Protein AF-A0A3C1X344-F1 (afdb_monomer_lite)

pLDDT: mean 91.54, std 8.46, range [32.75, 98.62]

Foldseek 3Di:
DDPDDDPVPDDPQPPPPDHRDDPVRVVVVVVCVVVVVDDPPPDDDDFDFDPDQVDPLSDDDDDDDQADDDDPVLVVQDPDSVSSVVCVVQVVVVHDDDDDDQQLVLQQVLCCVQQVDGDDPVVSVCLNPPPDPCSSVVSNVVSLLDLSRLVVVLVVVCVLLQADQWQPDDPTHGNPPLVLLSVLSSVCSNVVPPPVLLLCLQQQLCPVPNLAPSNVSSVSSLVHDHAPCCLCPVDDCVDPSVVVRLVVSLLSSLCSSCCSPVVDNCCCQCVGHDPHDRGHVCNSVVSSVSCNPPDDDDDDHDNDSVVRVLLVVLVVLLVVLVVVLVVLVVLLDVVCDVVLVVLVVLLVVLVVQQAFPDDFLAFFFKFDWAQAQQDKKKKKFFLVAWDFFFKKKFFAGADCQLHDGFRPWAAQFKWKWFFGDDDPDDDTDIDTQGGRHPGGDQRLGGDMDMGGDRGTTGMMMMMHRGFDDSDRIGMHGTQAMFGQDPVGDTSRAQTDMDIPGTPDDPSYHDRNSRRPPDHTDTSDNVSSNSSSVSVVSSVVSSVVSCDPVSVVSSVVSVVSNVVSVD

Sequence (566 aa):
LTVITSQNGKAPEMPGSGPPLTPAEVQMLQQWIQQGAPWPADRQLQEPVVSDFSWWSFQPLAEPAVPQFADAAAAAWIRTPVDAFVLQSLRQAGLDPSPAASRRTLIRRLSFDLLGLPPQPAEIEAFVNDPDPQAWEKLVDRYLATPQYGEHWARHWLDVVRYADTCGYDKDKLRPNAWPYRDYVISALNADKPWDRFVQEQIAGDILYPGTSDGILGLGFIAAGPWDFIGHVEVPESKIDGKVARNIDRDDMVVGTLNAFCSLTIQCARCHNHKFDPFTQQHYYGLQSVFAAVDRAERPYDTDPQVEQKRTQLQNDRLQAQQQRDQIMAEIRTAGGQQLTDLEQQVATLKPKTVVADKKPEYGYHSNIETQNSAEKWVQIDLGSARPVQTVVLHPCHDEFGGIGSGFGFPVRFKVDVALQPAQNAAIEWTTILDQTTADFPNPGLLSVSATADRSVQLIRVTAVRLAPRSADYIFALAELEALQADGTNLATGAVVTSLDSIEAPVRWGRNNLVDGHWPAAADPTAERQLADASKALNTLMSSLLTTQRQQALDRLAATITAADA

Structure (mmCIF, N/CA/C/O backbone):
data_AF-A0A3C1X344-F1
#
_entry.id   AF-A0A3C1X344-F1
#
loop_
_atom_site.group_PDB
_atom_site.id
_atom_site.type_symbol
_atom_site.label_atom_id
_atom_site.label_alt_id
_atom_site.label_comp_id
_atom_site.label_asym_id
_atom_site.label_entity_id
_atom_site.label_seq_id
_atom_site.pdbx_PDB_ins_code
_atom_site.Cartn_x
_atom_site.Cartn_y
_atom_site.Cartn_z
_atom_site.occupancy
_atom_site.B_iso_or_equiv
_atom_site.auth_seq_id
_atom_site.auth_comp_id
_atom_site.auth_asym_id
_atom_site.auth_atom_id
_atom_site.pdbx_PDB_model_num
ATOM 1 N N . LEU A 1 1 ? 44.704 39.764 -5.825 1.00 40.31 1 LEU A N 1
ATOM 2 C CA . LEU A 1 1 ? 44.468 38.912 -7.011 1.00 40.31 1 LEU A CA 1
ATOM 3 C C . LEU A 1 1 ? 45.760 38.179 -7.320 1.00 40.31 1 LEU A C 1
ATOM 5 O O . LEU A 1 1 ? 46.703 38.799 -7.792 1.00 40.31 1 LEU A O 1
ATOM 9 N N . THR A 1 2 ? 45.838 36.902 -6.965 1.00 32.75 2 THR A N 1
ATOM 10 C CA . THR A 1 2 ? 46.975 36.053 -7.333 1.00 32.75 2 THR A CA 1
ATOM 11 C C . THR A 1 2 ? 46.721 35.569 -8.751 1.00 32.75 2 THR A C 1
ATOM 13 O O . THR A 1 2 ? 45.701 34.932 -9.002 1.00 32.75 2 THR A O 1
ATOM 16 N N . VAL A 1 3 ? 47.596 35.919 -9.692 1.00 46.84 3 VAL A N 1
ATOM 17 C CA . VAL A 1 3 ? 47.511 35.396 -11.058 1.00 46.84 3 VAL A CA 1
ATOM 18 C C . VAL A 1 3 ? 47.800 33.899 -10.981 1.00 46.84 3 VAL A C 1
ATOM 20 O O . VAL A 1 3 ? 48.901 33.501 -10.609 1.00 46.84 3 VAL A O 1
ATOM 23 N N . ILE A 1 4 ? 46.803 33.069 -11.282 1.00 49.66 4 ILE A N 1
ATOM 24 C CA . ILE A 1 4 ? 46.994 31.625 -11.411 1.00 49.66 4 ILE A CA 1
ATOM 25 C C . ILE A 1 4 ? 47.638 31.393 -12.778 1.00 49.66 4 ILE A C 1
ATOM 27 O O . ILE A 1 4 ? 46.981 31.526 -13.809 1.00 49.66 4 ILE A O 1
ATOM 31 N N . THR A 1 5 ? 48.934 31.098 -12.803 1.00 52.97 5 THR A N 1
ATOM 32 C CA . THR A 1 5 ? 49.656 30.708 -14.018 1.00 52.97 5 THR A CA 1
ATOM 33 C C . THR A 1 5 ? 49.754 29.188 -14.130 1.00 52.97 5 THR A C 1
ATOM 35 O O . THR A 1 5 ? 49.869 28.472 -13.136 1.00 52.97 5 THR A O 1
ATOM 38 N N . SER A 1 6 ? 49.702 28.690 -15.368 1.00 52.31 6 SER A N 1
ATOM 39 C CA . SER A 1 6 ? 49.926 27.279 -15.704 1.00 52.31 6 SER A CA 1
ATOM 40 C C . SER A 1 6 ? 51.272 26.804 -15.145 1.00 52.31 6 SER A C 1
ATOM 42 O O . SER A 1 6 ? 52.318 27.352 -15.493 1.00 52.31 6 SER A O 1
ATOM 44 N N . GLN A 1 7 ? 51.252 25.773 -14.293 1.00 53.84 7 GLN A N 1
ATOM 45 C CA . GLN A 1 7 ? 52.458 25.232 -13.647 1.00 53.84 7 GLN A CA 1
ATOM 46 C C . GLN A 1 7 ? 53.433 24.566 -14.635 1.00 53.84 7 GLN A C 1
ATOM 48 O O . GLN A 1 7 ? 54.594 24.352 -14.299 1.00 53.84 7 GLN A O 1
ATOM 53 N N . ASN A 1 8 ? 52.995 24.292 -15.870 1.00 62.69 8 ASN A N 1
ATOM 54 C CA . ASN A 1 8 ? 53.761 23.523 -16.856 1.00 62.69 8 ASN A CA 1
ATOM 55 C C . ASN A 1 8 ? 54.354 24.385 -17.986 1.00 62.69 8 ASN A C 1
ATOM 57 O O . ASN A 1 8 ? 54.790 23.843 -19.000 1.00 62.69 8 ASN A O 1
ATOM 61 N N . GLY A 1 9 ? 54.323 25.719 -17.872 1.00 57.03 9 GLY A N 1
ATOM 62 C CA . GLY A 1 9 ? 54.923 26.645 -18.848 1.00 57.03 9 GLY A CA 1
ATOM 63 C C . GLY A 1 9 ? 54.255 26.687 -20.231 1.00 57.03 9 GLY A C 1
ATOM 64 O O . GLY A 1 9 ? 54.572 27.559 -21.035 1.00 57.03 9 GLY A O 1
ATOM 65 N N . LYS A 1 10 ? 53.301 25.793 -20.514 1.00 57.31 10 LYS A N 1
ATOM 66 C CA . LYS A 1 10 ? 52.421 25.870 -21.683 1.00 57.31 10 LYS A CA 1
ATOM 67 C C . LYS A 1 10 ? 51.209 26.729 -21.344 1.00 57.31 10 LYS A C 1
ATOM 69 O O . LYS A 1 10 ? 50.506 26.446 -20.368 1.00 57.31 10 LYS A O 1
ATOM 74 N N . ALA A 1 11 ? 50.983 27.775 -22.136 1.00 58.12 11 ALA A N 1
ATOM 75 C CA . ALA A 1 11 ? 49.753 28.549 -22.067 1.00 58.12 11 ALA A CA 1
ATOM 76 C C . ALA A 1 11 ? 48.570 27.609 -22.371 1.00 58.12 11 ALA A C 1
ATOM 78 O O . ALA A 1 11 ? 48.655 26.849 -23.336 1.00 58.12 11 ALA A O 1
ATOM 79 N N . PRO A 1 12 ? 47.506 27.593 -21.553 1.00 57.06 12 PRO A N 1
ATOM 80 C CA . PRO A 1 12 ? 46.311 26.835 -21.894 1.00 57.06 12 PRO A CA 1
ATOM 81 C C . PRO A 1 12 ? 45.715 27.408 -23.188 1.00 57.06 12 PRO A C 1
ATOM 83 O O . PRO A 1 12 ? 45.341 28.579 -23.233 1.00 57.06 12 PRO A O 1
ATOM 86 N N . GLU A 1 13 ? 45.657 26.599 -24.246 1.00 57.75 13 GLU A N 1
ATOM 87 C CA . GLU A 1 13 ? 44.997 26.952 -25.506 1.00 57.75 13 GLU A CA 1
ATOM 88 C C . GLU A 1 13 ? 43.482 26.845 -25.301 1.00 57.75 13 GLU A C 1
ATOM 90 O O . GLU A 1 13 ? 42.910 25.756 -25.301 1.00 57.75 13 GLU A O 1
ATOM 95 N N . MET A 1 14 ? 42.838 27.985 -25.048 1.00 56.19 14 MET A N 1
ATOM 96 C CA . MET A 1 14 ? 41.384 28.090 -24.970 1.00 56.19 14 MET A CA 1
ATOM 97 C C . MET A 1 14 ? 40.848 28.925 -26.143 1.00 56.19 14 MET A C 1
ATOM 99 O O . MET A 1 14 ? 41.410 29.990 -26.419 1.00 56.19 14 MET A O 1
ATOM 103 N N . PRO A 1 15 ? 39.741 28.498 -26.781 1.00 56.31 15 PRO A N 1
ATOM 104 C CA . PRO A 1 15 ? 39.017 27.244 -26.535 1.00 56.31 15 PRO A CA 1
ATOM 105 C C . PRO A 1 15 ? 39.751 26.027 -27.130 1.00 56.31 15 PRO A C 1
ATOM 107 O O . PRO A 1 15 ? 40.249 26.095 -28.245 1.00 56.31 15 PRO A O 1
ATOM 110 N N . GLY A 1 16 ? 39.762 24.892 -26.420 1.00 57.59 16 GLY A N 1
ATOM 111 C CA . GLY A 1 16 ? 40.532 23.689 -26.798 1.00 57.59 16 GLY A CA 1
ATOM 112 C C . GLY A 1 16 ? 40.152 23.006 -28.125 1.00 57.59 16 GLY A C 1
ATOM 113 O O . GLY A 1 16 ? 40.777 22.020 -28.500 1.00 57.59 16 GLY A O 1
ATOM 114 N N . SER A 1 17 ? 39.137 23.505 -28.832 1.00 61.53 17 SER A N 1
ATOM 115 C CA . SER A 1 17 ? 38.679 23.025 -30.144 1.00 61.53 17 SER A CA 1
ATOM 116 C C . SER A 1 17 ? 38.553 24.136 -31.197 1.00 61.53 17 SER A C 1
ATOM 118 O O . SER A 1 17 ? 38.087 23.875 -32.304 1.00 61.53 17 SER A O 1
ATOM 120 N N . GLY A 1 18 ? 38.953 25.371 -30.873 1.00 68.75 18 GLY A N 1
ATOM 121 C CA . GLY A 1 18 ? 38.884 26.520 -31.776 1.00 68.75 18 GLY A CA 1
ATOM 122 C C . GLY A 1 18 ? 40.226 27.240 -31.906 1.00 68.75 18 GLY A C 1
ATOM 123 O O . GLY A 1 18 ? 41.169 26.935 -31.176 1.00 68.75 18 GLY A O 1
ATOM 124 N N . PRO A 1 19 ? 40.340 28.196 -32.843 1.00 77.62 19 PRO A N 1
ATOM 125 C CA . PRO A 1 19 ? 41.515 29.052 -32.914 1.00 77.62 19 PRO A CA 1
ATOM 126 C C . PRO A 1 19 ? 41.696 29.807 -31.586 1.00 77.62 19 PRO A C 1
ATOM 128 O O . PRO A 1 19 ? 40.698 30.208 -30.976 1.00 77.62 19 PRO A O 1
ATOM 131 N N . PRO A 1 20 ? 42.945 30.017 -31.130 1.00 77.00 20 PRO A N 1
ATOM 132 C CA . PRO A 1 20 ? 43.195 30.830 -29.950 1.00 77.00 20 PRO A CA 1
ATOM 133 C C . PRO A 1 20 ? 42.656 32.243 -30.175 1.00 77.00 20 PRO A C 1
ATOM 135 O O . PRO A 1 20 ? 42.663 32.747 -31.302 1.00 77.00 20 PRO A O 1
ATOM 138 N N . LEU A 1 21 ? 42.238 32.895 -29.090 1.00 81.38 21 LEU A N 1
ATOM 139 C CA . LEU A 1 21 ? 41.908 34.317 -29.132 1.00 81.38 21 LEU A CA 1
ATOM 140 C C . LEU A 1 21 ? 43.080 35.100 -29.733 1.00 81.38 21 LEU A C 1
ATOM 142 O O . LEU A 1 21 ? 44.246 34.885 -29.386 1.00 81.38 21 LEU A O 1
ATOM 146 N N . THR A 1 22 ? 42.768 36.024 -30.631 1.00 87.62 22 THR A N 1
ATOM 147 C CA . THR A 1 22 ? 43.765 36.900 -31.235 1.00 87.62 22 THR A CA 1
ATOM 148 C C . THR A 1 22 ? 44.424 37.776 -30.161 1.00 87.62 22 THR A C 1
ATOM 150 O O . THR A 1 22 ? 43.799 38.097 -29.144 1.00 87.62 22 THR A O 1
ATOM 153 N N . PRO A 1 23 ? 45.669 38.245 -30.369 1.00 85.25 23 PRO A N 1
ATOM 154 C CA . PRO A 1 23 ? 46.322 39.154 -29.426 1.00 85.25 23 PRO A CA 1
ATOM 155 C C . PRO A 1 23 ? 45.484 40.398 -29.093 1.00 85.25 23 PRO A C 1
ATOM 157 O O . PRO A 1 23 ? 45.511 40.873 -27.960 1.00 85.25 23 PRO A O 1
ATOM 160 N N . ALA A 1 24 ? 44.704 40.894 -30.060 1.00 89.44 24 ALA A N 1
ATOM 161 C CA . ALA A 1 24 ? 43.803 42.027 -29.876 1.00 89.44 24 ALA A CA 1
ATOM 162 C C . ALA A 1 24 ? 42.623 41.696 -28.946 1.00 89.44 24 ALA A C 1
ATOM 164 O O . ALA A 1 24 ? 42.306 42.487 -28.061 1.00 89.44 24 ALA A O 1
ATOM 165 N N . GLU A 1 25 ? 42.001 40.524 -29.096 1.00 89.00 25 GLU A N 1
ATOM 166 C CA . GLU A 1 25 ? 40.924 40.061 -28.209 1.00 89.00 25 GLU A CA 1
ATOM 167 C C . GLU A 1 25 ? 41.437 39.818 -26.787 1.00 89.00 25 GLU A C 1
ATOM 169 O O . GLU A 1 25 ? 40.804 40.237 -25.819 1.00 89.00 25 GLU A O 1
ATOM 174 N N . VAL A 1 26 ? 42.623 39.216 -26.648 1.00 86.75 26 VAL A N 1
ATOM 175 C CA . VAL A 1 26 ? 43.271 39.039 -25.340 1.00 86.75 26 VAL A CA 1
ATOM 176 C C . VAL A 1 26 ? 43.536 40.394 -24.684 1.00 86.75 26 VAL A C 1
ATOM 178 O O . VAL A 1 26 ? 43.200 40.583 -23.515 1.00 86.75 26 VAL A O 1
ATOM 181 N N . GLN A 1 27 ? 44.093 41.356 -25.426 1.00 89.00 27 GLN A N 1
ATOM 182 C CA . GLN A 1 27 ? 44.359 42.700 -24.914 1.00 89.00 27 GLN A CA 1
ATOM 183 C C . GLN A 1 27 ? 43.066 43.431 -24.524 1.00 89.00 27 GLN A C 1
ATOM 185 O O . GLN A 1 27 ? 43.027 44.090 -23.485 1.00 89.00 27 GLN A O 1
ATOM 190 N N . MET A 1 28 ? 41.998 43.282 -25.310 1.00 91.38 28 MET A N 1
ATOM 191 C CA . MET A 1 28 ? 40.679 43.843 -25.011 1.00 91.38 28 MET A CA 1
ATOM 192 C C . MET A 1 28 ? 40.112 43.284 -23.699 1.00 91.38 28 MET A C 1
ATOM 194 O O . MET A 1 28 ? 39.687 44.051 -22.835 1.00 91.38 28 MET A O 1
ATOM 198 N N . LEU A 1 29 ? 40.159 41.962 -23.510 1.00 88.50 29 LEU A N 1
ATOM 199 C CA . LEU A 1 29 ? 39.706 41.313 -22.275 1.00 88.50 29 LEU A CA 1
ATOM 200 C C . LEU A 1 29 ? 40.559 41.726 -21.068 1.00 88.50 29 LEU A C 1
ATOM 202 O O . LEU A 1 29 ? 40.019 41.996 -19.996 1.00 88.50 29 LEU A O 1
ATOM 206 N N . GLN A 1 30 ? 41.881 41.829 -21.237 1.00 89.56 30 GLN A N 1
ATOM 207 C CA . GLN A 1 30 ? 42.784 42.317 -20.191 1.00 89.56 30 GLN A CA 1
ATOM 208 C C . GLN A 1 30 ? 42.445 43.749 -19.767 1.00 89.56 30 GLN A C 1
ATOM 210 O O . GLN A 1 30 ? 42.369 44.023 -18.570 1.00 89.56 30 GLN A O 1
ATOM 215 N N . GLN A 1 31 ? 42.215 44.649 -20.727 1.00 93.31 31 GLN A N 1
ATOM 216 C CA . GLN A 1 31 ? 41.821 46.031 -20.447 1.00 93.31 31 GLN A CA 1
ATOM 217 C C . GLN A 1 31 ? 40.473 46.093 -19.727 1.00 93.31 31 GLN A C 1
ATOM 219 O O . GLN A 1 31 ? 40.352 46.807 -18.734 1.00 93.31 31 GLN A O 1
ATOM 224 N N . TRP A 1 32 ? 39.487 45.310 -20.168 1.00 92.69 32 TRP A N 1
ATOM 225 C CA . TRP A 1 32 ? 38.184 45.229 -19.510 1.00 92.69 32 TRP A CA 1
ATOM 226 C C . TRP A 1 32 ? 38.305 44.766 -18.048 1.00 92.69 32 TRP A C 1
ATOM 228 O O . TRP A 1 32 ? 37.753 45.408 -17.156 1.00 92.69 32 TRP A O 1
ATOM 238 N N . ILE A 1 33 ? 39.102 43.727 -17.767 1.00 90.88 33 ILE A N 1
ATOM 239 C CA . ILE A 1 33 ? 39.370 43.260 -16.394 1.00 90.88 33 ILE A CA 1
ATOM 240 C C . ILE A 1 33 ? 40.074 44.348 -15.567 1.00 90.88 33 ILE A C 1
ATOM 242 O O . ILE A 1 33 ? 39.686 44.598 -14.426 1.00 90.88 33 ILE A O 1
ATOM 246 N N . GLN A 1 34 ? 41.081 45.025 -16.130 1.00 92.75 34 GLN A N 1
ATOM 247 C CA . GLN A 1 34 ? 41.808 46.110 -15.453 1.00 92.75 34 GLN A CA 1
ATOM 248 C C . GLN A 1 34 ? 40.914 47.313 -15.128 1.00 92.75 34 GLN A C 1
ATOM 250 O O . GLN A 1 34 ? 41.136 47.986 -14.125 1.00 92.75 34 GLN A O 1
ATOM 255 N N . GLN A 1 35 ? 39.881 47.557 -15.934 1.00 93.19 35 GLN A N 1
ATOM 256 C CA . GLN A 1 35 ? 38.863 48.585 -15.695 1.00 93.19 35 GLN A CA 1
ATOM 257 C C . GLN A 1 35 ? 37.836 48.181 -14.622 1.00 93.19 35 GLN A C 1
ATOM 259 O O . GLN A 1 35 ? 36.891 48.924 -14.371 1.00 93.19 35 GLN A O 1
ATOM 264 N N . GLY A 1 36 ? 38.005 47.019 -13.982 1.00 92.06 36 GLY A N 1
ATOM 265 C CA . GLY A 1 36 ? 37.072 46.495 -12.987 1.00 92.06 36 GLY A CA 1
ATOM 266 C C . GLY A 1 36 ? 35.933 45.675 -13.589 1.00 92.06 36 GLY A C 1
ATOM 267 O O . GLY A 1 36 ? 34.909 45.513 -12.933 1.00 92.06 36 GLY A O 1
ATOM 268 N N . ALA A 1 37 ? 36.106 45.168 -14.816 1.00 90.56 37 ALA A N 1
ATOM 269 C CA . ALA A 1 37 ? 35.113 44.386 -15.548 1.00 90.56 37 ALA A CA 1
ATOM 270 C C . ALA A 1 37 ? 33.735 45.081 -15.629 1.00 90.56 37 ALA A C 1
ATOM 272 O O . ALA A 1 37 ? 32.724 44.482 -15.250 1.00 90.56 37 ALA A O 1
ATOM 273 N N . PRO A 1 38 ? 33.664 46.347 -16.100 1.00 87.81 38 PRO A N 1
ATOM 274 C CA . PRO A 1 38 ? 32.411 47.091 -16.148 1.00 87.81 38 PRO A CA 1
ATOM 275 C C . PRO A 1 38 ? 31.388 46.344 -17.012 1.00 87.81 38 PRO A C 1
ATOM 277 O O . PRO A 1 38 ? 31.611 46.107 -18.203 1.00 87.81 38 PRO A O 1
ATOM 280 N N . TRP A 1 39 ? 30.272 45.955 -16.398 1.00 85.44 39 TRP A N 1
ATOM 281 C CA . TRP A 1 39 ? 29.146 45.309 -17.066 1.00 85.44 39 TRP A CA 1
ATOM 282 C C . TRP A 1 39 ? 28.028 46.337 -17.287 1.00 85.44 39 TRP A C 1
ATOM 284 O O . TRP A 1 39 ? 27.688 47.046 -16.336 1.00 85.44 39 TRP A O 1
ATOM 294 N N . PRO A 1 40 ? 27.450 46.463 -18.498 1.00 87.19 40 PRO A N 1
ATOM 295 C CA . PRO A 1 40 ? 26.369 47.417 -18.730 1.00 87.19 40 PRO A CA 1
ATOM 296 C C . PRO A 1 40 ? 25.159 47.093 -17.844 1.00 87.19 40 PRO A C 1
ATOM 298 O O . PRO A 1 40 ? 24.689 45.955 -17.828 1.00 87.19 40 PRO A O 1
ATOM 301 N N . ALA A 1 41 ? 24.654 48.081 -17.102 1.00 84.75 41 ALA A N 1
ATOM 302 C CA . ALA A 1 41 ? 23.560 47.885 -16.143 1.00 84.75 41 ALA A CA 1
ATOM 303 C C . ALA A 1 41 ? 22.233 47.473 -16.812 1.00 84.75 41 ALA A C 1
ATOM 305 O O . ALA A 1 41 ? 21.382 46.849 -16.185 1.00 84.75 41 ALA A O 1
ATOM 306 N N . ASP A 1 42 ? 22.070 47.812 -18.088 1.00 89.19 42 ASP A N 1
ATOM 307 C CA . ASP A 1 42 ? 20.933 47.486 -18.944 1.00 89.19 42 ASP A CA 1
ATOM 308 C C . ASP A 1 42 ? 21.075 46.130 -19.654 1.00 89.19 42 ASP A C 1
ATOM 310 O O . ASP A 1 42 ? 20.106 45.610 -20.210 1.00 89.19 42 ASP A O 1
ATOM 314 N N . ARG A 1 43 ? 22.262 45.512 -19.616 1.00 83.19 43 ARG A N 1
ATOM 315 C CA . ARG A 1 43 ? 22.509 44.228 -20.271 1.00 83.19 43 ARG A CA 1
ATOM 316 C C . ARG A 1 43 ? 22.119 43.070 -19.360 1.00 83.19 43 ARG A C 1
ATOM 318 O O . ARG A 1 43 ? 22.935 42.547 -18.601 1.00 83.19 43 ARG A O 1
ATOM 325 N N . GLN A 1 44 ? 20.871 42.634 -19.492 1.00 79.38 44 GLN A N 1
ATOM 326 C CA . GLN A 1 44 ? 20.396 41.379 -18.916 1.00 79.38 44 GLN A CA 1
ATOM 327 C C . GLN A 1 44 ? 20.792 40.207 -19.818 1.00 79.38 44 GLN A C 1
ATOM 329 O O . GLN A 1 44 ? 20.466 40.181 -21.005 1.00 79.38 44 GLN A O 1
ATOM 334 N N . LEU A 1 45 ? 21.511 39.232 -19.260 1.00 80.25 45 LEU A N 1
ATOM 335 C CA . LEU A 1 45 ? 21.730 37.960 -19.938 1.00 80.25 45 LEU A CA 1
ATOM 336 C C . LEU A 1 45 ? 20.416 37.184 -19.917 1.00 80.25 45 LEU A C 1
ATOM 338 O O . LEU A 1 45 ? 19.894 36.878 -18.848 1.00 80.25 45 LEU A O 1
ATOM 342 N N . GLN A 1 46 ? 19.884 36.881 -21.096 1.00 79.44 46 GLN A N 1
ATOM 343 C CA . GLN A 1 46 ? 18.817 35.900 -21.216 1.00 79.44 46 GLN A CA 1
ATOM 344 C C . GLN A 1 46 ? 19.445 34.518 -21.247 1.00 79.44 46 GLN A C 1
ATOM 346 O O . GLN A 1 46 ? 20.431 34.282 -21.949 1.00 79.44 46 GLN A O 1
ATOM 351 N N . GLU A 1 47 ? 18.878 33.616 -20.462 1.00 81.38 47 GLU A N 1
ATOM 352 C CA . GLU A 1 47 ? 19.301 32.231 -20.479 1.00 81.38 47 GLU A CA 1
ATOM 353 C C . GLU A 1 47 ? 18.976 31.633 -21.857 1.00 81.38 47 GLU A C 1
ATOM 355 O O . GLU A 1 47 ? 17.844 31.785 -22.327 1.00 81.38 47 GLU A O 1
ATOM 360 N N . PRO A 1 48 ? 19.947 31.009 -22.546 1.00 82.88 48 PRO A N 1
ATOM 361 C CA . PRO A 1 48 ? 19.719 30.486 -23.884 1.00 82.88 48 PRO A CA 1
ATOM 362 C C . PRO A 1 48 ? 18.601 29.440 -23.859 1.00 82.88 48 PRO A C 1
ATOM 364 O O . PRO A 1 48 ? 18.546 28.597 -22.968 1.00 82.88 48 PRO A O 1
ATOM 367 N N . VAL A 1 49 ? 17.712 29.499 -24.848 1.00 86.06 49 VAL A N 1
ATOM 368 C CA . VAL A 1 49 ? 16.648 28.513 -25.061 1.00 86.06 49 VAL A CA 1
ATOM 369 C C . VAL A 1 49 ? 16.858 27.901 -26.434 1.00 86.06 49 VAL A C 1
ATOM 371 O O . VAL A 1 49 ? 17.030 28.626 -27.415 1.00 86.06 49 VAL A O 1
ATOM 374 N N . VAL A 1 50 ? 16.838 26.572 -26.510 1.00 84.38 50 VAL A N 1
ATOM 375 C CA . VAL A 1 50 ? 16.831 25.872 -27.794 1.00 84.38 50 VAL A CA 1
ATOM 376 C C . VAL A 1 50 ? 15.470 26.089 -28.447 1.00 84.38 50 VAL A C 1
ATOM 378 O O . VAL A 1 50 ? 14.439 25.717 -27.895 1.00 84.38 50 VAL A O 1
ATOM 381 N N . SER A 1 51 ? 15.472 26.729 -29.612 1.00 80.31 51 SER A N 1
ATOM 382 C CA . SER A 1 51 ? 14.273 27.015 -30.410 1.00 80.31 51 SER A CA 1
ATOM 383 C C . SER A 1 51 ? 14.239 26.251 -31.735 1.00 80.31 51 SER A C 1
ATOM 385 O O . SER A 1 51 ? 13.307 26.423 -32.520 1.00 80.31 51 SER A O 1
ATOM 387 N N . ASP A 1 52 ? 15.244 25.410 -31.987 1.00 80.69 52 ASP A N 1
ATOM 388 C CA . ASP A 1 52 ? 15.311 24.555 -33.164 1.00 80.69 52 ASP A CA 1
ATOM 389 C C . ASP A 1 52 ? 14.646 23.205 -32.880 1.00 80.69 52 ASP A C 1
ATOM 391 O O . ASP A 1 52 ? 15.191 22.347 -32.190 1.00 80.69 52 ASP A O 1
ATOM 395 N N . PHE A 1 53 ? 13.449 23.029 -33.432 1.00 81.69 53 PHE A N 1
ATOM 396 C CA . PHE A 1 53 ? 12.683 21.786 -33.353 1.00 81.69 53 PHE A CA 1
ATOM 397 C C . PHE A 1 53 ? 12.880 20.898 -34.588 1.00 81.69 53 PHE A C 1
ATOM 399 O O . PHE A 1 53 ? 12.189 19.894 -34.725 1.00 81.69 53 PHE A O 1
ATOM 406 N N . SER A 1 54 ? 13.792 21.245 -35.504 1.00 85.19 54 SER A N 1
ATOM 407 C CA . SER A 1 54 ? 14.008 20.499 -36.754 1.00 85.19 54 SER A CA 1
ATOM 408 C C . SER A 1 54 ? 14.747 19.169 -36.568 1.00 85.19 54 SER A C 1
ATOM 410 O O . SER A 1 54 ? 14.907 18.412 -37.527 1.00 85.19 54 SER A O 1
ATOM 412 N N . TRP A 1 55 ? 15.172 18.853 -35.341 1.00 85.06 55 TRP A N 1
ATOM 413 C CA . TRP A 1 55 ? 15.826 17.589 -35.034 1.00 85.06 55 TRP A CA 1
ATOM 414 C C . TRP A 1 55 ? 14.906 16.394 -35.306 1.00 85.06 55 TRP A C 1
ATOM 416 O O . TRP A 1 55 ? 13.713 16.430 -35.002 1.00 85.06 55 TRP A O 1
ATOM 426 N N . TRP A 1 56 ? 15.471 15.316 -35.856 1.00 85.62 56 TRP A N 1
ATOM 427 C CA . TRP A 1 56 ? 14.704 14.180 -36.380 1.00 85.62 56 TRP A CA 1
ATOM 428 C C . TRP A 1 56 ? 13.786 13.525 -35.338 1.00 85.62 56 TRP A C 1
ATOM 430 O O . TRP A 1 56 ? 12.702 13.076 -35.694 1.00 85.62 56 TRP A O 1
ATOM 440 N N . SER A 1 57 ? 14.180 13.501 -34.060 1.00 85.31 57 SER A N 1
ATOM 441 C CA . SER A 1 57 ? 13.397 12.872 -32.987 1.00 85.31 57 SER A CA 1
ATOM 442 C C . SER A 1 57 ? 12.186 13.695 -32.539 1.00 85.31 57 SER A C 1
ATOM 444 O O . SER A 1 57 ? 11.333 13.173 -31.829 1.00 85.31 57 SER A O 1
ATOM 446 N N . PHE A 1 58 ? 12.102 14.970 -32.933 1.00 85.38 58 PHE A N 1
ATOM 447 C CA . PHE A 1 58 ? 10.944 15.834 -32.674 1.00 85.38 58 PHE A CA 1
ATOM 448 C C . PHE A 1 58 ? 9.992 15.923 -33.867 1.00 85.38 58 PHE A C 1
ATOM 450 O O . PHE A 1 58 ? 8.935 16.549 -33.771 1.00 85.38 58 PHE A O 1
ATOM 457 N N . GLN A 1 59 ? 10.354 15.314 -34.996 1.00 88.56 59 GLN A N 1
ATOM 458 C CA . GLN A 1 59 ? 9.498 15.268 -36.169 1.00 88.56 59 GLN A CA 1
ATOM 459 C C . GLN A 1 59 ? 8.497 14.109 -36.057 1.00 88.56 59 GLN A C 1
ATOM 461 O O . GLN A 1 59 ? 8.827 13.064 -35.490 1.00 88.56 59 GLN A O 1
ATOM 466 N N . PRO A 1 60 ? 7.277 14.255 -36.606 1.00 90.38 60 PRO A N 1
ATOM 467 C CA . PRO A 1 60 ? 6.340 13.143 -36.709 1.00 90.38 60 PRO A CA 1
ATOM 468 C C . PRO A 1 60 ? 6.973 11.945 -37.423 1.00 90.38 60 PRO A C 1
ATOM 470 O O . PRO A 1 60 ? 7.679 12.111 -38.422 1.00 90.38 60 PRO A O 1
ATOM 473 N N . LEU A 1 61 ? 6.685 10.735 -36.939 1.00 90.25 61 LEU A N 1
ATOM 474 C CA . LEU A 1 61 ? 7.093 9.511 -37.624 1.00 90.25 61 LEU A CA 1
ATOM 475 C C . LEU A 1 61 ? 6.422 9.450 -39.002 1.00 90.25 61 LEU A C 1
ATOM 477 O O . LEU A 1 61 ? 5.213 9.643 -39.126 1.00 90.25 61 LEU A O 1
ATOM 481 N N . ALA A 1 62 ? 7.219 9.183 -40.032 1.00 88.31 62 ALA A N 1
ATOM 482 C CA . ALA A 1 62 ? 6.741 8.954 -41.389 1.00 88.31 62 ALA A CA 1
ATOM 483 C C . ALA A 1 62 ? 6.764 7.454 -41.708 1.00 88.31 62 ALA A C 1
ATOM 485 O O . ALA A 1 62 ? 7.576 6.713 -41.157 1.00 88.31 62 ALA A O 1
ATOM 486 N N . GLU A 1 63 ? 5.920 7.025 -42.644 1.00 89.31 63 GLU A N 1
ATOM 487 C CA . GLU A 1 63 ? 5.972 5.689 -43.245 1.00 89.31 63 GLU A CA 1
ATOM 488 C C . GLU A 1 63 ? 6.705 5.774 -44.596 1.00 89.31 63 GLU A C 1
ATOM 490 O O . GLU A 1 63 ? 6.073 5.981 -45.637 1.00 89.31 63 GLU A O 1
ATOM 495 N N . PRO A 1 64 ? 8.051 5.703 -44.622 1.00 91.88 64 PRO A N 1
ATOM 496 C CA . PRO A 1 64 ? 8.793 5.778 -45.870 1.00 91.88 64 PRO A CA 1
ATOM 497 C C . PRO A 1 64 ? 8.514 4.555 -46.746 1.00 91.88 64 PRO A C 1
ATOM 499 O O . PRO A 1 64 ? 8.361 3.432 -46.263 1.00 91.88 64 PRO A O 1
ATOM 502 N N . ALA A 1 65 ? 8.524 4.762 -48.062 1.00 95.12 65 ALA A N 1
ATOM 503 C CA . ALA A 1 65 ? 8.462 3.659 -49.008 1.00 95.12 65 ALA A CA 1
ATOM 504 C C . ALA A 1 65 ? 9.668 2.725 -48.813 1.00 95.12 65 ALA A C 1
ATOM 506 O O . ALA A 1 65 ? 10.818 3.169 -48.801 1.00 95.12 65 ALA A O 1
ATOM 507 N N . VAL A 1 66 ? 9.395 1.426 -48.682 1.00 96.00 66 VAL A N 1
ATOM 508 C CA . VAL A 1 66 ? 10.432 0.402 -48.518 1.00 96.00 66 VAL A CA 1
ATOM 509 C C . VAL A 1 66 ? 11.314 0.358 -49.776 1.00 96.00 66 VAL A C 1
ATOM 511 O O . VAL A 1 66 ? 10.771 0.248 -50.882 1.00 96.00 66 VAL A O 1
ATOM 514 N N . PRO A 1 67 ? 12.655 0.429 -49.649 1.00 95.50 67 PRO A N 1
ATOM 515 C CA . PRO A 1 67 ? 13.560 0.365 -50.789 1.00 95.50 67 PRO A CA 1
ATOM 516 C C . PRO A 1 67 ? 13.356 -0.910 -51.607 1.00 95.50 67 PRO A C 1
ATOM 518 O O . PRO A 1 67 ? 13.277 -2.011 -51.064 1.00 95.50 67 PRO A O 1
ATOM 521 N N . GLN A 1 68 ? 13.301 -0.762 -52.929 1.00 94.00 68 GLN A N 1
ATOM 522 C CA . GLN A 1 68 ? 13.173 -1.882 -53.856 1.00 94.00 68 GLN A CA 1
ATOM 523 C C . GLN A 1 68 ? 14.499 -2.144 -54.567 1.00 94.00 68 GLN A C 1
ATOM 525 O O . GLN A 1 68 ? 15.196 -1.215 -54.976 1.00 94.00 68 GLN A O 1
ATOM 530 N N . PHE A 1 69 ? 14.825 -3.422 -54.750 1.00 92.88 69 PHE A N 1
ATOM 531 C CA . PHE A 1 69 ? 16.045 -3.868 -55.412 1.00 92.88 69 PHE A CA 1
ATOM 532 C C . PHE A 1 69 ? 15.694 -4.844 -56.532 1.00 92.88 69 PHE A C 1
ATOM 534 O O . PHE A 1 69 ? 14.855 -5.722 -56.353 1.00 92.88 69 PHE A O 1
ATOM 541 N N . ALA A 1 70 ? 16.325 -4.675 -57.695 1.00 88.06 70 ALA A N 1
ATOM 542 C CA . ALA A 1 70 ? 16.044 -5.487 -58.880 1.00 88.06 70 ALA A CA 1
ATOM 543 C C . ALA A 1 70 ? 16.913 -6.754 -58.975 1.00 88.06 70 ALA A C 1
ATOM 545 O O . ALA A 1 70 ? 16.608 -7.648 -59.761 1.00 88.06 70 ALA A O 1
ATOM 546 N N . ASP A 1 71 ? 18.010 -6.834 -58.218 1.00 91.12 71 ASP A N 1
ATOM 547 C CA . ASP A 1 71 ? 18.920 -7.973 -58.275 1.00 91.12 71 ASP A CA 1
ATOM 548 C C . ASP A 1 71 ? 18.467 -9.131 -57.375 1.00 91.12 71 ASP A C 1
ATOM 550 O O . ASP A 1 71 ? 17.987 -8.946 -56.256 1.00 91.12 71 ASP A O 1
ATOM 554 N N . ALA A 1 72 ? 18.657 -10.356 -57.870 1.00 88.62 72 ALA A N 1
ATOM 555 C CA . ALA A 1 72 ? 18.231 -11.571 -57.181 1.00 88.62 72 ALA A CA 1
ATOM 556 C C . ALA A 1 72 ? 18.954 -11.795 -55.840 1.00 88.62 72 ALA A C 1
ATOM 558 O O . ALA A 1 72 ? 18.391 -12.414 -54.940 1.00 88.62 72 ALA A O 1
ATOM 559 N N . ALA A 1 73 ? 20.183 -11.286 -55.690 1.00 88.12 73 ALA A N 1
ATOM 560 C CA . ALA A 1 73 ? 20.944 -11.406 -54.449 1.00 88.12 73 ALA A CA 1
ATOM 561 C C . ALA A 1 73 ? 20.313 -10.577 -53.317 1.00 88.12 73 ALA A C 1
ATOM 563 O O . ALA A 1 73 ? 20.155 -11.085 -52.209 1.00 88.12 73 ALA A O 1
ATOM 564 N N . ALA A 1 74 ? 19.881 -9.344 -53.603 1.00 90.12 74 ALA A N 1
ATOM 565 C CA . ALA A 1 74 ? 19.113 -8.528 -52.665 1.00 90.12 74 ALA A CA 1
ATOM 566 C C . ALA A 1 74 ? 17.790 -9.199 -52.272 1.00 90.12 74 ALA A C 1
ATOM 568 O O . ALA A 1 74 ? 17.483 -9.298 -51.086 1.00 90.12 74 ALA A O 1
ATOM 569 N N . ALA A 1 75 ? 17.041 -9.712 -53.255 1.00 87.81 75 ALA A N 1
ATOM 570 C CA . ALA A 1 75 ? 15.761 -10.378 -53.011 1.00 87.81 75 ALA A CA 1
ATOM 571 C C . ALA A 1 75 ? 15.894 -11.631 -52.124 1.00 87.81 75 ALA A C 1
ATOM 573 O O . ALA A 1 75 ? 14.995 -11.926 -51.345 1.00 87.81 75 ALA A O 1
ATOM 574 N N . ALA A 1 76 ? 17.014 -12.355 -52.218 1.00 87.69 76 ALA A N 1
ATOM 575 C CA . ALA A 1 76 ? 17.286 -13.520 -51.378 1.00 87.69 76 ALA A CA 1
ATOM 576 C C . ALA A 1 76 ? 17.740 -13.162 -49.949 1.00 87.69 76 ALA A C 1
ATOM 578 O O . ALA A 1 76 ? 17.628 -13.993 -49.046 1.00 87.69 76 ALA A O 1
ATOM 579 N N . TRP A 1 77 ? 18.287 -11.960 -49.738 1.00 90.50 77 TRP A N 1
ATOM 580 C CA . TRP A 1 77 ? 18.794 -11.518 -48.436 1.00 90.50 77 TRP A CA 1
ATOM 581 C C . TRP A 1 77 ? 17.727 -10.819 -47.583 1.00 90.50 77 TRP A C 1
ATOM 583 O O . TRP A 1 77 ? 17.695 -11.014 -46.371 1.00 90.50 77 TRP A O 1
ATOM 593 N N . ILE A 1 78 ? 16.849 -10.033 -48.211 1.00 93.12 78 ILE A N 1
ATOM 594 C CA . ILE A 1 78 ? 15.790 -9.269 -47.539 1.00 93.12 78 ILE A CA 1
ATOM 595 C C . ILE A 1 78 ? 14.691 -10.218 -47.043 1.00 93.12 78 ILE A C 1
ATOM 597 O O . ILE A 1 78 ? 14.023 -10.867 -47.845 1.00 93.12 78 ILE A O 1
ATOM 601 N N . ARG A 1 79 ? 14.473 -10.277 -45.723 1.00 90.62 79 ARG A N 1
ATOM 602 C CA . ARG A 1 79 ? 13.419 -11.091 -45.085 1.00 90.62 79 ARG A CA 1
ATOM 603 C C . ARG A 1 79 ? 12.298 -10.231 -44.518 1.00 90.62 79 ARG A C 1
ATOM 605 O O . ARG A 1 79 ? 11.140 -10.636 -44.519 1.00 90.62 79 ARG A O 1
ATOM 612 N N . THR A 1 80 ? 12.650 -9.045 -44.043 1.00 93.50 80 THR A N 1
ATOM 613 C CA . THR A 1 80 ? 11.746 -8.051 -43.470 1.00 93.50 80 THR A CA 1
ATOM 614 C C . THR A 1 80 ? 11.925 -6.705 -44.175 1.00 93.50 80 THR A C 1
ATOM 616 O O . THR A 1 80 ? 12.973 -6.456 -44.779 1.00 93.50 80 THR A O 1
ATOM 619 N N . PRO A 1 81 ? 10.950 -5.784 -44.079 1.00 94.75 81 PRO A N 1
ATOM 620 C CA . PRO A 1 81 ? 11.119 -4.424 -44.589 1.00 94.75 81 PRO A CA 1
ATOM 621 C C . PRO A 1 81 ? 12.358 -3.707 -44.030 1.00 94.75 81 PRO A C 1
ATOM 623 O O . PRO A 1 81 ? 12.977 -2.926 -44.748 1.00 94.75 81 PRO A O 1
ATOM 626 N N . VAL A 1 82 ? 12.757 -4.004 -42.786 1.00 95.12 82 VAL A N 1
ATOM 627 C CA . VAL A 1 82 ? 13.950 -3.426 -42.142 1.00 95.12 82 VAL A CA 1
ATOM 628 C C . VAL A 1 82 ? 15.222 -3.799 -42.903 1.00 95.12 82 VAL A C 1
ATOM 630 O O . VAL A 1 82 ? 16.073 -2.939 -43.132 1.00 95.12 82 VAL A O 1
ATOM 633 N N . ASP A 1 83 ? 15.323 -5.042 -43.377 1.00 95.50 83 ASP A N 1
ATOM 634 C CA . ASP A 1 83 ? 16.490 -5.506 -44.132 1.00 95.50 83 ASP A CA 1
ATOM 635 C C . ASP A 1 83 ? 16.684 -4.686 -45.414 1.00 95.50 83 ASP A C 1
ATOM 637 O O . ASP A 1 83 ? 17.811 -4.360 -45.775 1.00 95.50 83 ASP A O 1
ATOM 641 N N . ALA A 1 84 ? 15.607 -4.263 -46.083 1.00 95.56 84 ALA A N 1
ATOM 642 C CA . ALA A 1 84 ? 15.719 -3.428 -47.279 1.00 95.56 84 ALA A CA 1
ATOM 643 C C . ALA A 1 84 ? 16.389 -2.069 -46.985 1.00 95.56 84 ALA A C 1
ATOM 645 O O . ALA A 1 84 ? 17.236 -1.616 -47.761 1.00 95.56 84 ALA A O 1
ATOM 646 N N . PHE A 1 85 ? 16.067 -1.443 -45.848 1.00 95.88 85 PHE A N 1
ATOM 647 C CA . PHE A 1 85 ? 16.701 -0.194 -45.407 1.00 95.88 85 PHE A CA 1
ATOM 648 C C . PHE A 1 85 ? 18.161 -0.400 -44.979 1.00 95.88 85 PHE A C 1
ATOM 650 O O . PHE A 1 85 ? 19.030 0.410 -45.320 1.00 95.88 85 PHE A O 1
ATOM 657 N N . VAL A 1 86 ? 18.460 -1.504 -44.286 1.00 96.00 86 VAL A N 1
ATOM 658 C CA . VAL A 1 86 ? 19.841 -1.864 -43.924 1.00 96.00 86 VAL A CA 1
ATOM 659 C C . VAL A 1 86 ? 20.676 -2.107 -45.182 1.00 96.00 86 VAL A C 1
ATOM 661 O O . VAL A 1 86 ? 21.768 -1.554 -45.305 1.00 96.00 86 VAL A O 1
ATOM 664 N N . LEU A 1 87 ? 20.152 -2.858 -46.157 1.00 95.75 87 LEU A N 1
ATOM 665 C CA . LEU A 1 87 ? 20.838 -3.127 -47.422 1.00 95.75 87 LEU A CA 1
ATOM 666 C C . LEU A 1 87 ? 21.086 -1.846 -48.219 1.00 95.75 87 LEU A C 1
ATOM 668 O O . LEU A 1 87 ? 22.170 -1.672 -48.776 1.00 95.75 87 LEU A O 1
ATOM 672 N N . GLN A 1 88 ? 20.101 -0.944 -48.268 1.00 95.56 88 GLN A N 1
ATOM 673 C CA . GLN A 1 88 ? 20.259 0.358 -48.915 1.00 95.56 88 GLN A CA 1
ATOM 674 C C . GLN A 1 88 ? 21.428 1.131 -48.293 1.00 95.56 88 GLN A C 1
ATOM 676 O O . GLN A 1 88 ? 22.284 1.632 -49.022 1.00 95.56 88 GLN A O 1
ATOM 681 N N . SER A 1 89 ? 21.485 1.173 -46.960 1.00 96.38 89 SER A N 1
ATOM 682 C CA . SER A 1 89 ? 22.522 1.889 -46.210 1.00 96.38 89 SER A CA 1
ATOM 683 C C . SER A 1 89 ? 23.909 1.273 -46.415 1.00 96.38 89 SER A C 1
ATOM 685 O O . SER A 1 89 ? 24.874 1.993 -46.668 1.00 96.38 89 SER A O 1
ATOM 687 N N . LEU A 1 90 ? 24.014 -0.062 -46.387 1.00 95.69 90 LEU A N 1
ATOM 688 C CA . LEU A 1 90 ? 25.260 -0.781 -46.675 1.00 95.69 90 LEU A CA 1
ATOM 689 C C . LEU A 1 90 ? 25.769 -0.466 -48.085 1.00 95.69 90 LEU A C 1
ATOM 691 O O . LEU A 1 90 ? 26.920 -0.066 -48.248 1.00 95.69 90 LEU A O 1
ATOM 695 N N . ARG A 1 91 ? 24.899 -0.552 -49.099 1.00 93.75 91 ARG A N 1
ATOM 696 C CA . ARG A 1 91 ? 25.268 -0.268 -50.493 1.00 93.75 91 ARG A CA 1
ATOM 697 C C . ARG A 1 91 ? 25.697 1.183 -50.704 1.00 93.75 91 ARG A C 1
ATOM 699 O O . ARG A 1 91 ? 26.658 1.421 -51.429 1.00 93.75 91 ARG A O 1
ATOM 706 N N . GLN A 1 92 ? 25.034 2.145 -50.060 1.00 96.31 92 GLN A N 1
ATOM 707 C CA . GLN A 1 92 ? 25.450 3.555 -50.089 1.00 96.31 92 GLN A CA 1
ATOM 708 C C . GLN A 1 92 ? 26.847 3.759 -49.490 1.00 96.31 92 GLN A C 1
ATOM 710 O O . GLN A 1 92 ? 27.606 4.593 -49.979 1.00 96.31 92 GLN A O 1
ATOM 715 N N . ALA A 1 93 ? 27.204 2.971 -48.476 1.00 97.31 93 ALA A N 1
ATOM 716 C CA . ALA A 1 93 ? 28.537 2.957 -47.882 1.00 97.31 93 ALA A CA 1
ATOM 717 C C . ALA A 1 93 ? 29.557 2.090 -48.654 1.00 97.31 93 ALA A C 1
ATOM 719 O O . ALA A 1 93 ? 30.708 1.993 -48.231 1.00 97.31 93 ALA A O 1
ATOM 720 N N . GLY A 1 94 ? 29.165 1.454 -49.767 1.00 96.31 94 GLY A N 1
ATOM 721 C CA . GLY A 1 94 ? 30.025 0.541 -50.528 1.00 96.31 94 GLY A CA 1
ATOM 722 C C . GLY A 1 94 ? 30.331 -0.774 -49.801 1.00 96.31 94 GLY A C 1
ATOM 723 O O . GLY A 1 94 ? 31.392 -1.356 -50.014 1.00 96.31 94 GLY A O 1
ATOM 724 N N . LEU A 1 95 ? 29.431 -1.217 -48.919 1.00 95.69 95 LEU A N 1
ATOM 725 C CA . LEU A 1 95 ? 29.550 -2.433 -48.119 1.00 95.69 95 LEU A CA 1
ATOM 726 C C . LEU A 1 95 ? 28.551 -3.501 -48.577 1.00 95.69 95 LEU A C 1
ATOM 728 O O . LEU A 1 95 ? 27.431 -3.192 -48.986 1.00 95.69 95 LEU A O 1
ATOM 732 N N . ASP A 1 96 ? 28.946 -4.762 -48.407 1.00 90.06 96 ASP A N 1
ATOM 733 C CA . ASP A 1 96 ? 28.093 -5.930 -48.622 1.00 90.06 96 ASP A CA 1
ATOM 734 C C . ASP A 1 96 ? 27.691 -6.580 -47.287 1.00 90.06 96 ASP A C 1
ATOM 736 O O . ASP A 1 96 ? 28.438 -6.497 -46.302 1.00 90.06 96 ASP A O 1
ATOM 740 N N . PRO A 1 97 ? 26.532 -7.264 -47.224 1.00 91.38 97 PRO A N 1
ATOM 741 C CA . PRO A 1 97 ? 26.150 -8.024 -46.045 1.00 91.38 97 PRO A CA 1
ATOM 742 C C . PRO A 1 97 ? 27.174 -9.103 -45.682 1.00 91.38 97 PRO A C 1
ATOM 744 O O . PRO A 1 97 ? 27.682 -9.831 -46.534 1.00 91.38 97 PRO A O 1
ATOM 747 N N . SER A 1 98 ? 27.429 -9.257 -44.383 1.00 90.81 98 SER A N 1
ATOM 748 C CA . SER A 1 98 ? 28.253 -10.360 -43.883 1.00 90.81 98 SER A CA 1
ATOM 749 C C . SER A 1 98 ? 27.557 -11.714 -44.083 1.00 90.81 98 SER A C 1
ATOM 751 O O . SER A 1 98 ? 26.328 -11.791 -43.990 1.00 90.81 98 SER A O 1
ATOM 753 N N . PRO A 1 99 ? 28.315 -12.805 -44.305 1.00 90.38 99 PRO A N 1
ATOM 754 C CA . PRO A 1 99 ? 27.738 -14.141 -44.370 1.00 90.38 99 PRO A CA 1
ATOM 755 C C . PRO A 1 99 ? 27.063 -14.515 -43.044 1.00 90.38 99 PRO A C 1
ATOM 757 O O . PRO A 1 99 ? 27.491 -14.095 -41.965 1.00 90.38 99 PRO A O 1
ATOM 760 N N . ALA A 1 100 ? 26.023 -15.347 -43.124 1.00 89.88 100 ALA A N 1
ATOM 761 C CA . ALA A 1 100 ? 25.338 -15.854 -41.943 1.00 89.88 100 ALA A CA 1
ATOM 762 C C . ALA A 1 100 ? 26.304 -16.637 -41.038 1.00 89.88 100 ALA A C 1
ATOM 764 O O . ALA A 1 100 ? 27.150 -17.404 -41.504 1.00 89.88 100 ALA A O 1
ATOM 765 N N . ALA A 1 101 ? 26.160 -16.459 -39.726 1.00 95.50 101 ALA A N 1
ATOM 766 C CA . ALA A 1 101 ? 26.944 -17.211 -38.757 1.00 95.50 101 ALA A CA 1
ATOM 767 C C . ALA A 1 101 ? 26.558 -18.703 -38.766 1.00 95.50 101 ALA A C 1
ATOM 769 O O . ALA A 1 101 ? 25.440 -19.074 -39.121 1.00 95.50 101 ALA A O 1
ATOM 770 N N . SER A 1 102 ? 27.479 -19.571 -38.329 1.00 96.62 102 SER A N 1
ATOM 771 C CA . SER A 1 102 ? 27.193 -21.006 -38.200 1.00 96.62 102 SER A CA 1
ATOM 772 C C . SER A 1 102 ? 26.030 -21.261 -37.229 1.00 96.62 102 SER A C 1
ATOM 774 O O . SER A 1 102 ? 25.880 -20.528 -36.248 1.00 96.62 102 SER A O 1
ATOM 776 N N . ARG A 1 103 ? 25.256 -22.339 -37.429 1.00 97.12 103 ARG A N 1
ATOM 777 C CA . ARG A 1 103 ? 24.146 -22.716 -36.524 1.00 97.12 103 ARG A CA 1
ATOM 778 C C . ARG A 1 103 ? 24.593 -22.793 -35.060 1.00 97.12 103 ARG A C 1
ATOM 780 O O . ARG A 1 103 ? 23.924 -22.267 -34.178 1.00 97.12 103 ARG A O 1
ATOM 787 N N . ARG A 1 104 ? 25.781 -23.347 -34.802 1.00 97.62 104 ARG A N 1
ATOM 788 C CA . ARG A 1 104 ? 26.368 -23.418 -33.454 1.00 97.62 104 ARG A CA 1
ATOM 789 C C . ARG A 1 104 ? 26.634 -22.034 -32.850 1.00 97.62 104 ARG A C 1
ATOM 791 O O . ARG A 1 104 ? 26.422 -21.832 -31.658 1.00 97.62 104 ARG A O 1
ATOM 798 N N . THR A 1 105 ? 27.097 -21.080 -33.657 1.00 97.81 105 THR A N 1
ATOM 799 C CA . THR A 1 105 ? 27.284 -19.685 -33.227 1.00 97.81 105 THR A CA 1
ATOM 800 C C . THR A 1 105 ? 25.945 -19.005 -32.955 1.00 97.81 105 THR A C 1
ATOM 802 O O . THR A 1 105 ? 25.832 -18.284 -31.967 1.00 97.81 105 THR A O 1
ATOM 805 N N . LEU A 1 106 ? 24.946 -19.244 -33.808 1.00 97.31 106 LEU A N 1
ATOM 806 C CA . LEU A 1 106 ? 23.621 -18.637 -33.708 1.00 97.31 106 LEU A CA 1
ATOM 807 C C . LEU A 1 106 ? 22.899 -19.031 -32.416 1.00 97.31 106 LEU A C 1
ATOM 809 O O . LEU A 1 106 ? 22.535 -18.140 -31.657 1.00 97.31 106 LEU A O 1
ATOM 813 N N . ILE A 1 107 ? 22.778 -20.329 -32.105 1.00 98.25 107 ILE A N 1
ATOM 814 C CA . ILE A 1 107 ? 22.137 -20.767 -30.850 1.00 98.25 107 ILE A CA 1
ATOM 815 C C . ILE A 1 107 ? 22.878 -20.253 -29.614 1.00 98.25 107 ILE A C 1
ATOM 817 O O . ILE A 1 107 ? 22.251 -19.858 -28.638 1.00 98.25 107 ILE A O 1
ATOM 821 N N . ARG A 1 108 ? 24.218 -20.197 -29.656 1.00 98.00 108 ARG A N 1
ATOM 822 C CA . ARG A 1 108 ? 25.001 -19.651 -28.543 1.00 98.00 108 ARG A CA 1
ATOM 823 C C . ARG A 1 108 ? 24.676 -18.177 -28.305 1.00 98.00 108 ARG A C 1
ATOM 825 O O . ARG A 1 108 ? 24.475 -17.811 -27.156 1.00 98.00 108 ARG A O 1
ATOM 832 N N . ARG A 1 109 ? 24.654 -17.350 -29.358 1.00 97.81 109 ARG A N 1
ATOM 833 C CA . ARG A 1 109 ? 24.311 -15.921 -29.246 1.00 97.81 109 ARG A CA 1
ATOM 834 C C . ARG A 1 109 ? 22.887 -15.750 -28.735 1.00 97.81 109 ARG A C 1
ATOM 836 O O . ARG A 1 109 ? 22.706 -15.138 -27.697 1.00 97.81 109 ARG A O 1
ATOM 843 N N . LEU A 1 110 ? 21.929 -16.419 -29.376 1.00 97.81 110 LEU A N 1
ATOM 844 C CA . LEU A 1 110 ? 20.518 -16.346 -29.008 1.00 97.81 110 LEU A CA 1
ATOM 845 C C . LEU A 1 110 ? 20.268 -16.716 -27.541 1.00 97.81 110 LEU A C 1
ATOM 847 O O . LEU A 1 110 ? 19.528 -16.029 -26.853 1.00 97.81 110 LEU A O 1
ATOM 851 N N . SER A 1 111 ? 20.906 -17.782 -27.053 1.00 97.94 111 SER A N 1
ATOM 852 C CA . SER A 1 111 ? 20.768 -18.218 -25.661 1.00 97.94 111 SER A CA 1
ATOM 853 C C . SER A 1 111 ? 21.306 -17.183 -24.670 1.00 97.94 111 SER A C 1
ATOM 855 O O . SER A 1 111 ? 20.665 -16.923 -23.658 1.00 97.94 111 SER A O 1
ATOM 857 N N . PHE A 1 112 ? 22.456 -16.560 -24.950 1.00 97.62 112 PHE A N 1
ATOM 858 C CA . PHE A 1 112 ? 22.977 -15.498 -24.085 1.00 97.62 112 PHE A CA 1
ATOM 859 C C . PHE A 1 112 ? 22.145 -14.219 -24.172 1.00 97.62 112 PHE A C 1
ATOM 861 O O . PHE A 1 112 ? 21.921 -13.602 -23.139 1.00 97.62 112 PHE A O 1
ATOM 868 N N . ASP A 1 113 ? 21.680 -13.851 -25.365 1.00 97.00 113 ASP A N 1
ATOM 869 C CA . ASP A 1 113 ? 20.924 -12.617 -25.589 1.00 97.00 113 ASP A CA 1
ATOM 870 C C . ASP A 1 113 ? 19.503 -12.695 -25.003 1.00 97.00 113 ASP A C 1
ATOM 872 O O . ASP A 1 113 ? 18.986 -11.709 -24.482 1.00 97.00 113 ASP A O 1
ATOM 876 N N . LEU A 1 114 ? 18.844 -13.857 -25.086 1.00 97.12 114 LEU A N 1
ATOM 877 C CA . LEU A 1 114 ? 17.477 -14.020 -24.583 1.00 97.12 114 LEU A CA 1
ATOM 878 C C . LEU A 1 114 ? 17.428 -14.546 -23.152 1.00 97.12 114 LEU A C 1
ATOM 880 O O . LEU A 1 114 ? 16.596 -14.081 -22.386 1.00 97.12 114 LEU A O 1
ATOM 884 N N . LEU A 1 115 ? 18.293 -15.495 -22.786 1.00 96.50 115 LEU A N 1
ATOM 885 C CA . LEU A 1 115 ? 18.205 -16.206 -21.504 1.00 96.50 115 LEU A CA 1
ATOM 886 C C . LEU A 1 115 ? 19.335 -15.838 -20.533 1.00 96.50 115 LEU A C 1
ATOM 888 O O . LEU A 1 115 ? 19.313 -16.260 -19.380 1.00 96.50 115 LEU A O 1
ATOM 892 N N . GLY A 1 116 ? 20.375 -15.128 -20.988 1.00 96.00 116 GLY A N 1
ATOM 893 C CA . GLY A 1 116 ? 21.563 -14.826 -20.180 1.00 96.00 116 GLY A CA 1
ATOM 894 C C . GLY A 1 116 ? 22.448 -16.033 -19.854 1.00 96.00 116 GLY A C 1
ATOM 895 O O . GLY A 1 116 ? 23.423 -15.900 -19.113 1.00 96.00 116 GLY A O 1
ATOM 896 N N . LEU A 1 117 ? 22.137 -17.212 -20.398 1.00 95.44 117 LEU A N 1
ATOM 897 C CA . LEU A 1 117 ? 22.764 -18.489 -20.058 1.00 95.44 117 LEU A CA 1
ATOM 898 C C . LEU A 1 117 ? 23.274 -19.206 -21.317 1.00 95.44 117 LEU A C 1
ATOM 900 O O . LEU A 1 117 ? 22.725 -19.014 -22.403 1.00 95.44 117 LEU A O 1
ATOM 904 N N . PRO A 1 118 ? 24.319 -20.049 -21.213 1.00 97.00 118 PRO A N 1
ATOM 905 C CA . PRO A 1 118 ? 24.738 -20.888 -22.331 1.00 97.00 118 PRO A CA 1
ATOM 906 C C . PRO A 1 118 ? 23.679 -21.963 -22.646 1.00 97.00 118 PRO A C 1
ATOM 908 O O . PRO A 1 118 ? 23.082 -22.505 -21.714 1.00 97.00 118 PRO A O 1
ATOM 911 N N . PRO A 1 119 ? 23.506 -22.349 -23.925 1.00 97.12 119 PRO A N 1
ATOM 912 C CA . PRO A 1 119 ? 22.575 -23.412 -24.294 1.00 97.12 119 PRO A CA 1
ATOM 913 C C . PRO A 1 119 ? 23.125 -24.778 -23.869 1.00 97.12 119 PRO A C 1
ATOM 915 O O . PRO A 1 119 ? 24.348 -24.979 -23.830 1.00 97.12 119 PRO A O 1
ATOM 918 N N . GLN A 1 120 ? 22.246 -25.745 -23.598 1.00 95.94 120 GLN A N 1
ATOM 919 C CA . GLN A 1 120 ? 22.682 -27.097 -23.253 1.00 95.94 120 GLN A CA 1
ATOM 920 C C . GLN A 1 120 ? 23.308 -27.805 -24.467 1.00 95.94 120 GLN A C 1
ATOM 922 O O . GLN A 1 120 ? 22.862 -27.603 -25.601 1.00 95.94 120 GLN A O 1
ATOM 927 N N . PRO A 1 121 ? 24.298 -28.701 -24.273 1.00 97.50 121 PRO A N 1
ATOM 928 C CA . PRO A 1 121 ? 24.898 -29.455 -25.377 1.00 97.50 121 PRO A CA 1
ATOM 929 C C . PRO A 1 121 ? 23.873 -30.187 -26.253 1.00 97.50 121 PRO A C 1
ATOM 931 O O . PRO A 1 121 ? 23.987 -30.167 -27.474 1.00 97.50 121 PRO A O 1
ATOM 934 N N . ALA A 1 122 ? 22.839 -30.775 -25.643 1.00 97.31 122 ALA A N 1
ATOM 935 C CA . ALA A 1 122 ? 21.774 -31.465 -26.369 1.00 97.31 122 ALA A CA 1
ATOM 936 C C . ALA A 1 122 ? 20.929 -30.516 -27.238 1.00 97.31 122 ALA A C 1
ATOM 938 O O . ALA A 1 122 ? 20.546 -30.887 -28.343 1.00 97.31 122 ALA A O 1
ATOM 939 N N . GLU A 1 123 ? 20.675 -29.287 -26.780 1.00 96.50 123 GLU A N 1
ATOM 940 C CA . GLU A 1 123 ? 19.951 -28.277 -27.562 1.00 96.50 123 GLU A CA 1
ATOM 941 C C . GLU A 1 123 ? 20.776 -27.791 -28.754 1.00 96.50 123 GLU A C 1
ATOM 943 O O . GLU A 1 123 ? 20.232 -27.608 -29.843 1.00 96.50 123 GLU A O 1
ATOM 948 N N . ILE A 1 124 ? 22.094 -27.631 -28.568 1.00 97.88 124 ILE A N 1
ATOM 949 C CA . ILE A 1 124 ? 23.019 -27.306 -29.660 1.00 97.88 124 ILE A CA 1
ATOM 950 C C . ILE A 1 124 ? 22.957 -28.391 -30.731 1.00 97.88 124 ILE A C 1
ATOM 952 O O . ILE A 1 124 ? 22.761 -28.064 -31.897 1.00 97.88 124 ILE A O 1
ATOM 956 N N . GLU A 1 125 ? 23.116 -29.661 -30.354 1.00 97.94 125 GLU A N 1
ATOM 957 C CA . GLU A 1 125 ? 23.104 -30.764 -31.318 1.00 97.94 125 GLU A CA 1
ATOM 958 C C . GLU A 1 125 ? 21.740 -30.911 -32.000 1.00 97.94 125 GLU A C 1
ATOM 960 O O . GLU A 1 125 ? 21.687 -31.104 -33.215 1.00 97.94 125 GLU A O 1
ATOM 965 N N . ALA A 1 126 ? 20.640 -30.752 -31.259 1.00 97.25 126 ALA A N 1
ATOM 966 C CA . ALA A 1 126 ? 19.299 -30.766 -31.833 1.00 97.25 126 ALA A CA 1
ATOM 967 C C . ALA A 1 126 ? 19.129 -29.648 -32.870 1.00 97.25 126 ALA A C 1
ATOM 969 O O . ALA A 1 126 ? 18.753 -29.926 -34.002 1.00 97.25 126 ALA A O 1
ATOM 970 N N . PHE A 1 127 ? 19.475 -28.402 -32.529 1.00 97.94 127 PHE A N 1
ATOM 971 C CA . PHE A 1 127 ? 19.353 -27.281 -33.457 1.00 97.94 127 PHE A CA 1
ATOM 972 C C . PHE A 1 127 ? 20.308 -27.406 -34.644 1.00 97.94 127 PHE A C 1
ATOM 974 O O . PHE A 1 127 ? 19.902 -27.191 -35.778 1.00 97.94 127 PHE A O 1
ATOM 981 N N . VAL A 1 128 ? 21.579 -27.750 -34.436 1.00 97.94 128 VAL A N 1
ATOM 982 C CA . VAL A 1 128 ? 22.565 -27.842 -35.525 1.00 97.94 128 VAL A CA 1
ATOM 983 C C . VAL A 1 128 ? 22.143 -28.868 -36.578 1.00 97.94 128 VAL A C 1
ATOM 985 O O . VAL A 1 128 ? 22.339 -28.603 -37.763 1.00 97.94 128 VAL A O 1
ATOM 988 N N . ASN A 1 129 ? 21.528 -29.975 -36.156 1.00 97.75 129 ASN A N 1
ATOM 989 C CA . ASN A 1 129 ? 21.117 -31.067 -37.037 1.00 97.75 129 ASN A CA 1
ATOM 990 C C . ASN A 1 129 ? 19.643 -30.998 -37.482 1.00 97.75 129 ASN A C 1
ATOM 992 O O . ASN A 1 129 ? 19.207 -31.880 -38.218 1.00 97.75 129 ASN A O 1
ATOM 996 N N . ASP A 1 130 ? 18.880 -29.986 -37.057 1.00 97.56 130 ASP A N 1
ATOM 997 C CA . ASP A 1 130 ? 17.472 -29.824 -37.437 1.00 97.56 130 ASP A CA 1
ATOM 998 C C . ASP A 1 130 ? 17.347 -29.432 -38.927 1.00 97.56 130 ASP A C 1
ATOM 1000 O O . ASP A 1 130 ? 17.809 -28.344 -39.304 1.00 97.56 130 ASP A O 1
ATOM 1004 N N . PRO A 1 131 ? 16.756 -30.294 -39.784 1.00 96.88 131 PRO A N 1
ATOM 1005 C CA . PRO A 1 131 ? 16.626 -30.033 -41.214 1.00 96.88 131 PRO A CA 1
ATOM 1006 C C . PRO A 1 131 ? 15.480 -29.069 -41.548 1.00 96.88 131 PRO A C 1
ATOM 1008 O O . PRO A 1 131 ? 15.332 -28.697 -42.713 1.00 96.88 131 PRO A O 1
ATOM 1011 N N . ASP A 1 132 ? 14.647 -28.698 -40.572 1.00 97.31 132 ASP A N 1
ATOM 1012 C CA . ASP A 1 132 ? 13.516 -27.809 -40.794 1.00 97.31 132 ASP A CA 1
ATOM 1013 C C . ASP A 1 132 ? 14.005 -26.412 -41.233 1.00 97.31 132 ASP A C 1
ATOM 1015 O O . ASP A 1 132 ? 14.810 -25.785 -40.528 1.00 97.31 132 ASP A O 1
ATOM 1019 N N . PRO A 1 133 ? 13.530 -25.877 -42.376 1.00 93.00 133 PRO A N 1
ATOM 1020 C CA . PRO A 1 133 ? 13.888 -24.529 -42.813 1.00 93.00 133 PRO A CA 1
ATOM 1021 C C . PRO A 1 133 ? 13.474 -23.432 -41.817 1.00 93.00 133 PRO A C 1
ATOM 1023 O O . PRO A 1 133 ? 14.056 -22.354 -41.866 1.00 93.00 133 PRO A O 1
ATOM 1026 N N . GLN A 1 134 ? 12.524 -23.703 -40.912 1.00 95.62 134 GLN A N 1
ATOM 1027 C CA . GLN A 1 134 ? 12.068 -22.797 -39.849 1.00 95.62 134 GLN A CA 1
ATOM 1028 C C . GLN A 1 134 ? 12.680 -23.106 -38.473 1.00 95.62 134 GLN A C 1
ATOM 1030 O O . GLN A 1 134 ? 12.203 -22.622 -37.444 1.00 95.62 134 GLN A O 1
ATOM 1035 N N . ALA A 1 135 ? 13.712 -23.952 -38.409 1.00 97.06 135 ALA A N 1
ATOM 1036 C CA . ALA A 1 135 ? 14.325 -24.348 -37.142 1.00 97.06 135 ALA A CA 1
ATOM 1037 C C . ALA A 1 135 ? 14.846 -23.154 -36.321 1.00 97.06 135 ALA A C 1
ATOM 1039 O O . ALA A 1 135 ? 14.887 -23.225 -35.093 1.00 97.06 135 ALA A O 1
ATOM 1040 N N . TRP A 1 136 ? 15.268 -22.069 -36.983 1.00 95.56 136 TRP A N 1
ATOM 1041 C CA . TRP A 1 136 ? 15.744 -20.859 -36.312 1.00 95.56 136 TRP A CA 1
ATOM 1042 C C . TRP A 1 136 ? 14.597 -20.107 -35.640 1.00 95.56 136 TRP A C 1
ATOM 1044 O O . TRP A 1 136 ? 14.657 -19.859 -34.442 1.00 95.56 136 TRP A O 1
ATOM 1054 N N . GLU A 1 137 ? 13.532 -19.818 -36.380 1.00 95.62 137 GLU A N 1
ATOM 1055 C CA . GLU A 1 137 ? 12.345 -19.115 -35.894 1.00 95.62 137 GLU A CA 1
ATOM 1056 C C . GLU A 1 137 ? 11.695 -19.891 -34.740 1.00 95.62 137 GLU A C 1
ATOM 1058 O O . GLU A 1 137 ? 11.463 -19.338 -33.670 1.00 95.62 137 GLU A O 1
ATOM 1063 N N . LYS A 1 138 ? 11.552 -21.215 -34.883 1.00 97.62 138 LYS A N 1
ATOM 1064 C CA . LYS A 1 138 ? 11.030 -22.088 -33.817 1.00 97.62 138 LYS A CA 1
ATOM 1065 C C . LYS A 1 138 ? 11.909 -22.125 -32.568 1.00 97.62 138 LYS A C 1
ATOM 1067 O O . LYS A 1 138 ? 11.409 -22.417 -31.482 1.00 97.62 138 LYS A O 1
ATOM 1072 N N . LEU A 1 139 ? 13.221 -21.925 -32.705 1.00 97.44 139 LEU A N 1
ATOM 1073 C CA . LEU A 1 139 ? 14.129 -21.820 -31.563 1.00 97.44 139 LEU A CA 1
ATOM 1074 C C . LEU A 1 139 ? 13.959 -20.468 -30.859 1.00 97.44 139 LEU A C 1
ATOM 1076 O O . LEU A 1 139 ? 13.905 -20.446 -29.633 1.00 97.44 139 LEU A O 1
ATOM 1080 N N . VAL A 1 140 ? 13.841 -19.377 -31.624 1.00 97.44 140 VAL A N 1
ATOM 1081 C CA . VAL A 1 140 ? 13.567 -18.029 -31.098 1.00 97.44 140 VAL A CA 1
ATOM 1082 C C . VAL A 1 140 ? 12.263 -18.026 -30.303 1.00 97.44 140 VAL A C 1
ATOM 1084 O O . VAL A 1 140 ? 12.291 -17.688 -29.122 1.00 97.44 140 VAL A O 1
ATOM 1087 N N . ASP A 1 141 ? 11.164 -18.501 -30.893 1.00 97.56 141 ASP A N 1
ATOM 1088 C CA . ASP A 1 141 ? 9.852 -18.561 -30.233 1.00 97.56 141 ASP A CA 1
ATOM 1089 C C . ASP A 1 141 ? 9.901 -19.393 -28.947 1.00 97.56 141 ASP A C 1
ATOM 1091 O O . ASP A 1 141 ? 9.343 -19.016 -27.918 1.00 97.56 141 ASP A O 1
ATOM 1095 N N . ARG A 1 142 ? 10.621 -20.522 -28.976 1.00 96.75 142 ARG A N 1
ATOM 1096 C CA . ARG A 1 142 ? 10.791 -21.375 -27.797 1.00 96.75 142 ARG A CA 1
ATOM 1097 C C . ARG A 1 142 ? 11.523 -20.655 -26.676 1.00 96.75 142 ARG A C 1
ATOM 1099 O O . ARG A 1 142 ? 11.137 -20.839 -25.531 1.00 96.75 142 ARG A O 1
ATOM 1106 N N . TYR A 1 143 ? 12.571 -19.893 -26.986 1.00 97.50 143 TYR A N 1
ATOM 1107 C CA . TYR A 1 143 ? 13.353 -19.170 -25.979 1.00 97.50 143 TYR A CA 1
ATOM 1108 C C . TYR A 1 143 ? 12.577 -17.987 -25.402 1.00 97.50 143 TYR A C 1
ATOM 1110 O O . TYR A 1 143 ? 12.562 -17.834 -24.181 1.00 97.50 143 TYR A O 1
ATOM 1118 N N . LEU A 1 144 ? 11.866 -17.231 -26.245 1.00 97.50 144 LEU A N 1
ATOM 1119 C CA . LEU A 1 144 ? 10.964 -16.157 -25.809 1.00 97.50 144 LEU A CA 1
ATOM 1120 C C . LEU A 1 144 ? 9.840 -16.675 -24.899 1.00 97.50 144 LEU A C 1
ATOM 1122 O O . LEU A 1 144 ? 9.445 -15.989 -23.966 1.00 97.50 144 LEU A O 1
ATOM 1126 N N . ALA A 1 145 ? 9.365 -17.903 -25.122 1.00 96.81 145 ALA A N 1
ATOM 1127 C CA . ALA A 1 145 ? 8.329 -18.526 -24.299 1.00 96.81 145 ALA A CA 1
ATOM 1128 C C . ALA A 1 145 ? 8.829 -19.093 -22.954 1.00 96.81 145 ALA A C 1
ATOM 1130 O O . ALA A 1 145 ? 8.026 -19.635 -22.190 1.00 96.81 145 ALA A O 1
ATOM 1131 N N . THR A 1 146 ? 10.133 -19.038 -22.652 1.00 95.94 146 THR A N 1
ATOM 1132 C CA . THR A 1 146 ? 10.650 -19.551 -21.371 1.00 95.94 146 THR A CA 1
ATOM 1133 C C . THR A 1 146 ? 10.607 -18.483 -20.274 1.00 95.94 146 THR A C 1
ATOM 1135 O O . THR A 1 146 ? 10.858 -17.317 -20.564 1.00 95.94 146 THR A O 1
ATOM 1138 N N . PRO A 1 147 ? 10.387 -18.846 -18.993 1.00 96.50 147 PRO A N 1
ATOM 1139 C CA . PRO A 1 147 ? 10.409 -17.877 -17.891 1.00 96.50 147 PRO A CA 1
ATOM 1140 C C . PRO A 1 147 ? 11.718 -17.081 -17.788 1.00 96.50 147 PRO A C 1
ATOM 1142 O O . PRO A 1 147 ? 11.703 -15.912 -17.398 1.00 96.50 147 PRO A O 1
ATOM 1145 N N . GLN A 1 148 ? 12.839 -17.707 -18.170 1.00 96.88 148 GLN A N 1
ATOM 1146 C CA . GLN A 1 148 ? 14.178 -17.121 -18.113 1.00 96.88 148 GLN A CA 1
ATOM 1147 C C . GLN A 1 148 ? 14.334 -15.913 -19.039 1.00 96.88 148 GLN A C 1
ATOM 1149 O O . GLN A 1 148 ? 15.171 -15.055 -18.762 1.00 96.88 148 GLN A O 1
ATOM 1154 N N . TYR A 1 149 ? 13.535 -15.823 -20.110 1.00 98.06 149 TYR A N 1
ATOM 1155 C CA . TYR A 1 149 ? 13.516 -14.645 -20.972 1.00 98.06 149 TYR A CA 1
ATOM 1156 C C . TYR A 1 149 ? 13.151 -13.391 -20.170 1.00 98.06 149 TYR A C 1
ATOM 1158 O O . TYR A 1 149 ? 13.940 -12.444 -20.105 1.00 98.06 149 TYR A O 1
ATOM 1166 N N . GLY A 1 150 ? 12.006 -13.415 -19.484 1.00 98.00 150 GLY A N 1
ATOM 1167 C CA . GLY A 1 150 ? 11.569 -12.320 -18.624 1.00 98.00 150 GLY A CA 1
ATOM 1168 C C . GLY A 1 150 ? 12.530 -12.060 -17.467 1.00 98.00 150 GLY A C 1
ATOM 1169 O O . GLY A 1 150 ? 12.807 -10.904 -17.177 1.00 98.00 150 GLY A O 1
ATOM 1170 N N . GLU A 1 151 ? 13.101 -13.094 -16.841 1.00 97.50 151 GLU A N 1
ATOM 1171 C CA . GLU A 1 151 ? 14.105 -12.925 -15.773 1.00 97.50 151 GLU A CA 1
ATOM 1172 C C . GLU A 1 151 ? 15.359 -12.184 -16.267 1.00 97.50 151 GLU A C 1
ATOM 1174 O O . GLU A 1 151 ? 15.850 -11.263 -15.607 1.00 97.50 151 GLU A O 1
ATOM 1179 N N . HIS A 1 152 ? 15.870 -12.557 -17.445 1.00 97.69 152 HIS A N 1
ATOM 1180 C CA . HIS A 1 152 ? 17.055 -11.938 -18.029 1.00 97.69 152 HIS A CA 1
ATOM 1181 C C . HIS A 1 152 ? 16.787 -10.494 -18.465 1.00 97.69 152 HIS A C 1
ATOM 1183 O O . HIS A 1 152 ? 17.545 -9.586 -18.107 1.00 97.69 152 HIS A O 1
ATOM 1189 N N . TRP A 1 153 ? 15.697 -10.275 -19.201 1.00 97.62 153 TRP A N 1
ATOM 1190 C CA . TRP A 1 153 ? 15.347 -8.963 -19.740 1.00 97.62 153 TRP A CA 1
ATOM 1191 C C . TRP A 1 153 ? 14.857 -7.990 -18.667 1.00 97.62 153 TRP A C 1
ATOM 1193 O O . TRP A 1 153 ? 15.193 -6.804 -18.728 1.00 97.62 153 TRP A O 1
ATOM 1203 N N . ALA A 1 154 ? 14.167 -8.472 -17.628 1.00 98.00 154 ALA A N 1
ATOM 1204 C CA . ALA A 1 154 ? 13.744 -7.632 -16.511 1.00 98.00 154 ALA A CA 1
ATOM 1205 C C . ALA A 1 154 ? 14.938 -6.986 -15.817 1.00 98.00 154 ALA A C 1
ATOM 1207 O O . ALA A 1 154 ? 14.842 -5.829 -15.431 1.00 98.00 154 ALA A O 1
ATOM 1208 N N . ARG A 1 155 ? 16.085 -7.669 -15.706 1.00 96.06 155 ARG A N 1
ATOM 1209 C CA . ARG A 1 155 ? 17.295 -7.084 -15.106 1.00 96.06 155 ARG A CA 1
ATOM 1210 C C . ARG A 1 155 ? 17.709 -5.781 -15.794 1.00 96.06 155 ARG A C 1
ATOM 1212 O O . ARG A 1 155 ? 18.049 -4.822 -15.113 1.00 96.06 155 ARG A O 1
ATOM 1219 N N . HIS A 1 156 ? 17.627 -5.724 -17.124 1.00 96.12 156 HIS A N 1
ATOM 1220 C CA . HIS A 1 156 ? 17.947 -4.512 -17.879 1.00 96.12 156 HIS A CA 1
ATOM 1221 C C . HIS A 1 156 ? 16.974 -3.371 -17.567 1.00 96.12 156 HIS A C 1
ATOM 1223 O O . HIS A 1 156 ? 17.400 -2.232 -17.395 1.00 96.12 156 HIS A O 1
ATOM 1229 N N . TRP A 1 157 ? 15.680 -3.675 -17.441 1.00 97.44 157 TRP A N 1
ATOM 1230 C CA . TRP A 1 157 ? 14.685 -2.691 -17.011 1.00 97.44 157 TRP A CA 1
ATOM 1231 C C . TRP A 1 157 ? 14.917 -2.233 -15.566 1.00 97.44 157 TRP A C 1
ATOM 1233 O O . TRP A 1 157 ? 14.899 -1.043 -15.269 1.00 97.44 157 TRP A O 1
ATOM 1243 N N . LEU A 1 158 ? 15.186 -3.175 -14.667 1.00 97.62 158 LEU A N 1
ATOM 1244 C CA . LEU A 1 158 ? 15.409 -2.924 -13.246 1.00 97.62 158 LEU A CA 1
ATOM 1245 C C . LEU A 1 158 ? 16.650 -2.053 -13.005 1.00 9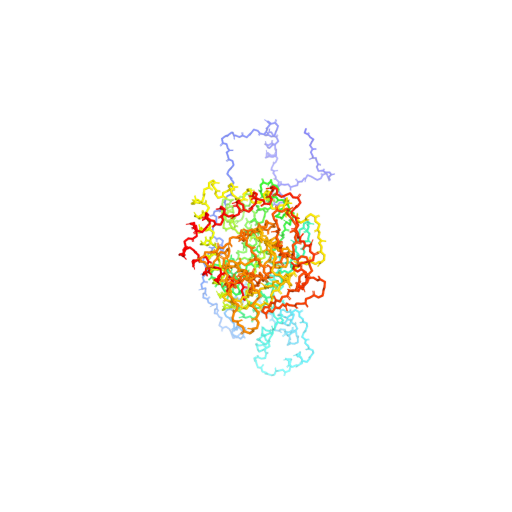7.62 158 LEU A C 1
ATOM 1247 O O . LEU A 1 158 ? 16.620 -1.201 -12.117 1.00 97.62 158 LEU A O 1
ATOM 1251 N N . ASP A 1 159 ? 17.683 -2.188 -13.842 1.00 95.25 159 ASP A N 1
ATOM 1252 C CA . ASP A 1 159 ? 18.842 -1.290 -13.855 1.00 95.25 159 ASP A CA 1
ATOM 1253 C C . ASP A 1 159 ? 18.434 0.145 -14.262 1.00 95.25 159 ASP A C 1
ATOM 1255 O O . ASP A 1 159 ? 18.819 1.111 -13.600 1.00 95.25 159 ASP A O 1
ATOM 1259 N N . VAL A 1 160 ? 17.610 0.302 -15.310 1.00 94.19 160 VAL A N 1
ATOM 1260 C CA . VAL A 1 160 ? 17.128 1.615 -15.799 1.00 94.19 160 VAL A CA 1
ATOM 1261 C C . VAL A 1 160 ? 16.316 2.351 -14.734 1.00 94.19 160 VAL A C 1
ATOM 1263 O O . VAL A 1 160 ? 16.505 3.551 -14.520 1.00 94.19 160 VAL A O 1
ATOM 1266 N N . VAL A 1 161 ? 15.436 1.631 -14.041 1.00 94.62 161 VAL A N 1
ATOM 1267 C CA . VAL A 1 161 ? 14.547 2.192 -13.009 1.00 94.62 161 VAL A CA 1
ATOM 1268 C C . VAL A 1 161 ? 15.197 2.224 -11.624 1.00 94.62 161 VAL A C 1
ATOM 1270 O O . VAL A 1 161 ? 14.557 2.627 -10.656 1.00 94.62 161 VAL A O 1
ATOM 1273 N N . ARG A 1 162 ? 16.479 1.840 -11.523 1.00 94.19 162 ARG A N 1
ATOM 1274 C CA . ARG A 1 162 ? 17.283 1.896 -10.290 1.00 94.19 162 ARG A CA 1
ATOM 1275 C C . ARG A 1 162 ? 16.651 1.089 -9.153 1.00 94.19 162 ARG A C 1
ATOM 1277 O O . ARG A 1 162 ? 16.573 1.545 -8.011 1.00 94.19 162 ARG A O 1
ATOM 1284 N N . TYR A 1 163 ? 16.147 -0.096 -9.478 1.00 96.00 163 TYR A N 1
ATOM 1285 C CA . TYR A 1 163 ? 15.580 -1.010 -8.498 1.00 96.00 163 TYR A CA 1
ATOM 1286 C C . TYR A 1 163 ? 16.647 -1.481 -7.501 1.00 96.00 163 TYR A C 1
ATOM 1288 O O . TYR A 1 163 ? 17.758 -1.843 -7.887 1.00 96.00 163 TYR A O 1
ATOM 1296 N N . ALA A 1 164 ? 16.281 -1.540 -6.222 1.00 94.88 164 ALA A N 1
ATOM 1297 C CA . ALA A 1 164 ? 17.076 -2.166 -5.177 1.00 94.88 164 ALA A CA 1
ATOM 1298 C C . ALA A 1 164 ? 16.160 -2.753 -4.095 1.00 94.88 164 ALA A C 1
ATOM 1300 O O . ALA A 1 164 ? 15.112 -2.188 -3.777 1.00 94.88 164 ALA A O 1
ATOM 1301 N N . ASP A 1 165 ? 16.602 -3.845 -3.466 1.00 94.81 165 ASP A N 1
ATOM 1302 C CA . ASP A 1 165 ? 15.955 -4.410 -2.271 1.00 94.81 165 ASP A CA 1
ATOM 1303 C C . ASP A 1 165 ? 16.262 -3.591 -0.997 1.00 94.81 165 ASP A C 1
ATOM 1305 O O . ASP A 1 165 ? 15.908 -3.987 0.117 1.00 94.81 165 ASP A O 1
ATOM 1309 N N . THR A 1 166 ? 16.933 -2.443 -1.140 1.00 95.12 166 THR A N 1
ATOM 1310 C CA . THR A 1 166 ? 17.317 -1.533 -0.057 1.00 95.12 166 THR A CA 1
ATOM 1311 C C . THR A 1 166 ? 17.057 -0.069 -0.425 1.00 95.12 166 THR A C 1
ATOM 1313 O O . THR A 1 166 ? 16.677 0.258 -1.549 1.00 95.12 166 THR A O 1
ATOM 1316 N N . CYS A 1 167 ? 17.191 0.844 0.537 1.00 93.56 167 CYS A N 1
ATOM 1317 C CA . CYS A 1 167 ? 17.003 2.275 0.328 1.00 93.56 167 CYS A CA 1
ATOM 1318 C C . CYS A 1 167 ? 18.037 2.900 -0.614 1.00 93.56 167 CYS A C 1
ATOM 1320 O O . CYS A 1 167 ? 17.702 3.895 -1.246 1.00 93.56 167 CYS A O 1
ATOM 1322 N N . GLY A 1 168 ? 19.241 2.341 -0.733 1.00 90.75 168 GLY A N 1
ATOM 1323 C CA . GLY A 1 168 ? 20.290 2.816 -1.637 1.00 90.75 168 GLY A CA 1
ATOM 1324 C C . GLY A 1 168 ? 20.821 4.214 -1.299 1.00 90.75 168 GLY A C 1
ATOM 1325 O O . GLY A 1 168 ? 21.283 4.920 -2.194 1.00 90.75 168 GLY A O 1
ATOM 1326 N N . TYR A 1 169 ? 20.720 4.635 -0.033 1.00 90.38 169 TYR A N 1
ATOM 1327 C CA . TYR A 1 169 ? 21.142 5.953 0.460 1.00 90.38 169 TYR A CA 1
ATOM 1328 C C . TYR A 1 169 ? 21.896 5.833 1.803 1.00 90.38 169 TYR A C 1
ATOM 1330 O O . TYR A 1 169 ? 22.265 4.732 2.206 1.00 90.38 169 TYR A O 1
ATOM 1338 N N . ASP A 1 170 ? 22.164 6.948 2.488 1.00 87.69 170 ASP A N 1
ATOM 1339 C CA . ASP A 1 170 ? 23.020 7.030 3.685 1.00 87.69 170 ASP A CA 1
ATOM 1340 C C . ASP A 1 170 ? 22.681 6.012 4.798 1.00 87.69 170 ASP A C 1
ATOM 1342 O O . ASP A 1 170 ? 23.569 5.335 5.324 1.00 87.69 170 ASP A O 1
ATOM 1346 N N . LYS A 1 171 ? 21.395 5.854 5.124 1.00 92.12 171 LYS A N 1
ATOM 1347 C CA . LYS A 1 171 ? 20.851 4.859 6.043 1.00 92.12 171 LYS A CA 1
ATOM 1348 C C . LYS A 1 171 ? 20.162 3.770 5.242 1.00 92.12 171 LYS A C 1
ATOM 1350 O O . LYS A 1 171 ? 18.937 3.739 5.111 1.00 92.12 171 LYS A O 1
ATOM 1355 N N . ASP A 1 172 ? 20.975 2.856 4.731 1.00 94.44 172 ASP A N 1
ATOM 1356 C CA . ASP A 1 172 ? 20.515 1.832 3.805 1.00 94.44 172 ASP A CA 1
ATOM 1357 C C . ASP A 1 172 ? 19.664 0.740 4.484 1.00 94.44 172 ASP A C 1
ATOM 1359 O O . ASP A 1 172 ? 20.165 -0.264 4.996 1.00 94.44 172 ASP A O 1
ATOM 1363 N N . LYS A 1 173 ? 18.348 0.964 4.559 1.00 94.75 173 LYS A N 1
ATOM 1364 C CA . LYS A 1 173 ? 17.374 0.013 5.111 1.00 94.75 173 LYS A CA 1
ATOM 1365 C C . LYS A 1 173 ? 16.899 -0.967 4.048 1.00 94.75 173 LYS A C 1
ATOM 1367 O O . LYS A 1 173 ? 16.762 -0.610 2.886 1.00 94.75 173 LYS A O 1
ATOM 1372 N N . LEU A 1 174 ? 16.583 -2.190 4.470 1.00 95.62 174 LEU A N 1
ATOM 1373 C CA . LEU A 1 174 ? 15.908 -3.164 3.612 1.00 95.62 174 LEU A CA 1
ATOM 1374 C C . LEU A 1 174 ? 14.506 -2.668 3.233 1.00 95.62 174 LEU A C 1
ATOM 1376 O O . LEU A 1 174 ? 13.801 -2.104 4.072 1.00 95.62 174 LEU A O 1
ATOM 1380 N N . ARG A 1 175 ? 14.094 -2.962 2.000 1.00 94.00 175 ARG A N 1
ATOM 1381 C CA . ARG A 1 175 ? 12.730 -2.799 1.490 1.00 94.00 175 ARG A CA 1
ATOM 1382 C C . ARG A 1 175 ? 12.093 -4.186 1.356 1.00 94.00 175 ARG A C 1
ATOM 1384 O O . ARG A 1 175 ? 12.194 -4.801 0.295 1.00 94.00 175 ARG A O 1
ATOM 1391 N N . PRO A 1 176 ? 11.462 -4.719 2.418 1.00 94.69 176 PRO A N 1
ATOM 1392 C CA . PRO A 1 176 ? 10.989 -6.106 2.434 1.00 94.69 176 PRO A CA 1
ATOM 1393 C C . PRO A 1 176 ? 9.945 -6.408 1.350 1.00 94.69 176 PRO A C 1
ATOM 1395 O O . PRO A 1 176 ? 9.786 -7.566 0.975 1.00 94.69 176 PRO A O 1
ATOM 1398 N N . ASN A 1 177 ? 9.279 -5.377 0.823 1.00 94.75 177 ASN A N 1
ATOM 1399 C CA . ASN A 1 177 ? 8.209 -5.490 -0.162 1.00 94.75 177 ASN A CA 1
ATOM 1400 C C . ASN A 1 177 ? 8.557 -4.827 -1.509 1.00 94.75 177 ASN A C 1
ATOM 1402 O O . ASN A 1 177 ? 7.656 -4.453 -2.250 1.00 94.75 177 ASN A O 1
ATOM 1406 N N . ALA A 1 178 ? 9.844 -4.671 -1.852 1.00 94.94 178 ALA A N 1
ATOM 1407 C CA . ALA A 1 178 ? 10.242 -4.187 -3.183 1.00 94.94 178 ALA A CA 1
ATOM 1408 C C . ALA A 1 178 ? 10.097 -5.270 -4.273 1.00 94.94 178 ALA A C 1
ATOM 1410 O O . ALA A 1 178 ? 9.705 -4.980 -5.404 1.00 94.94 178 ALA A O 1
ATOM 1411 N N . TRP A 1 179 ? 10.355 -6.532 -3.918 1.00 96.12 179 TRP A N 1
ATOM 1412 C CA . TRP A 1 179 ? 10.374 -7.674 -4.838 1.00 96.12 179 TRP A CA 1
ATOM 1413 C C . TRP A 1 179 ? 9.094 -7.912 -5.665 1.00 96.12 179 TRP A C 1
ATOM 1415 O O . TRP A 1 179 ? 9.238 -8.385 -6.793 1.00 96.12 179 TRP A O 1
ATOM 1425 N N . PRO A 1 180 ? 7.865 -7.571 -5.220 1.00 97.12 180 PRO A N 1
ATOM 1426 C CA . PRO A 1 180 ? 6.679 -7.740 -6.052 1.00 97.12 180 PRO A CA 1
ATOM 1427 C C . PRO A 1 180 ? 6.725 -6.904 -7.338 1.00 97.12 180 PRO A C 1
ATOM 1429 O O . PRO A 1 180 ? 6.232 -7.346 -8.370 1.00 97.12 180 PRO A O 1
ATOM 1432 N N . TYR A 1 181 ? 7.365 -5.727 -7.318 1.00 97.94 181 TYR A N 1
ATOM 1433 C CA . TYR A 1 181 ? 7.561 -4.933 -8.535 1.00 97.94 181 TYR A CA 1
ATOM 1434 C C . TYR A 1 181 ? 8.540 -5.606 -9.506 1.00 97.94 181 TYR A C 1
ATOM 1436 O O . TYR A 1 181 ? 8.283 -5.648 -10.708 1.00 97.94 181 TYR A O 1
ATOM 1444 N N . ARG A 1 182 ? 9.631 -6.199 -8.999 1.00 98.00 182 ARG A N 1
ATOM 1445 C CA . ARG A 1 182 ? 10.552 -7.010 -9.815 1.00 98.00 182 ARG A CA 1
ATOM 1446 C C . ARG A 1 182 ? 9.798 -8.138 -10.521 1.00 98.00 182 ARG A C 1
ATOM 1448 O O . ARG A 1 182 ? 9.945 -8.310 -11.729 1.00 98.00 182 ARG A O 1
ATOM 1455 N N . ASP A 1 183 ? 8.979 -8.873 -9.778 1.00 97.88 183 ASP A N 1
ATOM 1456 C CA . ASP A 1 183 ? 8.227 -10.010 -10.311 1.00 97.88 183 ASP A CA 1
ATOM 1457 C C . ASP A 1 183 ? 7.132 -9.561 -11.296 1.00 97.88 183 ASP A C 1
ATOM 1459 O O . ASP A 1 183 ? 6.881 -10.242 -12.295 1.00 97.88 183 ASP A O 1
ATOM 1463 N N . TYR A 1 184 ? 6.543 -8.378 -11.089 1.00 98.19 184 TYR A N 1
ATOM 1464 C CA . TYR A 1 184 ? 5.661 -7.727 -12.060 1.00 98.19 184 TYR A CA 1
ATOM 1465 C C . TYR A 1 184 ? 6.379 -7.430 -13.386 1.00 98.19 184 TYR A C 1
ATOM 1467 O O . TYR A 1 184 ? 5.839 -7.749 -14.443 1.00 98.19 184 TYR A O 1
ATOM 1475 N N . VAL A 1 185 ? 7.602 -6.885 -13.362 1.00 98.62 185 VAL A N 1
ATOM 1476 C CA . VAL A 1 185 ? 8.376 -6.608 -14.589 1.00 98.62 185 VAL A CA 1
ATOM 1477 C C . VAL A 1 185 ? 8.694 -7.906 -15.336 1.00 98.62 185 VAL A C 1
ATOM 1479 O O . VAL A 1 185 ? 8.498 -7.980 -16.549 1.00 98.62 185 VAL A O 1
ATOM 1482 N N . ILE A 1 186 ? 9.131 -8.946 -14.617 1.00 98.56 186 ILE A N 1
ATOM 1483 C CA . ILE A 1 186 ? 9.394 -10.279 -15.190 1.00 98.56 186 ILE A CA 1
ATOM 1484 C C . ILE A 1 186 ? 8.131 -10.825 -15.865 1.00 98.56 186 ILE A C 1
ATOM 1486 O O . ILE A 1 186 ? 8.176 -11.288 -17.006 1.00 98.56 186 ILE A O 1
ATOM 1490 N N . SER A 1 187 ? 6.996 -10.744 -15.171 1.00 98.06 187 SER A N 1
ATOM 1491 C CA . SER A 1 187 ? 5.712 -11.236 -15.673 1.00 98.06 187 SER A CA 1
ATOM 1492 C C . SER A 1 187 ? 5.225 -10.435 -16.880 1.00 98.06 187 SER A C 1
ATOM 1494 O O . SER A 1 187 ? 4.741 -11.025 -17.841 1.00 98.06 187 SER A O 1
ATOM 1496 N N . ALA A 1 188 ? 5.395 -9.109 -16.873 1.00 98.25 188 ALA A N 1
ATOM 1497 C CA . ALA A 1 188 ? 5.014 -8.236 -17.978 1.00 98.25 188 ALA A CA 1
ATOM 1498 C C . ALA A 1 188 ? 5.787 -8.559 -19.265 1.00 98.25 188 ALA A C 1
ATOM 1500 O O . ALA A 1 188 ? 5.182 -8.612 -20.333 1.00 98.25 188 ALA A O 1
ATOM 1501 N N . LEU A 1 189 ? 7.093 -8.824 -19.161 1.00 97.75 189 LEU A N 1
ATOM 1502 C CA . LEU A 1 189 ? 7.922 -9.214 -20.305 1.00 97.75 189 LEU A CA 1
ATOM 1503 C C . LEU A 1 189 ? 7.551 -10.603 -20.833 1.00 97.75 189 LEU A C 1
ATOM 1505 O O . LEU A 1 189 ? 7.362 -10.770 -22.033 1.00 97.75 189 LEU A O 1
ATOM 1509 N N . ASN A 1 190 ? 7.385 -11.589 -19.947 1.00 98.25 190 ASN A N 1
ATOM 1510 C CA . ASN A 1 190 ? 6.996 -12.949 -20.344 1.00 98.25 190 ASN A CA 1
ATOM 1511 C C . ASN A 1 190 ? 5.592 -13.015 -20.968 1.00 98.25 190 ASN A C 1
ATOM 1513 O O . ASN A 1 190 ? 5.324 -13.890 -21.787 1.00 98.25 190 ASN A O 1
ATOM 1517 N N . ALA A 1 191 ? 4.693 -12.112 -20.574 1.00 97.38 191 ALA A N 1
ATOM 1518 C CA . ALA A 1 191 ? 3.343 -12.023 -21.119 1.00 97.38 191 ALA A CA 1
ATOM 1519 C C . ALA A 1 191 ? 3.250 -11.189 -22.409 1.00 97.38 191 ALA A C 1
ATOM 1521 O O . ALA A 1 191 ? 2.140 -11.018 -22.911 1.00 97.38 191 ALA A O 1
ATOM 1522 N N . ASP A 1 192 ? 4.372 -10.654 -22.912 1.00 96.38 192 ASP A N 1
ATOM 1523 C CA . ASP A 1 192 ? 4.409 -9.712 -24.039 1.00 96.38 192 ASP A CA 1
ATOM 1524 C C . ASP A 1 192 ? 3.428 -8.541 -23.836 1.00 96.38 192 ASP A C 1
ATOM 1526 O O . ASP A 1 192 ? 2.577 -8.223 -24.672 1.00 96.38 192 ASP A O 1
ATOM 1530 N N . LYS A 1 193 ? 3.475 -7.938 -22.639 1.00 98.00 193 LYS A N 1
ATOM 1531 C CA . LYS A 1 193 ? 2.545 -6.875 -22.256 1.00 98.00 193 LYS A CA 1
ATOM 1532 C C . LYS A 1 193 ? 2.682 -5.685 -23.219 1.00 98.00 193 LYS A C 1
ATOM 1534 O O . LYS A 1 193 ? 3.798 -5.196 -23.408 1.00 98.00 193 LYS A O 1
ATOM 1539 N N . PRO A 1 194 ? 1.565 -5.147 -23.753 1.00 98.31 194 PRO A N 1
ATOM 1540 C CA . PRO A 1 194 ? 1.601 -3.948 -24.580 1.00 98.31 194 PRO A CA 1
ATOM 1541 C C . PRO A 1 194 ? 2.360 -2.810 -23.894 1.00 98.31 194 PRO A C 1
ATOM 1543 O O . PRO A 1 194 ? 2.142 -2.516 -22.715 1.00 98.31 194 PRO A O 1
ATOM 1546 N N . TRP A 1 195 ? 3.271 -2.178 -24.635 1.00 96.44 195 TRP A N 1
ATOM 1547 C CA . TRP A 1 195 ? 4.168 -1.161 -24.087 1.00 96.44 195 TRP A CA 1
ATOM 1548 C C . TRP A 1 195 ? 3.409 0.010 -23.453 1.00 96.44 195 TRP A C 1
ATOM 1550 O O . TRP A 1 195 ? 3.758 0.463 -22.367 1.00 96.44 195 TRP A O 1
ATOM 1560 N N . ASP A 1 196 ? 2.332 0.466 -24.088 1.00 97.44 196 ASP A N 1
ATOM 1561 C CA . ASP A 1 196 ? 1.462 1.519 -23.566 1.00 97.44 196 ASP A CA 1
ATOM 1562 C C . ASP A 1 196 ? 0.847 1.145 -22.209 1.00 97.44 196 ASP A C 1
ATOM 1564 O O . ASP A 1 196 ? 0.906 1.943 -21.271 1.00 97.44 196 ASP A O 1
ATOM 1568 N N . ARG A 1 197 ? 0.346 -0.089 -22.068 1.00 98.06 197 ARG A N 1
ATOM 1569 C CA . ARG A 1 197 ? -0.174 -0.621 -20.802 1.00 98.06 197 ARG A CA 1
ATOM 1570 C C . ARG A 1 197 ? 0.912 -0.661 -19.725 1.00 98.06 197 ARG A C 1
ATOM 1572 O O . ARG A 1 197 ? 0.669 -0.208 -18.609 1.00 98.06 197 ARG A O 1
ATOM 1579 N N . PHE A 1 198 ? 2.104 -1.152 -20.068 1.00 98.31 198 PHE A N 1
ATOM 1580 C CA . PHE A 1 198 ? 3.247 -1.243 -19.153 1.00 98.31 198 PHE A CA 1
ATOM 1581 C C . PHE A 1 198 ? 3.714 0.132 -18.647 1.00 98.31 198 PHE A C 1
ATOM 1583 O O . PHE A 1 198 ? 4.062 0.278 -17.474 1.00 98.31 198 PHE A O 1
ATOM 1590 N N . VAL A 1 199 ? 3.692 1.157 -19.506 1.00 98.00 199 VAL A N 1
ATOM 1591 C CA . VAL A 1 199 ? 3.980 2.550 -19.124 1.00 98.00 199 VAL A CA 1
ATOM 1592 C C . VAL A 1 199 ? 2.886 3.093 -18.201 1.00 98.00 199 VAL A C 1
ATOM 1594 O O . VAL A 1 199 ? 3.182 3.659 -17.149 1.00 98.00 199 VAL A O 1
ATOM 1597 N N . GLN A 1 200 ? 1.615 2.911 -18.569 1.00 98.06 200 GLN A N 1
ATOM 1598 C CA . GLN A 1 200 ? 0.474 3.438 -17.814 1.00 98.06 200 GLN A CA 1
ATOM 1599 C C . GLN A 1 200 ? 0.395 2.867 -16.393 1.00 98.06 200 GLN A C 1
ATOM 1601 O O . GLN A 1 200 ? 0.175 3.620 -15.445 1.00 98.06 200 GLN A O 1
ATOM 1606 N N . GLU A 1 201 ? 0.626 1.562 -16.232 1.00 97.94 201 GLU A N 1
ATOM 1607 C CA . GLU A 1 201 ? 0.675 0.898 -14.922 1.00 97.94 201 GLU A CA 1
ATOM 1608 C C . GLU A 1 201 ? 1.783 1.451 -14.024 1.00 97.94 201 GLU A C 1
ATOM 1610 O O . GLU A 1 201 ? 1.581 1.610 -12.823 1.00 97.94 201 GLU A O 1
ATOM 1615 N N . GLN A 1 202 ? 2.934 1.793 -14.605 1.00 97.31 202 GLN A N 1
ATOM 1616 C CA . GLN A 1 202 ? 4.084 2.286 -13.852 1.00 97.31 202 GLN A CA 1
ATOM 1617 C C . GLN A 1 202 ? 3.949 3.734 -13.382 1.00 97.31 202 GLN A C 1
ATOM 1619 O O . GLN A 1 202 ? 4.504 4.085 -12.345 1.00 97.31 202 GLN A O 1
ATOM 1624 N N . ILE A 1 203 ? 3.206 4.571 -14.110 1.00 95.69 203 ILE A N 1
ATOM 1625 C CA . ILE A 1 203 ? 3.040 5.993 -13.776 1.00 95.69 203 ILE A CA 1
ATOM 1626 C C . ILE A 1 203 ? 1.771 6.265 -12.964 1.00 95.69 203 ILE A C 1
ATOM 1628 O O . ILE A 1 203 ? 1.794 7.107 -12.068 1.00 95.69 203 ILE A O 1
ATOM 1632 N N . ALA A 1 204 ? 0.662 5.596 -13.286 1.00 95.56 204 ALA A N 1
ATOM 1633 C CA . ALA A 1 204 ? -0.655 5.904 -12.724 1.00 95.56 204 ALA A CA 1
ATOM 1634 C C . ALA A 1 204 ? -1.565 4.665 -12.647 1.00 95.56 204 ALA A C 1
ATOM 1636 O O . ALA A 1 204 ? -2.773 4.753 -12.886 1.00 95.56 204 ALA A O 1
ATOM 1637 N N . GLY A 1 205 ? -0.987 3.495 -12.365 1.00 95.56 205 GLY A N 1
ATOM 1638 C CA . GLY A 1 205 ? -1.700 2.223 -12.410 1.00 95.56 205 GLY A CA 1
ATOM 1639 C C . GLY A 1 205 ? -2.916 2.146 -11.485 1.00 95.56 205 GLY A C 1
ATOM 1640 O O . GLY A 1 205 ? -3.938 1.589 -11.877 1.00 95.56 205 GLY A O 1
ATOM 1641 N N . ASP A 1 206 ? -2.863 2.756 -10.304 1.00 92.31 206 ASP A N 1
ATOM 1642 C CA . ASP A 1 206 ? -3.961 2.727 -9.337 1.00 92.31 206 ASP A CA 1
ATOM 1643 C C . ASP A 1 206 ? -5.160 3.587 -9.750 1.00 92.31 206 ASP A C 1
ATOM 1645 O O . ASP A 1 206 ? -6.293 3.277 -9.382 1.00 92.31 206 ASP A O 1
ATOM 1649 N N . ILE A 1 207 ? -4.921 4.641 -10.532 1.00 93.75 207 ILE A N 1
ATOM 1650 C CA . ILE A 1 207 ? -5.966 5.509 -11.078 1.00 93.75 207 ILE A CA 1
ATOM 1651 C C . ILE A 1 207 ? -6.533 4.944 -12.378 1.00 93.75 207 ILE A C 1
ATOM 1653 O O . ILE A 1 207 ? -7.748 4.949 -12.574 1.00 93.75 207 ILE A O 1
ATOM 1657 N N . LEU A 1 208 ? -5.670 4.475 -13.280 1.00 96.62 208 LEU A N 1
ATOM 1658 C CA . LEU A 1 208 ? -6.092 3.978 -14.589 1.00 96.62 208 LEU A CA 1
ATOM 1659 C C . LEU A 1 208 ? -6.683 2.563 -14.508 1.00 96.62 208 LEU A C 1
ATOM 1661 O O . LEU A 1 208 ? -7.531 2.210 -15.329 1.00 96.62 208 LEU A O 1
ATOM 1665 N N . TYR A 1 209 ? -6.271 1.772 -13.512 1.00 94.88 209 TYR A N 1
ATOM 1666 C CA . TYR A 1 209 ? -6.645 0.362 -13.351 1.00 94.88 209 TYR A CA 1
ATOM 1667 C C . TYR A 1 209 ? -6.927 -0.005 -11.887 1.00 94.88 209 TYR A C 1
ATOM 1669 O O . TYR A 1 209 ? -6.299 -0.918 -11.329 1.00 94.88 209 TYR A O 1
ATOM 1677 N N . PRO A 1 210 ? -7.886 0.691 -11.250 1.00 91.12 210 PRO A N 1
ATOM 1678 C CA . PRO A 1 210 ? -8.203 0.496 -9.844 1.00 91.12 210 PRO A CA 1
ATOM 1679 C C . PRO A 1 210 ? -8.663 -0.941 -9.573 1.00 91.12 210 PRO A C 1
ATOM 1681 O O . PRO A 1 210 ? -9.425 -1.523 -10.346 1.00 91.12 210 PRO A O 1
ATOM 1684 N N . GLY A 1 211 ? -8.209 -1.506 -8.454 1.00 87.88 211 GLY A N 1
ATOM 1685 C CA . GLY A 1 211 ? -8.571 -2.860 -8.018 1.00 87.88 211 GLY A CA 1
ATOM 1686 C C . GLY A 1 211 ? -7.854 -3.995 -8.757 1.00 87.88 211 GLY A C 1
ATOM 1687 O O . GLY A 1 211 ? -8.140 -5.158 -8.492 1.00 87.88 211 GLY A O 1
ATOM 1688 N N . THR A 1 212 ? -6.931 -3.689 -9.676 1.00 92.69 212 THR A N 1
ATOM 1689 C CA . THR A 1 212 ? -6.070 -4.701 -10.307 1.00 92.69 212 THR A CA 1
ATOM 1690 C C . THR A 1 212 ? -4.728 -4.796 -9.584 1.00 92.69 212 THR A C 1
ATOM 1692 O O . THR A 1 212 ? -4.181 -3.774 -9.168 1.00 92.69 212 THR A O 1
ATOM 1695 N N . SER A 1 213 ? -4.168 -6.007 -9.474 1.00 94.50 213 SER A N 1
ATOM 1696 C CA . SER A 1 213 ? -2.834 -6.220 -8.893 1.00 94.50 213 SER A CA 1
ATOM 1697 C C . SER A 1 213 ? -1.772 -5.403 -9.625 1.00 94.50 213 SER A C 1
ATOM 1699 O O . SER A 1 213 ? -0.992 -4.691 -9.002 1.00 94.50 213 SER A O 1
ATOM 1701 N N . ASP A 1 214 ? -1.789 -5.448 -10.956 1.00 95.88 214 ASP A N 1
ATOM 1702 C CA . ASP A 1 214 ? -0.799 -4.791 -11.811 1.00 95.88 214 ASP A CA 1
ATOM 1703 C C . ASP A 1 214 ? -0.892 -3.264 -11.744 1.00 95.88 214 ASP A C 1
ATOM 1705 O O . ASP A 1 214 ? 0.130 -2.584 -11.826 1.00 95.88 214 ASP A O 1
ATOM 1709 N N . GLY A 1 215 ? -2.094 -2.722 -11.513 1.00 95.06 215 GLY A N 1
ATOM 1710 C CA . GLY A 1 215 ? -2.288 -1.299 -11.246 1.00 95.06 215 GLY A CA 1
ATOM 1711 C C . GLY A 1 215 ? -1.572 -0.828 -9.976 1.00 95.06 215 GLY A C 1
ATOM 1712 O O . GLY A 1 215 ? -1.144 0.319 -9.908 1.00 95.06 215 GLY A O 1
ATOM 1713 N N . ILE A 1 216 ? -1.385 -1.704 -8.985 1.00 94.88 216 ILE A N 1
ATOM 1714 C CA . ILE A 1 216 ? -0.621 -1.388 -7.771 1.00 94.88 216 ILE A CA 1
ATOM 1715 C C . ILE A 1 216 ? 0.856 -1.730 -7.942 1.00 94.88 216 ILE A C 1
ATOM 1717 O O . ILE A 1 216 ? 1.718 -0.905 -7.647 1.00 94.88 216 ILE A O 1
ATOM 1721 N N . LEU A 1 217 ? 1.155 -2.932 -8.430 1.00 96.62 217 LEU A N 1
ATOM 1722 C CA . LEU A 1 217 ? 2.519 -3.430 -8.565 1.00 96.62 217 LEU A CA 1
ATOM 1723 C C . LEU A 1 217 ? 3.358 -2.564 -9.501 1.00 96.62 217 LEU A C 1
ATOM 1725 O O . LEU A 1 217 ? 4.508 -2.278 -9.175 1.00 96.62 217 LEU A O 1
ATOM 1729 N N . GLY A 1 218 ? 2.780 -2.088 -10.609 1.00 96.94 218 GLY A N 1
ATOM 1730 C CA . GLY A 1 218 ? 3.461 -1.204 -11.552 1.00 96.94 218 GLY A CA 1
ATOM 1731 C C . GLY A 1 218 ? 4.004 0.070 -10.900 1.00 96.94 218 GLY A C 1
ATOM 1732 O O . GLY A 1 218 ? 5.114 0.493 -11.223 1.00 96.94 218 GLY A O 1
ATOM 1733 N N . LEU A 1 219 ? 3.304 0.628 -9.905 1.00 95.69 219 LEU A N 1
ATOM 1734 C CA . LEU A 1 219 ? 3.723 1.845 -9.194 1.00 95.69 219 LEU A CA 1
ATOM 1735 C C . LEU A 1 219 ? 5.036 1.684 -8.416 1.00 95.69 219 LEU A C 1
ATOM 1737 O O . LEU A 1 219 ? 5.623 2.682 -7.991 1.00 95.69 219 LEU A O 1
ATOM 1741 N N . GLY A 1 220 ? 5.547 0.456 -8.284 1.00 95.56 220 GLY A N 1
ATOM 1742 C CA . GLY A 1 220 ? 6.911 0.210 -7.832 1.00 95.56 220 GLY A CA 1
ATOM 1743 C C . GLY A 1 220 ? 7.965 0.978 -8.637 1.00 95.56 220 GLY A C 1
ATOM 1744 O O . GLY A 1 220 ? 8.998 1.325 -8.073 1.00 95.56 220 GLY A O 1
ATOM 1745 N N . PHE A 1 221 ? 7.682 1.345 -9.894 1.00 96.44 221 PHE A N 1
ATOM 1746 C CA . PHE A 1 221 ? 8.510 2.253 -10.693 1.00 96.44 221 PHE A CA 1
ATOM 1747 C C . PHE A 1 221 ? 8.741 3.606 -10.003 1.00 96.44 221 PHE A C 1
ATOM 1749 O O . PHE A 1 221 ? 9.884 4.024 -9.836 1.00 96.44 221 PHE A O 1
ATOM 1756 N N . ILE A 1 222 ? 7.670 4.270 -9.555 1.00 93.81 222 ILE A N 1
ATOM 1757 C CA . ILE A 1 222 ? 7.748 5.575 -8.876 1.00 93.81 222 ILE A CA 1
ATOM 1758 C C . ILE A 1 222 ? 8.408 5.446 -7.498 1.00 93.81 222 ILE A C 1
ATOM 1760 O O . ILE A 1 222 ? 9.041 6.383 -7.013 1.00 93.81 222 ILE A O 1
ATOM 1764 N N . ALA A 1 223 ? 8.288 4.275 -6.868 1.00 92.38 223 ALA A N 1
ATOM 1765 C CA . ALA A 1 223 ? 8.914 3.986 -5.584 1.00 92.38 223 ALA A CA 1
ATOM 1766 C C . ALA A 1 223 ? 10.376 3.501 -5.692 1.00 92.38 223 ALA A C 1
ATOM 1768 O O . ALA A 1 223 ? 11.064 3.428 -4.665 1.00 92.38 223 ALA A O 1
ATOM 1769 N N . ALA A 1 224 ? 10.867 3.176 -6.891 1.00 92.81 224 ALA A N 1
ATOM 1770 C CA . ALA A 1 224 ? 12.237 2.731 -7.131 1.00 92.81 224 ALA A CA 1
ATOM 1771 C C . ALA A 1 224 ? 13.252 3.887 -7.013 1.00 92.81 224 ALA A C 1
ATOM 1773 O O . ALA A 1 224 ? 12.894 5.040 -6.770 1.00 92.81 224 ALA A O 1
ATOM 1774 N N . GLY A 1 225 ? 14.545 3.578 -7.109 1.00 91.56 225 GLY A N 1
ATOM 1775 C CA . GLY A 1 225 ? 15.616 4.547 -6.872 1.00 91.56 225 GLY A CA 1
ATOM 1776 C C . GLY A 1 225 ? 15.861 4.854 -5.390 1.00 91.56 225 GLY A C 1
ATOM 1777 O O . GLY A 1 225 ? 15.185 4.294 -4.522 1.00 91.56 225 GLY A O 1
ATOM 1778 N N . PRO A 1 226 ? 16.850 5.712 -5.081 1.00 91.94 226 PRO A N 1
ATOM 1779 C CA . PRO A 1 226 ? 17.265 6.008 -3.712 1.00 91.94 226 PRO A CA 1
ATOM 1780 C C . PRO A 1 226 ? 16.136 6.571 -2.837 1.00 91.94 226 PRO A C 1
ATOM 1782 O O . PRO A 1 226 ? 15.294 7.328 -3.311 1.00 91.94 226 PRO A O 1
ATOM 1785 N N . TRP A 1 227 ? 16.141 6.231 -1.547 1.00 92.44 227 TRP A N 1
ATOM 1786 C CA . TRP A 1 227 ? 15.222 6.776 -0.542 1.00 92.44 227 TRP A CA 1
ATOM 1787 C C . TRP A 1 227 ? 15.991 7.252 0.686 1.00 92.44 227 TRP A C 1
ATOM 1789 O O . TRP A 1 227 ? 16.612 6.447 1.384 1.00 92.44 227 TRP A O 1
ATOM 1799 N N . ASP A 1 228 ? 15.923 8.553 0.965 1.00 93.50 228 ASP A N 1
ATOM 1800 C CA . ASP A 1 228 ? 16.510 9.153 2.163 1.00 93.50 228 ASP A CA 1
ATOM 1801 C C . ASP A 1 228 ? 15.645 8.835 3.391 1.00 93.50 228 ASP A C 1
ATOM 1803 O O . ASP A 1 228 ? 14.727 9.570 3.762 1.00 93.50 228 ASP A O 1
ATOM 1807 N N . PHE A 1 229 ? 15.927 7.697 4.029 1.00 93.06 229 PHE A N 1
ATOM 1808 C CA . PHE A 1 229 ? 15.161 7.246 5.188 1.00 93.06 229 PHE A CA 1
ATOM 1809 C C . PHE A 1 229 ? 15.188 8.274 6.327 1.00 93.06 229 PHE A C 1
ATOM 1811 O O . PHE A 1 229 ? 14.179 8.464 7.004 1.00 93.06 229 PHE A O 1
ATOM 1818 N N . ILE A 1 230 ? 16.319 8.948 6.554 1.00 92.12 230 ILE A N 1
ATOM 1819 C CA . ILE A 1 230 ? 16.431 9.938 7.629 1.00 92.12 230 ILE A CA 1
ATOM 1820 C C . ILE A 1 230 ? 15.555 11.148 7.300 1.00 92.12 230 ILE A C 1
ATOM 1822 O O . ILE A 1 230 ? 14.716 11.533 8.118 1.00 92.12 230 ILE A O 1
ATOM 1826 N N . GLY A 1 231 ? 15.717 11.706 6.100 1.00 92.81 231 GLY A N 1
ATOM 1827 C CA . GLY A 1 231 ? 15.007 12.893 5.635 1.00 92.81 231 GLY A CA 1
ATOM 1828 C C . GLY A 1 231 ? 13.490 12.724 5.556 1.00 92.81 231 GLY A C 1
ATOM 1829 O O . GLY A 1 231 ? 12.771 13.680 5.834 1.00 92.81 231 GLY A O 1
ATOM 1830 N N . HIS A 1 232 ? 13.005 11.520 5.235 1.00 91.31 232 HIS A N 1
ATOM 1831 C CA . HIS A 1 232 ? 11.570 11.249 5.090 1.00 91.31 232 HIS A CA 1
ATOM 1832 C C . HIS A 1 232 ? 10.894 10.663 6.337 1.00 91.31 232 HIS A C 1
ATOM 1834 O O . HIS A 1 232 ? 9.707 10.904 6.548 1.00 91.31 232 HIS A O 1
ATOM 1840 N N . VAL A 1 233 ? 11.602 9.881 7.161 1.00 91.31 233 VAL A N 1
ATOM 1841 C CA . VAL A 1 233 ? 10.985 9.152 8.291 1.00 91.31 233 VAL A CA 1
ATOM 1842 C C . VAL A 1 233 ? 11.345 9.763 9.643 1.00 91.31 233 VAL A C 1
ATOM 1844 O O . VAL A 1 233 ? 10.509 9.819 10.543 1.00 91.31 233 VAL A O 1
ATOM 1847 N N . GLU A 1 234 ? 12.585 10.220 9.816 1.00 93.12 234 GLU A N 1
ATOM 1848 C CA . GLU A 1 234 ? 13.100 10.665 11.122 1.00 93.12 234 GLU A CA 1
ATOM 1849 C C . GLU A 1 234 ? 13.090 12.192 11.270 1.00 93.12 234 GLU A C 1
ATOM 1851 O O . GLU A 1 234 ? 13.115 12.722 12.387 1.00 93.12 234 GLU A O 1
ATOM 1856 N N . VAL A 1 235 ? 13.015 12.912 10.150 1.00 92.81 235 VAL A N 1
ATOM 1857 C CA . VAL A 1 235 ? 12.980 14.370 10.097 1.00 92.81 235 VAL A CA 1
ATOM 1858 C C . VAL A 1 235 ? 11.607 14.840 9.607 1.00 92.81 235 VAL A C 1
ATOM 1860 O O . VAL A 1 235 ? 11.222 14.548 8.483 1.00 92.81 235 VAL A O 1
ATOM 1863 N N . PRO A 1 236 ? 10.857 15.622 10.406 1.00 90.12 236 PRO A N 1
ATOM 1864 C CA . PRO A 1 236 ? 9.583 16.171 9.956 1.00 90.12 236 PRO A CA 1
ATOM 1865 C C . PRO A 1 236 ? 9.749 17.127 8.769 1.00 90.12 236 PRO A C 1
ATOM 1867 O O . PRO A 1 236 ? 10.632 17.989 8.788 1.00 90.12 236 PRO A O 1
ATOM 1870 N N . GLU A 1 237 ? 8.811 17.093 7.820 1.00 88.19 237 GLU A N 1
ATOM 1871 C CA . GLU A 1 237 ? 8.768 18.010 6.665 1.00 88.19 237 GLU A CA 1
ATOM 1872 C C . GLU A 1 237 ? 8.581 19.493 7.039 1.00 88.19 237 GLU A C 1
ATOM 1874 O O . GLU A 1 237 ? 8.713 20.393 6.209 1.00 88.19 237 GLU A O 1
ATOM 1879 N N . SER A 1 238 ? 8.294 19.801 8.305 1.00 92.38 238 SER A N 1
ATOM 1880 C CA . SER A 1 238 ? 8.313 21.182 8.793 1.00 92.38 238 SER A CA 1
ATOM 1881 C C . SER A 1 238 ? 9.733 21.767 8.855 1.00 92.38 238 SER A C 1
ATOM 1883 O O . SER A 1 238 ? 9.885 22.991 8.785 1.00 92.38 238 SER A O 1
ATOM 1885 N N . LYS A 1 239 ? 10.772 20.923 8.940 1.00 95.25 239 LYS A N 1
ATOM 1886 C CA . LYS A 1 239 ? 12.189 21.319 8.960 1.00 95.25 239 LYS A CA 1
ATOM 1887 C C . LYS A 1 239 ? 12.764 21.448 7.547 1.00 95.25 239 LYS A C 1
ATOM 1889 O O . LYS A 1 239 ? 12.270 20.839 6.607 1.00 95.25 239 LYS A O 1
ATOM 1894 N N . ILE A 1 240 ? 13.836 22.234 7.412 1.00 95.62 240 ILE A N 1
ATOM 1895 C CA . ILE A 1 240 ? 14.512 22.472 6.124 1.00 95.62 240 ILE A CA 1
ATOM 1896 C C . ILE A 1 240 ? 14.979 21.154 5.498 1.00 95.62 240 ILE A C 1
ATOM 1898 O O . ILE A 1 240 ? 14.656 20.910 4.342 1.00 95.62 240 ILE A O 1
ATOM 1902 N N . ASP A 1 241 ? 15.649 20.290 6.263 1.00 92.00 241 ASP A N 1
ATOM 1903 C CA . ASP A 1 241 ? 16.184 19.028 5.736 1.00 92.00 241 ASP A CA 1
ATOM 1904 C C . ASP A 1 241 ? 15.073 18.097 5.218 1.00 92.00 241 ASP A C 1
ATOM 1906 O O . ASP A 1 241 ? 15.208 17.533 4.138 1.00 92.00 241 ASP A O 1
ATOM 1910 N N . GLY A 1 242 ? 13.926 18.027 5.908 1.00 93.31 242 GLY A N 1
ATOM 1911 C CA . GLY A 1 242 ? 12.763 17.264 5.437 1.00 93.31 242 GLY A CA 1
ATOM 1912 C C . GLY A 1 242 ? 12.157 17.836 4.147 1.00 93.31 242 GLY A C 1
ATOM 1913 O O . GLY A 1 242 ? 11.798 17.092 3.237 1.00 93.31 242 GLY A O 1
ATOM 1914 N N . LYS A 1 243 ? 12.111 19.170 4.003 1.00 93.44 243 LYS A N 1
ATOM 1915 C CA . LYS A 1 243 ? 11.685 19.819 2.745 1.00 93.44 243 LYS A CA 1
ATOM 1916 C C . LYS A 1 243 ? 12.654 19.545 1.598 1.00 93.44 243 LYS A C 1
ATOM 1918 O O . LYS A 1 243 ? 12.215 19.367 0.465 1.00 93.44 243 LYS A O 1
ATOM 1923 N N . VAL A 1 244 ? 13.957 19.527 1.884 1.00 93.38 244 VAL A N 1
ATOM 1924 C CA . VAL A 1 244 ? 15.000 19.204 0.901 1.00 93.38 244 VAL A CA 1
ATOM 1925 C C . VAL A 1 244 ? 14.867 17.752 0.449 1.00 93.38 244 VAL A C 1
ATOM 1927 O O . VAL A 1 244 ? 14.851 17.520 -0.758 1.00 93.38 244 VAL A O 1
ATOM 1930 N N . ALA A 1 245 ? 14.692 16.807 1.379 1.00 93.31 245 ALA A N 1
ATOM 1931 C CA . ALA A 1 245 ? 14.460 15.398 1.064 1.00 93.31 245 ALA A CA 1
ATOM 1932 C C . ALA A 1 245 ? 13.231 15.225 0.159 1.00 93.31 245 ALA A C 1
ATOM 1934 O O . ALA A 1 245 ? 13.352 14.687 -0.941 1.00 93.31 245 ALA A O 1
ATOM 1935 N N . ARG A 1 246 ? 12.085 15.821 0.529 1.00 91.56 246 ARG A N 1
ATOM 1936 C CA . ARG A 1 246 ? 10.870 15.800 -0.302 1.00 91.56 246 ARG A CA 1
ATOM 1937 C C . ARG A 1 246 ? 11.099 16.378 -1.698 1.00 91.56 246 ARG A C 1
ATOM 1939 O O . ARG A 1 246 ? 10.648 15.793 -2.679 1.00 91.56 246 ARG A O 1
ATOM 1946 N N . ASN A 1 247 ? 11.799 17.507 -1.811 1.00 92.12 247 ASN A N 1
ATOM 1947 C CA . ASN A 1 247 ? 12.111 18.098 -3.112 1.00 92.12 247 ASN A CA 1
ATOM 1948 C C . ASN A 1 247 ? 12.991 17.173 -3.972 1.00 92.12 247 ASN A C 1
ATOM 1950 O O . ASN A 1 247 ? 12.716 17.003 -5.156 1.00 92.12 247 ASN A O 1
ATOM 1954 N N . ILE A 1 248 ? 14.041 16.583 -3.390 1.00 92.19 248 ILE A N 1
ATOM 1955 C CA . ILE A 1 248 ? 14.954 15.673 -4.101 1.00 92.19 248 ILE A CA 1
ATOM 1956 C C . ILE A 1 248 ? 14.227 14.397 -4.540 1.00 92.19 248 ILE A C 1
ATOM 1958 O O . ILE A 1 248 ? 14.466 13.902 -5.636 1.00 92.19 248 ILE A O 1
ATOM 1962 N N . ASP A 1 249 ? 13.304 13.893 -3.729 1.00 92.38 249 ASP A N 1
ATOM 1963 C CA . ASP A 1 249 ? 12.478 12.742 -4.083 1.00 92.38 249 ASP A CA 1
ATOM 1964 C C . ASP A 1 249 ? 11.596 13.026 -5.314 1.00 92.38 249 ASP A C 1
ATOM 1966 O O . ASP A 1 249 ? 11.524 12.213 -6.235 1.00 92.38 249 ASP A O 1
ATOM 1970 N N . ARG A 1 250 ? 11.004 14.227 -5.405 1.00 93.06 250 ARG A N 1
ATOM 1971 C CA . ARG A 1 250 ? 10.266 14.642 -6.613 1.00 93.06 250 ARG A CA 1
ATOM 1972 C C . ARG A 1 250 ? 11.171 14.844 -7.821 1.00 93.06 250 ARG A C 1
ATOM 1974 O O . ARG A 1 250 ? 10.769 14.497 -8.932 1.00 93.06 250 ARG A O 1
ATOM 1981 N N . ASP A 1 251 ? 12.368 15.395 -7.611 1.00 93.00 251 ASP A N 1
ATOM 1982 C CA . ASP A 1 251 ? 13.397 15.461 -8.651 1.00 93.00 251 ASP A CA 1
ATOM 1983 C C . ASP A 1 251 ? 13.661 14.051 -9.210 1.00 93.00 251 ASP A C 1
ATOM 1985 O O . ASP A 1 251 ? 13.604 13.859 -10.423 1.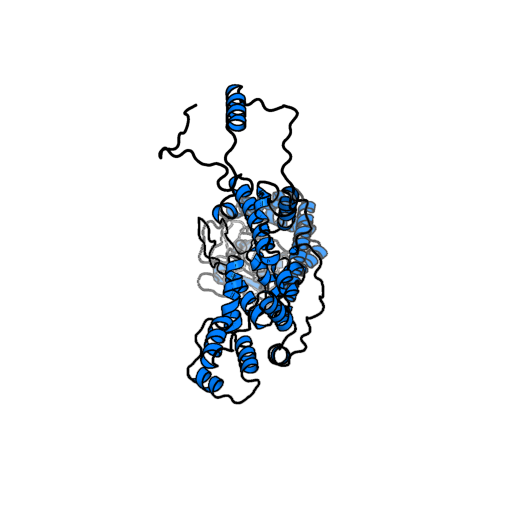00 93.00 251 ASP A O 1
ATOM 1989 N N . ASP A 1 252 ? 13.868 13.044 -8.353 1.00 92.50 252 ASP A N 1
ATOM 1990 C CA . ASP A 1 252 ? 14.165 11.679 -8.804 1.00 92.50 252 ASP A CA 1
ATOM 1991 C C . ASP A 1 252 ? 13.017 11.046 -9.604 1.00 92.50 252 ASP A C 1
ATOM 1993 O O . ASP A 1 252 ? 13.278 10.392 -10.617 1.00 92.50 252 ASP A O 1
ATOM 1997 N N . MET A 1 253 ? 11.758 11.295 -9.223 1.00 94.62 253 MET A N 1
ATOM 1998 C CA . MET A 1 253 ? 10.580 10.813 -9.961 1.00 94.62 253 MET A CA 1
ATOM 1999 C C . MET A 1 253 ? 10.483 11.423 -11.364 1.00 94.62 253 MET A C 1
ATOM 2001 O O . MET A 1 253 ? 10.275 10.697 -12.342 1.00 94.62 253 MET A O 1
ATOM 2005 N N . VAL A 1 254 ? 10.681 12.741 -11.490 1.00 95.19 254 VAL A N 1
ATOM 2006 C CA . VAL A 1 254 ? 10.704 13.426 -12.796 1.00 95.19 254 VAL A CA 1
ATOM 2007 C C . VAL A 1 254 ? 11.834 12.864 -13.653 1.00 95.19 254 VAL A C 1
ATOM 2009 O O . VAL A 1 254 ? 11.625 12.470 -14.799 1.00 95.19 254 VAL A O 1
ATOM 2012 N N . VAL A 1 255 ? 13.035 12.777 -13.087 1.00 94.75 255 VAL A N 1
ATOM 2013 C CA . VAL A 1 255 ? 14.226 12.327 -13.808 1.00 94.75 255 VAL A CA 1
ATOM 2014 C C . VAL A 1 255 ? 14.122 10.859 -14.207 1.00 94.75 255 VAL A C 1
ATOM 2016 O O . VAL A 1 255 ? 14.438 10.514 -15.341 1.00 94.75 255 VAL A O 1
ATOM 2019 N N . GLY A 1 256 ? 13.651 9.992 -13.311 1.00 94.50 256 GLY A N 1
ATOM 2020 C CA . GLY A 1 256 ? 13.398 8.579 -13.595 1.00 94.50 2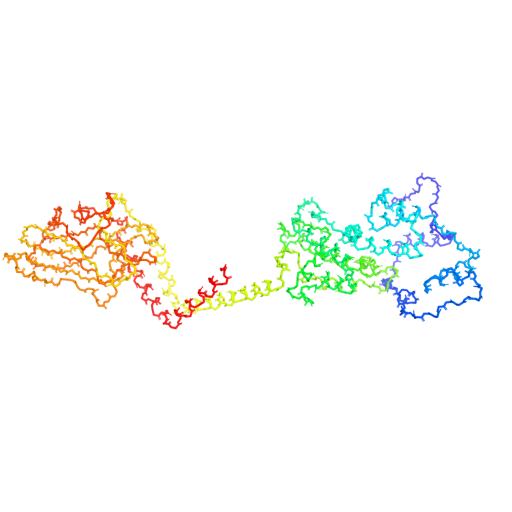56 GLY A CA 1
ATOM 2021 C C . GLY A 1 256 ? 12.405 8.400 -14.736 1.00 94.50 256 GLY A C 1
ATOM 2022 O O . GLY A 1 256 ? 12.704 7.698 -15.698 1.00 94.50 256 GLY A O 1
ATOM 2023 N N . THR A 1 257 ? 11.273 9.104 -14.675 1.00 95.81 257 THR A N 1
ATOM 2024 C CA . THR A 1 257 ? 10.207 9.029 -15.685 1.00 95.81 257 THR A CA 1
ATOM 2025 C C . THR A 1 257 ? 10.689 9.468 -17.064 1.00 95.81 257 THR A C 1
ATOM 2027 O O . THR A 1 257 ? 10.563 8.723 -18.036 1.00 95.81 257 THR A O 1
ATOM 2030 N N . LEU A 1 258 ? 11.265 10.668 -17.167 1.00 95.31 258 LEU A N 1
ATOM 2031 C CA . LEU A 1 258 ? 11.631 11.241 -18.463 1.00 95.31 258 LEU A CA 1
ATOM 2032 C C . LEU A 1 258 ? 12.864 10.557 -19.071 1.00 95.31 258 LEU A C 1
ATOM 2034 O O . LEU A 1 258 ? 12.917 10.384 -20.290 1.00 95.31 258 LEU A O 1
ATOM 2038 N N . ASN A 1 259 ? 13.816 10.095 -18.252 1.00 94.06 259 ASN A N 1
ATOM 2039 C CA . ASN A 1 259 ? 14.935 9.300 -18.758 1.00 94.06 259 ASN A CA 1
ATOM 2040 C C . ASN A 1 259 ? 14.457 7.938 -19.278 1.00 94.06 259 ASN A C 1
ATOM 2042 O O . ASN A 1 259 ? 14.850 7.547 -20.374 1.00 94.06 259 ASN A O 1
ATOM 2046 N N . ALA A 1 260 ? 13.615 7.227 -18.517 1.00 95.19 260 ALA A N 1
ATOM 2047 C CA . ALA A 1 260 ? 13.198 5.869 -18.864 1.00 95.19 260 ALA A CA 1
ATOM 2048 C C . ALA A 1 260 ? 12.270 5.833 -20.086 1.00 95.19 260 ALA A C 1
ATOM 2050 O O . ALA A 1 260 ? 12.467 5.017 -20.983 1.00 95.19 260 ALA A O 1
ATOM 2051 N N . PHE A 1 261 ? 11.273 6.721 -20.141 1.00 95.00 261 PHE A N 1
ATOM 2052 C CA . PHE A 1 261 ? 10.215 6.641 -21.154 1.00 95.00 261 PHE A CA 1
ATOM 2053 C C . PHE A 1 261 ? 10.383 7.617 -22.316 1.00 95.00 261 PHE A C 1
ATOM 2055 O O . PHE A 1 261 ? 9.886 7.352 -23.408 1.00 95.00 261 PHE A O 1
ATOM 2062 N N . CYS A 1 262 ? 11.080 8.736 -22.110 1.00 91.25 262 CYS A N 1
ATOM 2063 C CA . CYS A 1 262 ? 11.256 9.763 -23.139 1.00 91.25 262 CYS A CA 1
ATOM 2064 C C . CYS A 1 262 ? 12.700 9.872 -23.639 1.00 91.25 262 CYS A C 1
ATOM 2066 O O . CYS A 1 262 ? 12.954 10.662 -24.544 1.00 91.25 262 CYS A O 1
ATOM 2068 N N . SER A 1 263 ? 13.639 9.098 -23.071 1.00 89.69 263 SER A N 1
ATOM 2069 C CA . SER A 1 263 ? 15.076 9.181 -23.381 1.00 89.69 263 SER A CA 1
ATOM 2070 C C . SER A 1 263 ? 15.629 10.611 -23.284 1.00 89.69 263 SER A C 1
ATOM 2072 O O . SER A 1 263 ? 16.507 11.004 -24.051 1.00 89.69 263 SER A O 1
ATOM 2074 N N . LEU A 1 264 ? 15.097 11.402 -22.348 1.00 89.62 264 LEU A N 1
ATOM 2075 C CA . LEU A 1 264 ? 15.376 12.828 -22.227 1.00 89.62 264 LEU A CA 1
ATOM 2076 C C . LEU A 1 264 ? 16.053 13.133 -20.894 1.00 89.62 264 LEU A C 1
ATOM 2078 O O . LEU A 1 264 ? 15.443 12.942 -19.844 1.00 89.62 264 LEU A O 1
ATOM 2082 N N . THR A 1 265 ? 17.247 13.732 -20.939 1.00 92.44 265 THR A N 1
ATOM 2083 C CA . THR A 1 265 ? 18.001 14.188 -19.757 1.00 92.44 265 THR A CA 1
ATOM 2084 C C . THR A 1 265 ? 17.431 15.468 -19.142 1.00 92.44 265 THR A C 1
ATOM 2086 O O . THR A 1 265 ? 18.136 16.463 -18.951 1.00 92.44 265 THR A O 1
ATOM 2089 N N . ILE A 1 266 ? 16.140 15.456 -18.810 1.00 94.25 266 ILE A N 1
ATOM 2090 C CA . ILE A 1 266 ? 15.389 16.634 -18.368 1.00 94.25 266 ILE A CA 1
ATOM 2091 C C . ILE A 1 266 ? 16.020 17.317 -17.139 1.00 94.25 266 ILE A C 1
ATOM 2093 O O . ILE A 1 266 ? 15.894 18.526 -16.987 1.00 94.25 266 ILE A O 1
ATOM 2097 N N . GLN A 1 267 ? 16.774 16.592 -16.303 1.00 94.31 267 GLN A N 1
ATOM 2098 C CA . GLN A 1 267 ? 17.491 17.120 -15.133 1.00 94.31 267 GLN A CA 1
ATOM 2099 C C . GLN A 1 267 ? 18.458 18.265 -15.435 1.00 94.31 267 GLN A C 1
ATOM 2101 O O . GLN A 1 267 ? 18.745 19.054 -14.538 1.00 94.31 267 GLN A O 1
ATOM 2106 N N . CYS A 1 268 ? 18.974 18.398 -16.664 1.00 94.25 268 CYS A N 1
ATOM 2107 C CA . CYS A 1 268 ? 19.795 19.562 -17.003 1.00 94.25 268 CYS A CA 1
ATOM 2108 C C . CYS A 1 268 ? 18.989 20.864 -16.870 1.00 94.25 268 CYS A C 1
ATOM 2110 O O . CYS A 1 268 ? 19.556 21.885 -16.492 1.00 94.25 268 CYS A O 1
ATOM 2112 N N . ALA A 1 269 ? 17.667 20.792 -17.086 1.00 95.06 269 ALA A N 1
ATOM 2113 C CA . ALA A 1 269 ? 16.729 21.894 -16.907 1.00 95.06 269 ALA A CA 1
ATOM 2114 C C . ALA A 1 269 ? 16.500 22.301 -15.434 1.00 95.06 269 ALA A C 1
ATOM 2116 O O . ALA A 1 269 ? 15.765 23.244 -15.166 1.00 95.06 269 ALA A O 1
ATOM 2117 N N . ARG A 1 270 ? 17.120 21.620 -14.461 1.00 93.62 270 ARG A N 1
ATOM 2118 C CA . ARG A 1 270 ? 16.983 21.939 -13.032 1.00 93.62 270 ARG A CA 1
ATOM 2119 C C . ARG A 1 270 ? 17.672 23.246 -12.640 1.00 93.62 270 ARG A C 1
ATOM 2121 O O . ARG A 1 270 ? 17.163 23.973 -11.792 1.00 93.62 270 ARG A O 1
ATOM 2128 N N . CYS A 1 271 ? 18.847 23.511 -13.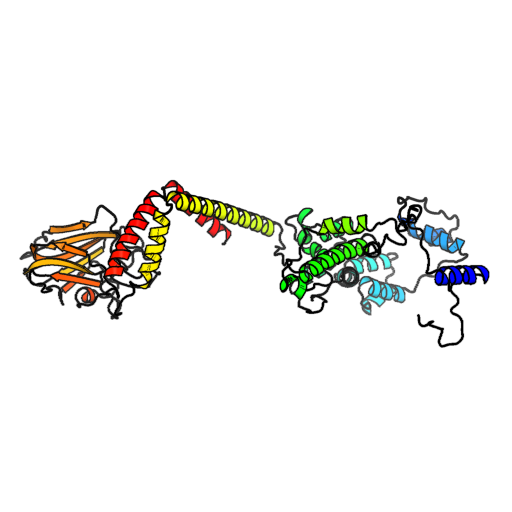213 1.00 92.31 271 CYS A N 1
ATOM 2129 C CA . CYS A 1 271 ? 19.689 24.654 -12.837 1.00 92.31 271 CYS A CA 1
ATOM 2130 C C . CYS A 1 271 ? 19.730 25.751 -13.907 1.00 92.31 271 CYS A C 1
ATOM 2132 O O . CYS A 1 271 ? 20.037 26.896 -13.587 1.00 92.31 271 CYS A O 1
ATOM 2134 N N . HIS A 1 272 ? 19.488 25.387 -15.166 1.00 93.56 272 HIS A N 1
ATOM 2135 C CA . HIS A 1 272 ? 19.494 26.274 -16.327 1.00 93.56 272 HIS A CA 1
ATOM 2136 C C . HIS A 1 272 ? 18.580 25.700 -17.409 1.00 93.56 272 HIS A C 1
ATOM 2138 O O . HIS A 1 272 ? 18.366 24.499 -17.403 1.00 93.56 272 HIS A O 1
ATOM 2144 N N . ASN A 1 273 ? 18.072 26.477 -18.370 1.00 93.69 273 ASN A N 1
ATOM 2145 C CA . ASN A 1 273 ? 17.349 25.901 -19.522 1.00 93.69 273 ASN A CA 1
ATOM 2146 C C . ASN A 1 273 ? 18.181 24.810 -20.225 1.00 93.69 273 ASN A C 1
ATOM 2148 O O . ASN A 1 273 ? 19.400 24.944 -20.356 1.00 93.69 273 ASN A O 1
ATOM 2152 N N . HIS A 1 274 ? 17.545 23.723 -20.666 1.00 92.94 274 HIS A N 1
ATOM 2153 C CA . HIS A 1 274 ? 18.243 22.565 -21.221 1.00 92.94 274 HIS A CA 1
ATOM 2154 C C . HIS A 1 274 ? 19.145 22.975 -22.395 1.00 92.94 274 HIS A C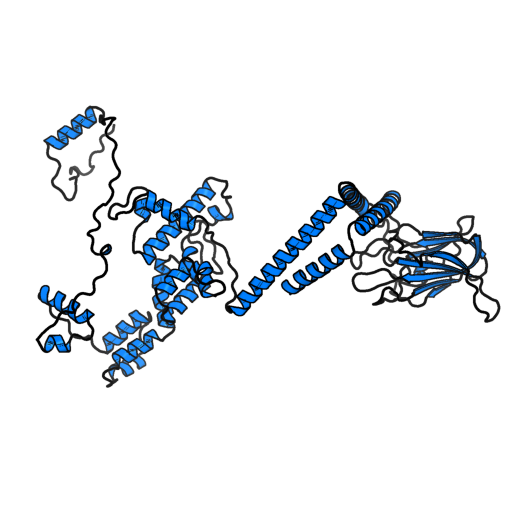 1
ATOM 2156 O O . HIS A 1 274 ? 18.742 23.704 -23.297 1.00 92.94 274 HIS A O 1
ATOM 2162 N N . LYS A 1 275 ? 20.401 22.513 -22.374 1.00 88.38 275 LYS A N 1
ATOM 2163 C CA . LYS A 1 275 ? 21.443 22.989 -23.299 1.00 88.38 275 LYS A CA 1
ATOM 2164 C C . LYS A 1 275 ? 21.185 22.596 -24.757 1.00 88.38 275 LYS A C 1
ATOM 2166 O O . LYS A 1 275 ? 21.601 23.317 -25.660 1.00 88.38 275 LYS A O 1
ATOM 2171 N N . PHE A 1 276 ? 20.568 21.436 -24.969 1.00 86.00 276 PHE A N 1
ATOM 2172 C CA . PHE A 1 276 ? 20.413 20.813 -26.287 1.00 86.00 276 PHE A CA 1
ATOM 2173 C C . PHE A 1 276 ? 18.960 20.561 -26.685 1.00 86.00 276 PHE A C 1
ATOM 2175 O O . PHE A 1 276 ? 18.704 20.240 -27.837 1.00 86.00 276 PHE A O 1
ATOM 2182 N N . ASP A 1 277 ? 18.019 20.764 -25.764 1.00 88.81 277 ASP A N 1
ATOM 2183 C CA . ASP A 1 277 ? 16.616 20.409 -25.965 1.00 88.81 277 ASP A CA 1
ATOM 2184 C C . ASP A 1 277 ? 15.732 21.599 -25.586 1.00 88.81 277 ASP A C 1
ATOM 2186 O O . ASP A 1 277 ? 16.135 22.421 -24.758 1.00 88.81 277 ASP A O 1
ATOM 2190 N N . PRO A 1 278 ? 14.529 21.723 -26.164 1.00 89.69 278 PRO A N 1
ATOM 2191 C CA . PRO A 1 278 ? 13.669 22.897 -26.011 1.00 89.69 278 PRO A CA 1
ATOM 2192 C C . PRO A 1 278 ? 12.906 22.923 -24.671 1.00 89.69 278 PRO A C 1
ATOM 2194 O O . PRO A 1 278 ? 11.722 23.261 -24.604 1.00 89.69 278 PRO A O 1
ATOM 2197 N N . PHE A 1 279 ? 13.572 22.565 -23.572 1.00 91.25 279 PHE A N 1
ATOM 2198 C CA . PHE A 1 279 ? 12.981 22.520 -22.236 1.00 91.25 279 PHE A CA 1
ATOM 2199 C C . PHE A 1 279 ? 13.560 23.609 -21.343 1.00 91.25 279 PHE A C 1
ATOM 2201 O O . PHE A 1 279 ? 14.769 23.702 -21.141 1.00 91.25 279 PHE A O 1
ATOM 2208 N N . THR A 1 280 ? 12.680 24.439 -20.792 1.00 93.81 280 THR A N 1
ATOM 2209 C CA . THR A 1 280 ? 13.058 25.499 -19.859 1.00 93.81 280 THR A CA 1
ATOM 2210 C C . THR A 1 280 ? 13.042 24.994 -18.420 1.00 93.81 280 THR A C 1
ATOM 2212 O O . THR A 1 280 ? 12.432 23.962 -18.122 1.00 93.81 280 THR A O 1
ATOM 2215 N N . GLN A 1 281 ? 13.631 25.760 -17.499 1.00 94.06 281 GLN A N 1
ATOM 2216 C CA . GLN A 1 281 ? 13.486 25.477 -16.066 1.00 94.06 281 GLN A CA 1
ATOM 2217 C C . GLN A 1 281 ? 12.014 25.468 -15.635 1.00 94.06 281 GLN A C 1
ATOM 2219 O O . GLN A 1 281 ? 11.596 24.637 -14.833 1.00 94.06 281 GLN A O 1
ATOM 2224 N N . GLN A 1 282 ? 11.195 26.351 -16.214 1.00 94.81 282 GLN A N 1
ATOM 2225 C CA . GLN A 1 282 ? 9.762 26.382 -15.931 1.00 94.81 282 GLN A CA 1
ATOM 2226 C C . GLN A 1 282 ? 9.073 25.070 -16.331 1.00 94.81 282 GLN A C 1
ATOM 2228 O O . GLN A 1 282 ? 8.221 24.591 -15.586 1.00 94.81 282 GLN A O 1
ATOM 2233 N N . HIS A 1 283 ? 9.451 24.461 -17.462 1.00 94.62 283 HIS A N 1
ATOM 2234 C CA . HIS A 1 283 ? 8.942 23.139 -17.836 1.00 94.62 283 HIS A CA 1
ATOM 2235 C C . HIS A 1 283 ? 9.370 22.067 -16.822 1.00 94.62 283 HIS A C 1
ATOM 2237 O O . HIS A 1 283 ? 8.528 21.285 -16.388 1.00 94.62 283 HIS A O 1
ATOM 2243 N N . TYR A 1 284 ? 10.637 22.063 -16.390 1.00 95.19 284 TYR A N 1
ATOM 2244 C CA . TYR A 1 284 ? 11.153 21.108 -15.399 1.00 95.19 284 TYR A CA 1
ATOM 2245 C C . TYR A 1 284 ? 10.394 21.164 -14.067 1.00 95.19 284 TYR A C 1
ATOM 2247 O O . TYR A 1 284 ? 9.849 20.158 -13.612 1.00 95.19 284 TYR A O 1
ATOM 2255 N N . TYR A 1 285 ? 10.293 22.349 -13.461 1.00 94.38 285 TYR A N 1
ATOM 2256 C CA . TYR A 1 285 ? 9.572 22.514 -12.195 1.00 94.38 285 TYR A CA 1
ATOM 2257 C C . TYR A 1 285 ? 8.050 22.363 -12.366 1.00 94.38 285 TYR A C 1
ATOM 2259 O O . TYR A 1 285 ? 7.357 21.959 -11.434 1.00 94.38 285 TYR A O 1
ATOM 2267 N N . GLY A 1 286 ? 7.520 22.603 -13.571 1.00 95.19 286 GLY A N 1
ATOM 2268 C CA . GLY A 1 286 ? 6.150 22.239 -13.932 1.00 95.19 286 GLY A CA 1
ATOM 2269 C C . GLY A 1 286 ? 5.912 20.728 -13.866 1.00 95.19 286 GLY A C 1
ATOM 2270 O O . GLY A 1 286 ? 4.909 20.298 -13.301 1.00 95.19 286 GLY A O 1
ATOM 2271 N N . LEU A 1 287 ? 6.847 19.910 -14.358 1.00 93.88 287 LEU A N 1
ATOM 2272 C CA . LEU A 1 287 ? 6.758 18.446 -14.276 1.00 93.88 287 LEU A CA 1
ATOM 2273 C C . LEU A 1 287 ? 6.813 17.937 -12.831 1.00 93.88 287 LEU A C 1
ATOM 2275 O O . LEU A 1 287 ? 6.077 17.011 -12.497 1.00 93.88 287 LEU A O 1
ATOM 2279 N N . GLN A 1 288 ? 7.598 18.563 -11.946 1.00 93.38 288 GLN A N 1
ATOM 2280 C CA . GLN A 1 288 ? 7.577 18.206 -10.519 1.00 93.38 288 GLN A CA 1
ATOM 2281 C C . GLN A 1 288 ? 6.174 18.323 -9.903 1.00 93.38 288 GLN A C 1
ATOM 2283 O O . GLN A 1 288 ? 5.835 17.542 -9.014 1.00 93.38 288 GLN A O 1
ATOM 2288 N N . SER A 1 289 ? 5.342 19.264 -10.372 1.00 91.56 289 SER A N 1
ATOM 2289 C CA . SER A 1 289 ? 3.988 19.449 -9.836 1.00 91.56 289 SER A CA 1
ATOM 2290 C C . SER A 1 289 ? 3.089 18.223 -10.038 1.00 91.56 289 SER A C 1
ATOM 2292 O O . SER A 1 289 ? 2.241 17.958 -9.188 1.00 91.56 289 SER A O 1
ATOM 2294 N N . VAL A 1 290 ? 3.331 17.426 -11.089 1.00 90.62 290 VAL A N 1
ATOM 2295 C CA . VAL A 1 290 ? 2.623 16.159 -11.345 1.00 90.62 290 VAL A CA 1
ATOM 2296 C C . VAL A 1 290 ? 2.852 15.174 -10.200 1.00 90.62 290 VAL A C 1
ATOM 2298 O O . VAL A 1 290 ? 1.925 14.503 -9.756 1.00 90.62 290 VAL A O 1
ATOM 2301 N N . PHE A 1 291 ? 4.074 15.135 -9.669 1.00 91.00 291 PHE A N 1
ATOM 2302 C CA . PHE A 1 291 ? 4.459 14.218 -8.601 1.00 91.00 291 PHE A CA 1
ATOM 2303 C C . PHE A 1 291 ? 4.320 14.826 -7.204 1.00 91.00 291 PHE A C 1
ATOM 2305 O O . PHE A 1 291 ? 4.494 14.110 -6.223 1.00 91.00 291 PHE A O 1
ATOM 2312 N N . ALA A 1 292 ? 3.998 16.116 -7.068 1.00 88.75 292 ALA A N 1
ATOM 2313 C CA . ALA A 1 292 ? 3.980 16.814 -5.778 1.00 88.75 292 ALA A CA 1
ATOM 2314 C C . ALA A 1 292 ? 2.999 16.206 -4.754 1.00 88.75 292 ALA A C 1
ATOM 2316 O O . ALA A 1 292 ? 3.251 16.268 -3.547 1.00 88.75 292 ALA A O 1
ATOM 2317 N N . ALA A 1 293 ? 1.907 15.608 -5.242 1.00 85.62 293 ALA A N 1
ATOM 2318 C CA . ALA A 1 293 ? 0.870 14.965 -4.434 1.00 85.62 293 ALA A CA 1
ATOM 2319 C C . ALA A 1 293 ? 1.112 13.466 -4.170 1.00 85.62 293 ALA A C 1
ATOM 2321 O O . ALA A 1 293 ? 0.323 12.841 -3.468 1.00 85.62 293 ALA A O 1
ATOM 2322 N N . VAL A 1 294 ? 2.173 12.882 -4.729 1.00 87.75 294 VAL A N 1
ATOM 2323 C CA . VAL A 1 294 ? 2.500 11.464 -4.535 1.00 87.75 294 VAL A CA 1
ATOM 2324 C C . VAL A 1 294 ? 3.292 11.297 -3.232 1.00 87.75 294 VAL A C 1
ATOM 2326 O O . VAL A 1 294 ? 4.006 12.207 -2.816 1.00 87.75 294 VAL A O 1
ATOM 2329 N N . ASP A 1 295 ? 3.236 10.137 -2.594 1.00 87.19 295 ASP A N 1
ATOM 2330 C CA . ASP A 1 295 ? 4.182 9.762 -1.540 1.00 87.19 295 ASP A CA 1
ATOM 2331 C C . ASP A 1 295 ? 4.539 8.280 -1.653 1.00 87.19 295 ASP A C 1
ATOM 2333 O O . ASP A 1 295 ? 3.789 7.511 -2.259 1.00 87.19 295 ASP A O 1
ATOM 2337 N N . ARG A 1 296 ? 5.688 7.882 -1.101 1.00 88.69 296 ARG A N 1
ATOM 2338 C CA . ARG A 1 296 ? 6.103 6.476 -1.082 1.00 88.69 296 ARG A CA 1
ATOM 2339 C C . ARG A 1 296 ? 5.605 5.837 0.208 1.00 88.69 296 ARG A C 1
ATOM 2341 O O . ARG A 1 296 ? 5.946 6.277 1.303 1.00 88.69 296 ARG A O 1
ATOM 2348 N N . ALA A 1 297 ? 4.813 4.782 0.082 1.00 88.38 297 ALA A N 1
ATOM 2349 C CA . ALA A 1 297 ? 4.296 4.043 1.221 1.00 88.38 297 ALA A CA 1
ATOM 2350 C C . ALA A 1 297 ? 4.123 2.565 0.879 1.00 88.38 297 ALA A C 1
ATOM 2352 O O . ALA A 1 297 ? 3.935 2.193 -0.279 1.00 88.38 297 ALA A O 1
ATOM 2353 N N . GLU A 1 298 ? 4.143 1.733 1.915 1.00 90.50 298 GLU A N 1
ATOM 2354 C CA . GLU A 1 298 ? 3.721 0.342 1.812 1.00 90.50 298 GLU A CA 1
ATOM 2355 C C . GLU A 1 298 ? 2.218 0.293 1.536 1.00 90.50 298 GLU A C 1
ATOM 2357 O O . GLU A 1 298 ? 1.417 0.837 2.304 1.00 90.50 298 GLU A O 1
ATOM 2362 N N . ARG A 1 299 ? 1.834 -0.359 0.436 1.00 89.44 299 ARG A N 1
ATOM 2363 C CA . ARG A 1 299 ? 0.437 -0.485 0.026 1.00 89.44 299 ARG A CA 1
ATOM 2364 C C . ARG A 1 299 ? 0.034 -1.958 0.012 1.00 89.44 299 ARG A C 1
ATOM 2366 O O . ARG A 1 299 ? 0.587 -2.718 -0.784 1.00 89.44 299 ARG A O 1
ATOM 2373 N N . PRO A 1 300 ? -0.910 -2.381 0.871 1.00 90.44 300 PRO A N 1
ATOM 2374 C CA . PRO A 1 300 ? -1.473 -3.716 0.762 1.00 90.44 300 PRO A CA 1
ATOM 2375 C C . PRO A 1 300 ? -2.278 -3.821 -0.536 1.00 90.44 300 PRO A C 1
ATOM 2377 O O . PRO A 1 300 ? -2.895 -2.848 -0.970 1.00 90.44 300 PRO A O 1
ATOM 2380 N N . TYR A 1 301 ? -2.264 -5.006 -1.129 1.00 91.50 301 TYR A N 1
ATOM 2381 C CA . TYR A 1 301 ? -3.077 -5.359 -2.283 1.00 91.50 301 TYR A CA 1
ATOM 2382 C C . TYR A 1 301 ? -3.393 -6.852 -2.218 1.00 91.50 301 TYR A C 1
ATOM 2384 O O . TYR A 1 301 ? -2.605 -7.634 -1.676 1.00 91.50 301 TYR A O 1
ATOM 2392 N N . ASP A 1 302 ? -4.524 -7.249 -2.784 1.00 93.31 302 ASP A N 1
ATOM 2393 C CA . ASP A 1 302 ? -4.831 -8.645 -3.058 1.00 93.31 302 ASP A CA 1
ATOM 2394 C C . ASP A 1 302 ? -4.483 -8.996 -4.516 1.00 93.31 302 ASP A C 1
ATOM 2396 O O . ASP A 1 302 ? -4.656 -8.203 -5.444 1.00 93.31 302 ASP A O 1
ATOM 2400 N N . THR A 1 303 ? -3.977 -10.210 -4.736 1.00 90.94 303 THR A N 1
ATOM 2401 C CA . THR A 1 303 ? -3.672 -10.712 -6.088 1.00 90.94 303 THR A CA 1
ATOM 2402 C C . THR A 1 303 ? -4.931 -11.049 -6.884 1.00 90.94 303 THR A C 1
ATOM 2404 O O . THR A 1 303 ? -4.894 -11.044 -8.112 1.00 90.94 303 THR A O 1
ATOM 2407 N N . ASP A 1 304 ? -6.042 -11.334 -6.197 1.00 91.62 304 ASP A N 1
ATOM 2408 C CA . ASP A 1 304 ? -7.356 -11.541 -6.801 1.00 91.62 304 ASP A CA 1
ATOM 2409 C C . ASP A 1 304 ? -8.155 -10.222 -6.791 1.00 91.62 304 ASP A C 1
ATOM 2411 O O . ASP A 1 304 ? -8.532 -9.746 -5.711 1.00 91.62 304 ASP A O 1
ATOM 2415 N N . PRO A 1 305 ? -8.481 -9.650 -7.968 1.00 88.50 305 PRO A N 1
ATOM 2416 C CA . PRO A 1 305 ? -9.276 -8.427 -8.069 1.00 88.50 305 PRO A CA 1
ATOM 2417 C C . PRO A 1 305 ? -10.640 -8.500 -7.369 1.00 88.50 305 PRO A C 1
ATOM 2419 O O . PRO A 1 305 ? -11.149 -7.481 -6.902 1.00 88.50 305 PRO A O 1
ATOM 2422 N N . GLN A 1 306 ? -11.256 -9.685 -7.272 1.00 91.25 306 GLN A N 1
ATOM 2423 C CA . GLN A 1 306 ? -12.540 -9.845 -6.582 1.00 91.25 306 GLN A CA 1
ATOM 2424 C C . GLN A 1 306 ? -12.388 -9.694 -5.067 1.00 91.25 306 GLN A C 1
ATOM 2426 O O . GLN A 1 306 ? -13.242 -9.089 -4.412 1.00 91.25 306 GLN A O 1
ATOM 2431 N N . VAL A 1 307 ? -11.292 -10.221 -4.515 1.00 93.38 307 VAL A N 1
ATOM 2432 C CA . VAL A 1 307 ? -10.961 -10.077 -3.093 1.00 93.38 307 VAL A CA 1
ATOM 2433 C C . VAL A 1 307 ? -10.639 -8.618 -2.786 1.00 93.38 307 VAL A C 1
ATOM 2435 O O . VAL A 1 307 ? -11.227 -8.068 -1.854 1.00 93.38 307 VAL A O 1
ATOM 2438 N N . GLU A 1 308 ? -9.822 -7.967 -3.619 1.00 90.88 308 GLU A N 1
ATOM 2439 C CA . GLU A 1 308 ? -9.477 -6.545 -3.473 1.00 90.88 308 GLU A CA 1
ATOM 2440 C C . GLU A 1 308 ? -10.736 -5.663 -3.484 1.00 90.88 308 GLU A C 1
ATOM 2442 O O . GLU A 1 308 ? -10.938 -4.813 -2.609 1.00 90.88 308 GLU A O 1
ATOM 2447 N N . GLN A 1 309 ? -11.642 -5.903 -4.440 1.00 90.19 309 GLN A N 1
ATOM 2448 C CA . GLN A 1 309 ? -12.900 -5.166 -4.546 1.00 90.19 309 GLN A CA 1
ATOM 2449 C C . GLN A 1 309 ? -13.773 -5.368 -3.302 1.00 90.19 309 GLN A C 1
ATOM 2451 O O . GLN A 1 309 ? -14.335 -4.406 -2.766 1.00 90.19 309 GLN A O 1
ATOM 2456 N N . LYS A 1 310 ? -13.885 -6.610 -2.814 1.00 92.38 310 LYS A N 1
ATOM 2457 C CA . LYS A 1 310 ? -14.674 -6.916 -1.620 1.00 92.38 310 LYS A CA 1
ATOM 2458 C C . LYS A 1 310 ? -14.069 -6.282 -0.369 1.00 92.38 310 LYS A C 1
ATOM 2460 O O . LYS A 1 310 ? -14.815 -5.697 0.418 1.00 92.38 310 LYS A O 1
ATOM 2465 N N . ARG A 1 311 ? -12.747 -6.353 -0.199 1.00 91.06 311 ARG A N 1
ATOM 2466 C CA . ARG A 1 311 ? -12.023 -5.722 0.911 1.00 91.06 311 ARG A CA 1
ATOM 2467 C C . ARG A 1 311 ? -12.221 -4.212 0.901 1.00 91.06 311 ARG A C 1
ATOM 2469 O O . ARG A 1 311 ? -12.593 -3.650 1.927 1.00 91.06 311 ARG A O 1
ATOM 2476 N N . THR A 1 312 ? -12.039 -3.574 -0.253 1.00 90.12 312 THR A N 1
ATOM 2477 C CA . THR A 1 312 ? -12.246 -2.129 -0.425 1.00 90.12 312 THR A CA 1
ATOM 2478 C C . THR A 1 312 ? -13.669 -1.730 -0.035 1.00 90.12 312 THR A C 1
ATOM 2480 O O . THR A 1 312 ? -13.862 -0.774 0.717 1.00 90.12 312 THR A O 1
ATOM 2483 N N . GLN A 1 313 ? -14.676 -2.492 -0.477 1.00 92.38 313 GLN A N 1
ATOM 2484 C CA . GLN A 1 313 ? -16.065 -2.239 -0.095 1.00 92.38 313 GLN A CA 1
ATOM 2485 C C . GLN A 1 313 ? -16.263 -2.340 1.423 1.00 92.38 313 GLN A C 1
ATOM 2487 O O . GLN A 1 313 ? -16.808 -1.419 2.023 1.00 92.38 313 GLN A O 1
ATOM 2492 N N . LEU A 1 314 ? -15.779 -3.413 2.055 1.00 93.94 314 LEU A N 1
ATOM 2493 C CA . LEU A 1 314 ? -15.911 -3.610 3.503 1.00 93.94 314 LEU A CA 1
ATOM 2494 C C . LEU A 1 314 ? -15.191 -2.520 4.307 1.00 93.94 314 LEU A C 1
ATOM 2496 O O . LEU A 1 314 ? -15.713 -2.046 5.312 1.00 93.94 314 LEU A O 1
ATOM 2500 N N . GLN A 1 315 ? -14.015 -2.076 3.861 1.00 93.19 315 GLN A N 1
ATOM 2501 C CA . GLN A 1 315 ? -13.290 -0.975 4.495 1.00 93.19 315 GLN A CA 1
ATOM 2502 C C . GLN A 1 315 ? -14.058 0.346 4.405 1.00 93.19 315 GLN A C 1
ATOM 2504 O O . GLN A 1 315 ? -14.120 1.080 5.394 1.00 93.19 315 GLN A O 1
ATOM 2509 N N . ASN A 1 316 ? -14.673 0.629 3.254 1.00 93.62 316 ASN A N 1
ATOM 2510 C CA . ASN A 1 316 ? -15.520 1.805 3.073 1.00 93.62 316 ASN A CA 1
ATOM 2511 C C . ASN A 1 316 ? -16.771 1.735 3.954 1.00 93.62 316 ASN A C 1
ATOM 2513 O O . ASN A 1 316 ? -17.077 2.706 4.647 1.00 93.62 316 ASN A O 1
ATOM 2517 N N . ASP A 1 317 ? -17.446 0.585 3.987 1.00 93.69 317 ASP A N 1
ATOM 2518 C CA . ASP A 1 317 ? -18.615 0.355 4.840 1.00 93.69 317 ASP A CA 1
ATOM 2519 C C . ASP A 1 317 ? -18.250 0.537 6.321 1.00 93.69 317 ASP A C 1
ATOM 2521 O O . ASP A 1 317 ? -18.961 1.221 7.062 1.00 93.69 317 ASP A O 1
ATOM 2525 N N . ARG A 1 318 ? -17.094 0.007 6.746 1.00 95.81 318 ARG A N 1
ATOM 2526 C CA . ARG A 1 318 ? -16.564 0.183 8.104 1.00 95.81 318 ARG A CA 1
ATOM 2527 C C . ARG A 1 318 ? -16.311 1.651 8.423 1.00 95.81 318 ARG A C 1
ATOM 2529 O O . ARG A 1 318 ? -16.727 2.125 9.478 1.00 95.81 318 ARG A O 1
ATOM 2536 N N . LEU A 1 319 ? -15.633 2.375 7.531 1.00 96.19 319 LEU A N 1
ATOM 2537 C CA . LEU A 1 319 ? -15.310 3.787 7.730 1.00 96.19 319 LEU A CA 1
ATOM 2538 C C . LEU A 1 319 ? -16.579 4.639 7.834 1.00 96.19 319 LEU A C 1
ATOM 2540 O O . LEU A 1 319 ? -16.688 5.464 8.740 1.00 96.19 319 LEU A O 1
ATOM 2544 N N . GLN A 1 320 ? -17.551 4.413 6.951 1.00 96.50 320 GLN A N 1
ATOM 2545 C CA . GLN A 1 320 ? -18.836 5.108 6.986 1.00 96.50 320 GLN A CA 1
ATOM 2546 C C . GLN A 1 320 ? -19.609 4.792 8.269 1.00 96.50 320 GLN A C 1
ATOM 2548 O O . GLN A 1 320 ? -20.119 5.706 8.920 1.00 96.50 320 GLN A O 1
ATOM 2553 N N . ALA A 1 321 ? -19.653 3.520 8.677 1.00 96.44 321 ALA A N 1
ATOM 2554 C CA . ALA A 1 321 ? -20.314 3.119 9.912 1.00 96.44 321 ALA A CA 1
ATOM 2555 C C . ALA A 1 321 ? -19.650 3.751 11.149 1.00 96.44 321 ALA A C 1
ATOM 2557 O O . ALA A 1 321 ? -20.340 4.233 12.050 1.00 96.44 321 ALA A O 1
ATOM 2558 N N . GLN A 1 322 ? -18.316 3.819 11.170 1.00 97.00 322 GLN A N 1
ATOM 2559 C CA . GLN A 1 322 ? -17.549 4.480 12.225 1.00 97.00 322 GLN A CA 1
ATOM 2560 C C . GLN A 1 322 ? -17.863 5.982 12.286 1.00 97.00 322 GLN A C 1
ATOM 2562 O O . GLN A 1 322 ? -18.162 6.496 13.360 1.00 97.00 322 GLN A O 1
ATOM 2567 N N . GLN A 1 323 ? -17.863 6.674 11.143 1.00 97.06 323 GLN A N 1
ATOM 2568 C CA . GLN A 1 323 ? -18.192 8.101 11.068 1.00 97.06 323 GLN A CA 1
ATOM 2569 C C . GLN A 1 323 ? -19.612 8.386 11.568 1.00 97.06 323 GLN A C 1
ATOM 2571 O O . GLN A 1 323 ? -19.815 9.310 12.354 1.00 97.06 323 GLN A O 1
ATOM 2576 N N . GLN A 1 324 ? -20.591 7.568 11.171 1.00 96.44 324 GLN A N 1
ATOM 2577 C CA . GLN A 1 324 ? -21.972 7.697 11.642 1.00 96.44 324 GLN A CA 1
ATOM 2578 C C . GLN A 1 324 ? -22.089 7.440 13.148 1.00 96.44 324 GLN A C 1
ATOM 2580 O O . GLN A 1 324 ? -22.799 8.163 13.847 1.00 96.44 324 GLN A O 1
ATOM 2585 N N . ARG A 1 325 ? -21.367 6.444 13.673 1.00 96.06 325 ARG A N 1
ATOM 2586 C CA . ARG A 1 325 ? -21.329 6.163 15.113 1.00 96.06 325 ARG A CA 1
ATOM 2587 C C . ARG A 1 325 ? -20.745 7.348 15.875 1.00 96.06 325 ARG A C 1
ATOM 2589 O O . ARG A 1 325 ? -21.330 7.788 16.862 1.00 96.06 325 ARG A O 1
ATOM 2596 N N . ASP A 1 326 ? -19.619 7.877 15.411 1.00 95.44 326 ASP A N 1
ATOM 2597 C CA . ASP A 1 326 ? -18.930 8.997 16.049 1.00 95.44 326 ASP A CA 1
ATOM 2598 C C . ASP A 1 326 ? -19.782 10.273 15.996 1.00 95.44 326 ASP A C 1
ATOM 2600 O O . ASP A 1 326 ? -19.831 11.019 16.974 1.00 95.44 326 ASP A O 1
ATOM 2604 N N . GLN A 1 327 ? -20.540 10.474 14.914 1.00 96.25 327 GLN A N 1
ATOM 2605 C CA . GLN A 1 327 ? -21.528 11.545 14.811 1.00 96.25 327 GLN A CA 1
ATOM 2606 C C . GLN A 1 327 ? -22.648 11.397 15.852 1.00 96.25 327 GLN A C 1
ATOM 2608 O O . GLN A 1 327 ? -22.927 12.351 16.576 1.00 96.25 327 GLN A O 1
ATOM 2613 N N . ILE A 1 328 ? -23.250 10.209 15.995 1.00 94.81 328 ILE A N 1
ATOM 2614 C CA . ILE A 1 328 ? -24.287 9.964 17.015 1.00 94.81 328 ILE A CA 1
ATOM 2615 C C . ILE A 1 328 ? -23.725 10.196 18.425 1.00 94.81 328 ILE A C 1
ATOM 2617 O O . ILE A 1 328 ? -24.381 10.814 19.264 1.00 94.81 328 ILE A O 1
ATOM 2621 N N . MET A 1 329 ? -22.499 9.743 18.693 1.00 93.31 329 MET A N 1
ATOM 2622 C CA . MET A 1 329 ? -21.841 9.961 19.984 1.00 93.31 329 MET A CA 1
ATOM 2623 C C . MET A 1 329 ? -21.552 11.442 20.245 1.00 93.31 329 MET A C 1
ATOM 2625 O O . MET A 1 329 ? -21.717 11.906 21.376 1.00 93.31 329 MET A O 1
ATOM 2629 N N . ALA A 1 330 ? -21.163 12.201 19.219 1.00 93.69 330 ALA A N 1
ATOM 2630 C CA . ALA A 1 330 ? -20.997 13.646 19.320 1.00 93.69 330 ALA A CA 1
ATOM 2631 C C . ALA A 1 330 ? -22.330 14.337 19.638 1.00 93.69 330 ALA A C 1
ATOM 2633 O O . ALA A 1 330 ? -22.378 15.159 20.548 1.00 93.69 330 ALA A O 1
ATOM 2634 N N . GLU A 1 331 ? -23.426 13.951 18.979 1.00 93.50 331 GLU A N 1
ATOM 2635 C CA . GLU A 1 331 ? -24.764 14.476 19.280 1.00 93.50 331 GLU A CA 1
ATOM 2636 C C . GLU A 1 331 ? -25.212 14.168 20.714 1.00 93.50 331 GLU A C 1
ATOM 2638 O O . GLU A 1 331 ? -25.795 15.032 21.370 1.00 93.50 331 GLU A O 1
ATOM 2643 N N . ILE A 1 332 ? -24.942 12.955 21.214 1.00 92.38 332 ILE A N 1
ATOM 2644 C CA . ILE A 1 332 ? -25.229 12.571 22.606 1.00 92.38 332 ILE A CA 1
ATOM 2645 C C . ILE A 1 332 ? -24.441 13.461 23.567 1.00 92.38 332 ILE A C 1
ATOM 2647 O O . ILE A 1 332 ? -25.019 13.997 24.511 1.00 92.38 332 ILE A O 1
ATOM 2651 N N . ARG A 1 333 ? -23.146 13.673 23.305 1.00 91.56 333 ARG A N 1
ATOM 2652 C CA . ARG A 1 333 ? -22.303 14.555 24.124 1.00 91.56 333 ARG A CA 1
ATOM 2653 C C . ARG A 1 333 ? -22.780 16.002 24.093 1.00 91.56 333 ARG A C 1
ATOM 2655 O O . ARG A 1 333 ? -22.882 16.625 25.144 1.00 91.56 333 ARG A O 1
ATOM 2662 N N . THR A 1 334 ? -23.128 16.527 22.920 1.00 93.38 334 THR A N 1
ATOM 2663 C CA . THR A 1 334 ? -23.683 17.880 22.786 1.00 93.38 334 THR A CA 1
ATOM 2664 C C . THR A 1 334 ? -25.003 18.021 23.541 1.00 93.38 334 THR A C 1
ATOM 2666 O O . THR A 1 334 ? -25.195 19.013 24.237 1.00 93.38 334 THR A O 1
ATOM 2669 N N . ALA A 1 335 ? -25.892 17.029 23.449 1.00 92.62 335 ALA A N 1
ATOM 2670 C CA . ALA A 1 335 ? -27.169 17.040 24.156 1.00 92.62 335 ALA A CA 1
ATOM 2671 C C . ALA A 1 335 ? -27.009 16.889 25.682 1.00 92.62 335 ALA A C 1
ATOM 2673 O O . ALA A 1 335 ? -27.772 17.494 26.431 1.00 92.62 335 ALA A O 1
ATOM 2674 N N . GLY A 1 336 ? -26.018 16.120 26.144 1.00 91.75 336 GLY A N 1
ATOM 2675 C CA . GLY A 1 336 ? -25.689 15.973 27.566 1.00 91.75 336 GLY A CA 1
ATOM 2676 C C . GLY A 1 336 ? -24.952 17.172 28.170 1.00 91.75 336 GLY A C 1
ATOM 2677 O O . GLY A 1 336 ? -25.046 17.412 29.376 1.00 91.75 336 GLY A O 1
ATOM 2678 N N . GLY A 1 337 ? -24.247 17.944 27.340 1.00 93.44 337 GLY A N 1
ATOM 2679 C CA . GLY A 1 337 ? -23.598 19.197 27.713 1.00 93.44 337 GLY A CA 1
ATOM 2680 C C . GLY A 1 337 ? -22.637 19.072 28.901 1.00 93.44 337 GLY A C 1
ATOM 2681 O O . GLY A 1 337 ? -21.968 18.054 29.101 1.00 93.44 337 GLY A O 1
ATOM 2682 N N . GLN A 1 338 ? -22.576 20.134 29.709 1.00 93.12 338 GLN A N 1
ATOM 2683 C CA . GLN A 1 338 ? -21.706 20.185 30.886 1.00 93.12 338 GLN A CA 1
ATOM 2684 C C . GLN A 1 338 ? -22.100 19.143 31.939 1.00 93.12 338 GLN A C 1
ATOM 2686 O O . GLN A 1 338 ? -21.229 18.542 32.551 1.00 93.12 338 GLN A O 1
ATOM 2691 N N . GLN A 1 339 ? -23.399 18.865 32.097 1.00 93.12 339 GLN A N 1
ATOM 2692 C CA . GLN A 1 339 ? -23.886 17.911 33.094 1.00 93.12 339 GLN A CA 1
ATOM 2693 C C . GLN A 1 339 ? -23.336 16.500 32.854 1.00 93.12 339 GLN A C 1
ATOM 2695 O O . GLN A 1 339 ? -22.925 15.835 33.802 1.00 93.12 339 GLN A O 1
ATOM 2700 N N . LEU A 1 340 ? -23.306 16.048 31.596 1.00 92.25 340 LEU A N 1
ATOM 2701 C CA . LEU A 1 340 ? -22.707 14.761 31.246 1.00 92.25 340 LEU A CA 1
ATOM 2702 C C . LEU A 1 340 ? -21.206 14.749 31.555 1.00 92.25 340 LEU A C 1
ATOM 2704 O O . LEU A 1 340 ? -20.723 13.817 32.189 1.00 92.25 340 LEU A O 1
ATOM 2708 N N . THR A 1 341 ? -20.501 15.812 31.163 1.00 92.69 341 THR A N 1
ATOM 2709 C CA . THR A 1 341 ? -19.052 15.949 31.377 1.00 92.69 341 THR A CA 1
ATOM 2710 C C . THR A 1 341 ? -18.695 15.923 32.867 1.00 92.69 341 THR A C 1
ATOM 2712 O O . THR A 1 341 ? -17.785 15.202 33.276 1.00 92.69 341 THR A O 1
ATOM 2715 N N . ASP A 1 342 ? -19.442 16.657 33.694 1.00 94.19 342 ASP A N 1
ATOM 2716 C CA . ASP A 1 342 ? -19.232 16.723 35.141 1.00 94.19 342 ASP A CA 1
ATOM 2717 C C . ASP A 1 342 ? -19.471 15.361 35.801 1.00 94.19 342 ASP A C 1
ATOM 2719 O O . ASP A 1 342 ? -18.678 14.930 36.639 1.00 94.19 342 ASP A O 1
ATOM 2723 N N . LEU A 1 343 ? -20.534 14.653 35.399 1.00 92.81 343 LEU A N 1
ATOM 2724 C CA . LEU A 1 343 ? -20.853 13.323 35.920 1.00 92.81 343 LEU A CA 1
ATOM 2725 C C . LEU A 1 343 ? -19.805 12.280 35.512 1.00 92.81 343 LEU A C 1
ATOM 2727 O O . LEU A 1 343 ? -19.374 11.494 36.356 1.00 92.81 343 LEU A O 1
ATOM 2731 N N . GLU A 1 344 ? -19.351 12.289 34.255 1.00 91.88 344 GLU A N 1
ATOM 2732 C CA . GLU A 1 344 ? -18.267 11.418 33.785 1.00 91.88 344 GLU A CA 1
ATOM 2733 C C . GLU A 1 344 ? -16.970 11.672 34.570 1.00 91.88 344 GLU A C 1
ATOM 2735 O O . GLU A 1 344 ? -16.327 10.729 35.040 1.00 91.88 344 GLU A O 1
ATOM 2740 N N . GLN A 1 345 ? -16.610 12.942 34.784 1.00 93.62 345 GLN A N 1
ATOM 2741 C CA . GLN A 1 345 ? -15.425 13.317 35.554 1.00 93.62 345 GLN A CA 1
ATOM 2742 C C . GLN A 1 345 ? -15.552 12.943 37.037 1.00 93.62 345 GLN A C 1
ATOM 2744 O O . GLN A 1 345 ? -14.585 12.467 37.644 1.00 93.62 345 GLN A O 1
ATOM 2749 N N . GLN A 1 346 ? -16.733 13.125 37.629 1.00 92.81 346 GLN A N 1
ATOM 2750 C CA . GLN A 1 346 ? -17.010 12.754 39.013 1.00 92.81 346 GLN A CA 1
ATOM 2751 C C . GLN A 1 346 ? -16.884 11.238 39.206 1.00 92.81 346 GLN A C 1
ATOM 2753 O O . GLN A 1 346 ? -16.169 10.799 40.109 1.00 92.81 346 GLN A O 1
ATOM 2758 N N . VAL A 1 347 ? -17.482 10.435 38.317 1.00 89.50 347 VAL A N 1
ATOM 2759 C CA . VAL A 1 347 ? -17.343 8.969 38.318 1.00 89.50 347 VAL A CA 1
ATOM 2760 C C . VAL A 1 347 ? -15.877 8.559 38.164 1.00 89.50 347 VAL A C 1
ATOM 2762 O O . VAL A 1 347 ? -15.379 7.764 38.962 1.00 89.50 347 VAL A O 1
ATOM 2765 N N . ALA A 1 348 ? -15.152 9.137 37.201 1.00 90.69 348 ALA A N 1
ATOM 2766 C CA . ALA A 1 348 ? -13.740 8.828 36.969 1.00 90.69 348 ALA A CA 1
ATOM 2767 C C . ALA A 1 348 ? -12.839 9.171 38.171 1.00 90.69 348 ALA A C 1
ATOM 2769 O O . ALA A 1 348 ? -11.866 8.467 38.435 1.00 90.69 348 ALA A O 1
ATOM 2770 N N . THR A 1 349 ? -13.173 10.224 38.923 1.00 91.56 349 THR A N 1
ATOM 2771 C CA . THR A 1 349 ? -12.408 10.667 40.102 1.00 91.56 349 THR A CA 1
ATOM 2772 C C . THR A 1 349 ? -12.712 9.832 41.350 1.00 91.56 349 THR A C 1
ATOM 2774 O O . THR A 1 349 ? -11.840 9.657 42.206 1.00 91.56 349 THR A O 1
ATOM 2777 N N . LEU A 1 350 ? -13.945 9.335 41.483 1.00 88.62 350 LEU A N 1
ATOM 2778 C CA . LEU A 1 350 ? -14.392 8.572 42.650 1.00 88.62 350 LEU A CA 1
ATOM 2779 C C . LEU A 1 350 ? -14.073 7.079 42.537 1.00 88.62 350 LEU A C 1
ATOM 2781 O O . LEU A 1 350 ? -13.675 6.481 43.531 1.00 88.62 350 LEU A O 1
ATOM 2785 N N . LYS A 1 351 ? -14.162 6.490 41.337 1.00 84.75 351 LYS A N 1
ATOM 2786 C CA . LYS A 1 351 ? -13.950 5.048 41.104 1.00 84.75 351 LYS A CA 1
ATOM 2787 C C . LYS A 1 351 ? -12.606 4.489 41.623 1.00 84.75 351 LYS A C 1
ATOM 2789 O O . LYS A 1 351 ? -12.586 3.368 42.120 1.00 84.75 351 LYS A O 1
ATOM 2794 N N . PRO A 1 352 ? -11.475 5.218 41.577 1.00 84.31 352 PRO A N 1
ATOM 2795 C CA . PRO A 1 352 ? -10.224 4.748 42.180 1.00 84.31 352 PRO A CA 1
ATOM 2796 C C . PRO A 1 352 ? -10.209 4.777 43.717 1.00 84.31 352 PRO A C 1
ATOM 2798 O O . PRO A 1 352 ? -9.316 4.193 44.319 1.00 84.31 352 PRO A O 1
ATOM 2801 N N . LYS A 1 353 ? -11.149 5.479 44.364 1.00 82.25 353 LYS A N 1
ATOM 2802 C CA . LYS A 1 353 ? -11.248 5.607 45.832 1.00 82.25 353 LYS A CA 1
ATOM 2803 C C . LYS A 1 353 ? -12.172 4.560 46.461 1.00 82.25 353 LYS A C 1
ATOM 2805 O O . LYS A 1 353 ? -12.160 4.380 47.672 1.00 82.25 353 LYS A O 1
ATOM 2810 N N . THR A 1 354 ? -12.941 3.861 45.634 1.00 77.56 354 THR A N 1
ATOM 2811 C CA . THR A 1 354 ? -13.945 2.858 46.016 1.00 77.56 354 THR A CA 1
ATOM 2812 C C . THR A 1 354 ? -13.417 1.424 45.955 1.00 77.56 354 THR A C 1
ATOM 2814 O O . THR A 1 354 ? -14.180 0.465 45.897 1.00 77.56 354 THR A O 1
ATOM 2817 N N . VAL A 1 355 ? -12.092 1.250 45.929 1.00 80.75 355 VAL A N 1
ATOM 2818 C CA . VAL A 1 355 ? -11.469 -0.079 45.989 1.00 80.75 355 VAL A CA 1
ATOM 2819 C C . VAL A 1 355 ? -11.768 -0.735 47.337 1.00 80.75 355 VAL A C 1
ATOM 2821 O O . VAL A 1 355 ? -11.842 -0.060 48.366 1.00 80.75 355 VAL A O 1
ATOM 2824 N N . VAL A 1 356 ? -11.921 -2.059 47.331 1.00 83.12 356 VAL A N 1
ATOM 2825 C CA . VAL A 1 356 ? -12.162 -2.845 48.548 1.00 83.12 356 VAL A CA 1
ATOM 2826 C C . VAL A 1 356 ? -10.992 -2.674 49.520 1.00 83.12 356 VAL A C 1
ATOM 2828 O O . VAL A 1 356 ? -9.839 -2.874 49.137 1.00 83.12 356 VAL A O 1
ATOM 2831 N N . ALA A 1 357 ? -11.296 -2.318 50.769 1.00 76.38 357 ALA A N 1
ATOM 2832 C CA . ALA A 1 357 ? -10.306 -2.053 51.813 1.00 76.38 357 ALA A CA 1
ATOM 2833 C C . ALA A 1 357 ? -9.544 -3.316 52.251 1.00 76.38 357 ALA A C 1
ATOM 2835 O O . ALA A 1 357 ? -8.335 -3.273 52.469 1.00 76.38 357 ALA A O 1
ATOM 2836 N N . ASP A 1 358 ? -10.258 -4.435 52.375 1.00 80.31 358 ASP A N 1
ATOM 2837 C CA . ASP A 1 358 ? -9.733 -5.726 52.819 1.00 80.31 358 ASP A CA 1
ATOM 2838 C C . ASP A 1 358 ? -10.385 -6.839 51.986 1.00 80.31 358 ASP A C 1
ATOM 2840 O O . ASP A 1 358 ? -11.601 -7.033 52.030 1.00 80.31 358 ASP A O 1
ATOM 2844 N N . LYS A 1 359 ? -9.590 -7.533 51.163 1.00 82.81 359 LYS A N 1
ATOM 2845 C CA . LYS A 1 359 ? -10.084 -8.621 50.308 1.00 82.81 359 LYS A CA 1
ATOM 2846 C C . LYS A 1 359 ? -10.130 -9.912 51.130 1.00 82.81 359 LYS A C 1
ATOM 2848 O O . LYS A 1 359 ? -9.085 -10.481 51.444 1.00 82.81 359 LYS A O 1
ATOM 2853 N N . LYS A 1 360 ? -11.336 -10.391 51.438 1.00 86.25 360 LYS A N 1
ATOM 2854 C CA . LYS A 1 360 ? -11.557 -11.717 52.035 1.00 86.25 360 LYS A CA 1
ATOM 2855 C C . LYS A 1 360 ? -11.645 -12.798 50.956 1.00 86.25 360 LYS A C 1
ATOM 2857 O O . LYS A 1 360 ? -12.034 -12.485 49.830 1.00 86.25 360 LYS A O 1
ATOM 2862 N N . PRO A 1 361 ? -11.225 -14.041 51.249 1.00 89.81 361 PRO A N 1
ATOM 2863 C CA . PRO A 1 361 ? -11.355 -15.135 50.297 1.00 89.81 361 PRO A CA 1
ATOM 2864 C C . PRO A 1 361 ? -12.813 -15.595 50.130 1.00 89.81 361 PRO A C 1
ATOM 2866 O O . PRO A 1 361 ? -13.145 -16.077 49.051 1.00 89.81 361 PRO A O 1
ATOM 2869 N N . GLU A 1 362 ? -13.675 -15.396 51.130 1.00 93.81 362 GLU A N 1
ATOM 2870 C CA . GLU A 1 362 ? -15.123 -15.626 51.082 1.00 93.81 362 GLU A CA 1
ATOM 2871 C C . GLU A 1 362 ? -15.847 -14.430 50.440 1.00 93.81 362 GLU A C 1
ATOM 2873 O O . GLU A 1 362 ? -15.711 -13.292 50.885 1.00 93.81 362 GLU A O 1
ATOM 2878 N N . TYR A 1 363 ? -16.582 -14.665 49.347 1.00 94.44 363 TYR A N 1
ATOM 2879 C CA . TYR A 1 363 ? -17.267 -13.608 48.582 1.00 94.44 363 TYR A CA 1
ATOM 2880 C C . TYR A 1 363 ? -18.786 -13.575 48.834 1.00 94.44 363 TYR A C 1
ATOM 2882 O O . TYR A 1 363 ? -19.451 -12.629 48.403 1.00 94.44 363 TYR A O 1
ATOM 2890 N N . GLY A 1 364 ? -19.325 -14.602 49.499 1.00 96.38 364 GLY A N 1
ATOM 2891 C CA . GLY A 1 364 ? -20.743 -14.758 49.824 1.00 96.38 364 GLY A CA 1
ATOM 2892 C C . GLY A 1 364 ? -21.455 -15.884 49.070 1.00 96.38 364 GLY A C 1
ATOM 2893 O O . GLY A 1 364 ? -20.861 -16.896 48.681 1.00 96.38 364 GLY A O 1
ATOM 2894 N N . TYR A 1 365 ? -22.755 -15.696 48.859 1.00 97.88 365 TYR A N 1
ATOM 2895 C CA . TYR A 1 365 ? -23.631 -16.566 48.077 1.00 97.88 365 TYR A CA 1
ATOM 2896 C C . TYR A 1 365 ? -23.637 -16.179 46.594 1.00 97.88 365 TYR A C 1
ATOM 2898 O O . TYR A 1 365 ? -23.667 -14.999 46.250 1.00 97.88 365 TYR A O 1
ATOM 2906 N N . HIS A 1 366 ? -23.704 -17.183 45.714 1.00 97.81 366 HIS A N 1
ATOM 2907 C CA . HIS A 1 366 ? -23.807 -17.007 44.267 1.00 97.81 366 HIS A CA 1
ATOM 2908 C C . HIS A 1 366 ? -24.691 -18.107 43.656 1.00 97.81 366 HIS A C 1
ATOM 2910 O O . HIS A 1 366 ? -24.397 -19.296 43.795 1.00 97.81 366 HIS A O 1
ATOM 2916 N N . SER A 1 367 ? -25.756 -17.719 42.950 1.00 97.94 367 SER A N 1
ATOM 2917 C CA . SER A 1 367 ? -26.665 -18.634 42.241 1.00 97.94 367 SER A CA 1
ATOM 2918 C C . SER A 1 367 ? -25.965 -19.366 41.099 1.00 97.94 367 SER A C 1
ATOM 2920 O O . SER A 1 367 ? -24.918 -18.933 40.629 1.00 97.94 367 SER A O 1
ATOM 2922 N N . ASN A 1 368 ? -26.573 -20.405 40.538 1.00 97.50 368 ASN A N 1
ATOM 2923 C CA . ASN A 1 368 ? -26.127 -20.892 39.232 1.00 97.50 368 ASN A CA 1
ATOM 2924 C C . ASN A 1 368 ? -26.210 -19.785 38.163 1.00 97.50 368 ASN A C 1
ATOM 2926 O O . ASN A 1 368 ? -26.992 -18.836 38.284 1.00 97.50 368 ASN A O 1
ATOM 2930 N N . ILE A 1 369 ? -25.364 -19.913 37.139 1.00 96.25 369 ILE A N 1
ATOM 2931 C CA . ILE A 1 369 ? -25.296 -18.998 35.995 1.00 96.25 369 ILE A CA 1
ATOM 2932 C C . ILE A 1 369 ? -26.463 -19.288 35.051 1.00 96.25 369 ILE A C 1
ATOM 2934 O O . ILE A 1 369 ? -26.740 -20.448 34.749 1.00 96.25 369 ILE A O 1
ATOM 2938 N N . GLU A 1 370 ? -27.108 -18.235 34.559 1.00 97.38 370 GLU A N 1
ATOM 2939 C CA . GLU A 1 370 ? -28.267 -18.313 33.674 1.00 97.38 370 GLU A CA 1
ATOM 2940 C C . GLU A 1 370 ? -28.027 -17.605 32.344 1.00 97.38 370 GLU A C 1
ATOM 2942 O O . GLU A 1 370 ? -27.384 -16.560 32.274 1.00 97.38 370 GLU A O 1
ATOM 2947 N N . THR A 1 371 ? -28.612 -18.130 31.270 1.00 94.06 371 THR A N 1
ATOM 2948 C CA . THR A 1 371 ? -28.561 -17.490 29.943 1.00 94.06 371 THR A CA 1
ATOM 2949 C C . THR A 1 371 ? -29.627 -16.408 29.764 1.00 94.06 371 THR A C 1
ATOM 2951 O O . THR A 1 371 ? -29.585 -15.654 28.797 1.00 94.06 371 THR A O 1
ATOM 2954 N N . GLN A 1 372 ? -30.614 -16.336 30.663 1.00 92.75 372 GLN A N 1
ATOM 2955 C CA . GLN A 1 372 ? -31.716 -15.373 30.613 1.00 92.75 372 GLN A CA 1
ATOM 2956 C C . GLN A 1 372 ? -31.795 -14.573 31.911 1.00 92.75 372 GLN A C 1
ATOM 2958 O O . GLN A 1 372 ? -31.757 -15.133 33.004 1.00 92.75 372 GLN A O 1
ATOM 2963 N N . ASN A 1 373 ? -31.984 -13.259 31.802 1.00 94.38 373 ASN A N 1
ATOM 2964 C CA . ASN A 1 373 ? -32.073 -12.388 32.975 1.00 94.38 373 ASN A CA 1
ATOM 2965 C C . ASN A 1 373 ? -33.381 -12.520 33.759 1.00 94.38 373 ASN A C 1
ATOM 2967 O O . ASN A 1 373 ? -33.452 -12.026 34.877 1.00 94.38 373 ASN A O 1
ATOM 2971 N N . SER A 1 374 ? -34.407 -13.146 33.185 1.00 95.62 374 SER A N 1
ATOM 2972 C CA . SER A 1 374 ? -35.724 -13.342 33.796 1.00 95.62 374 SER A CA 1
ATOM 2973 C C . SER A 1 374 ? -35.832 -14.625 34.623 1.00 95.62 374 SER A C 1
ATOM 2975 O O . SER A 1 374 ? -36.912 -14.926 35.126 1.00 95.62 374 SER A O 1
ATOM 2977 N N . ALA A 1 375 ? -34.758 -15.412 34.725 1.00 95.75 375 ALA A N 1
ATOM 2978 C CA . ALA A 1 375 ? -34.741 -16.613 35.547 1.00 95.75 375 ALA A CA 1
ATOM 2979 C C . ALA A 1 375 ? -34.802 -16.227 37.033 1.00 95.75 375 ALA A C 1
ATOM 2981 O O . ALA A 1 375 ? -33.888 -15.591 37.556 1.00 95.75 375 ALA A O 1
ATOM 2982 N N . GLU A 1 376 ? -35.887 -16.600 37.712 1.00 97.69 376 GLU A N 1
ATOM 2983 C CA . GLU A 1 376 ? -36.040 -16.321 39.139 1.00 97.69 376 GLU A CA 1
ATOM 2984 C C . GLU A 1 376 ? -35.011 -17.114 39.955 1.00 97.69 376 GLU A C 1
ATOM 2986 O O . GLU A 1 376 ? -34.834 -18.319 39.756 1.00 97.69 376 GLU A O 1
ATOM 2991 N N . LYS A 1 377 ? -34.351 -16.444 40.903 1.00 98.19 377 LYS A N 1
ATOM 2992 C CA . LYS A 1 377 ? -33.452 -17.060 41.889 1.00 98.19 377 LYS A CA 1
ATOM 2993 C C . LYS A 1 377 ? -33.832 -16.588 43.283 1.00 98.19 377 LYS A C 1
ATOM 2995 O O . LYS A 1 377 ? -34.234 -15.442 43.460 1.00 98.19 377 LYS A O 1
ATOM 3000 N N . TRP A 1 378 ? -33.656 -17.433 44.293 1.00 98.31 378 TRP A N 1
ATOM 3001 C CA . TRP A 1 378 ? -33.850 -17.020 45.681 1.00 98.31 378 TRP A CA 1
ATOM 3002 C C . TRP A 1 378 ? -32.843 -17.669 46.623 1.00 98.31 378 TRP A C 1
ATOM 3004 O O . TRP A 1 378 ? -32.403 -18.800 46.405 1.00 98.31 378 TRP A O 1
ATOM 3014 N N . VAL A 1 379 ? -32.522 -16.942 47.690 1.00 98.44 379 VAL A N 1
ATOM 3015 C CA . VAL A 1 379 ? -31.766 -17.421 48.850 1.00 98.44 379 VAL A CA 1
ATOM 3016 C C . VAL A 1 379 ? -32.518 -17.048 50.121 1.00 98.44 379 VAL A C 1
ATOM 3018 O O . VAL A 1 379 ? -33.209 -16.030 50.173 1.00 98.44 379 VAL A O 1
ATOM 3021 N N . GLN A 1 380 ? -32.449 -17.911 51.124 1.00 97.69 380 GLN A N 1
ATOM 3022 C CA . GLN A 1 380 ? -33.219 -17.825 52.350 1.00 97.69 380 GLN A CA 1
ATOM 3023 C C . GLN A 1 380 ? -32.365 -18.227 53.547 1.00 97.69 380 GLN A C 1
ATOM 3025 O O . GLN A 1 380 ? -31.611 -19.194 53.473 1.00 97.69 380 GLN A O 1
ATOM 3030 N N . ILE A 1 381 ? -32.575 -17.548 54.670 1.00 97.94 381 ILE A N 1
ATOM 3031 C CA . ILE A 1 381 ? -32.021 -17.927 55.969 1.00 97.94 381 ILE A CA 1
ATOM 3032 C C . ILE A 1 381 ? -33.141 -18.303 56.945 1.00 97.94 381 ILE A C 1
ATOM 3034 O O . ILE A 1 381 ? -34.224 -17.711 56.912 1.00 97.94 381 ILE A O 1
ATOM 3038 N N . ASP A 1 382 ? -32.883 -19.298 57.794 1.00 96.81 382 ASP A N 1
ATOM 3039 C CA . ASP A 1 382 ? -33.724 -19.691 58.929 1.00 96.81 382 ASP A CA 1
ATOM 3040 C C . ASP A 1 382 ? -32.984 -19.404 60.242 1.00 96.81 382 ASP A C 1
ATOM 3042 O O . ASP A 1 382 ? -31.948 -20.004 60.538 1.00 96.81 382 ASP A O 1
ATOM 3046 N N . LEU A 1 383 ? -33.541 -18.488 61.038 1.00 96.38 383 LEU A N 1
ATOM 3047 C CA . LEU A 1 383 ? -33.015 -18.075 62.343 1.00 96.38 383 LEU A CA 1
ATOM 3048 C C . LEU A 1 383 ? -33.205 -19.157 63.431 1.00 96.38 383 LEU A C 1
ATOM 3050 O O . LEU A 1 383 ? -32.814 -18.965 64.588 1.00 96.38 383 LEU A O 1
ATOM 3054 N N . GLY A 1 384 ? -33.852 -20.278 63.099 1.00 94.12 384 GLY A N 1
ATOM 3055 C CA . GLY A 1 384 ? -34.114 -21.439 63.955 1.00 94.12 384 GLY A CA 1
ATOM 3056 C C . GLY A 1 384 ? -35.296 -21.268 64.913 1.00 94.12 384 GLY A C 1
ATOM 3057 O O . GLY A 1 384 ? -35.875 -22.253 65.370 1.00 94.12 384 GLY A O 1
ATOM 3058 N N . SER A 1 385 ? -35.680 -20.028 65.217 1.00 93.69 385 SER A N 1
ATOM 3059 C CA . SER A 1 385 ? -36.855 -19.694 66.021 1.00 93.69 385 SER A CA 1
ATOM 3060 C C . SER A 1 385 ? -37.381 -18.304 65.673 1.00 93.69 385 SER A C 1
ATOM 3062 O O . SER A 1 385 ? -36.656 -17.469 65.133 1.00 93.69 385 SER A O 1
ATOM 3064 N N . ALA A 1 386 ? -38.648 -18.049 65.999 1.00 95.19 386 ALA A N 1
ATOM 3065 C CA . ALA A 1 386 ? -39.259 -16.733 65.862 1.00 95.19 386 ALA A CA 1
ATOM 3066 C C . ALA A 1 386 ? -38.603 -15.727 66.822 1.00 95.19 386 ALA A C 1
ATOM 3068 O O . ALA A 1 386 ? -38.676 -15.891 68.044 1.00 95.19 386 ALA A O 1
ATOM 3069 N N . ARG A 1 387 ? -37.971 -14.685 66.274 1.00 95.50 387 ARG A N 1
ATOM 3070 C CA . ARG A 1 387 ? -37.277 -13.639 67.038 1.00 95.50 387 ARG A CA 1
ATOM 3071 C C . ARG A 1 387 ? -37.645 -12.247 66.517 1.00 95.50 387 ARG A C 1
ATOM 3073 O O . ARG A 1 387 ? -37.904 -12.102 65.324 1.00 95.50 387 ARG A O 1
ATOM 3080 N N . PRO A 1 388 ? -37.664 -11.211 67.372 1.00 96.88 388 PRO A N 1
ATOM 3081 C CA . PRO A 1 388 ? -37.918 -9.847 66.922 1.00 96.88 388 PRO A CA 1
ATOM 3082 C C . PRO A 1 388 ? -36.749 -9.340 66.064 1.00 96.88 388 PRO A C 1
ATOM 3084 O O . PRO A 1 388 ? -35.622 -9.254 66.553 1.00 96.88 388 PRO A O 1
ATOM 3087 N N . VAL A 1 389 ? -37.036 -8.992 64.808 1.00 97.75 389 VAL A N 1
ATOM 3088 C CA . VAL A 1 389 ? -36.098 -8.399 63.844 1.00 97.75 389 VAL A CA 1
ATOM 3089 C C . VAL A 1 389 ? -36.567 -6.981 63.528 1.00 97.75 389 VAL A C 1
ATOM 3091 O O . VAL A 1 389 ? -37.708 -6.771 63.114 1.00 97.75 389 VAL A O 1
ATOM 3094 N N . GLN A 1 390 ? -35.679 -6.005 63.713 1.00 97.81 390 GLN A N 1
ATOM 3095 C CA . GLN A 1 390 ? -35.925 -4.606 63.372 1.00 97.81 390 GLN A CA 1
ATOM 3096 C C . GLN A 1 390 ? -35.643 -4.352 61.891 1.00 97.81 390 GLN A C 1
ATOM 3098 O O . GLN A 1 390 ? -36.481 -3.778 61.190 1.00 97.81 390 GLN A O 1
ATOM 3103 N N . THR A 1 391 ? -34.482 -4.809 61.416 1.00 98.00 391 THR A N 1
ATOM 3104 C CA . THR A 1 391 ? -33.951 -4.478 60.089 1.00 98.00 391 THR A CA 1
ATOM 3105 C C . THR A 1 391 ? -33.300 -5.700 59.456 1.00 98.00 391 THR A C 1
ATOM 3107 O O . THR A 1 391 ? -32.547 -6.411 60.113 1.00 98.00 391 THR A O 1
ATOM 3110 N N . VAL A 1 392 ? -33.551 -5.918 58.169 1.00 98.12 392 VAL A N 1
ATOM 3111 C CA . VAL A 1 392 ? -32.805 -6.866 57.331 1.00 98.12 392 VAL A CA 1
ATOM 3112 C C . VAL A 1 392 ? -31.835 -6.074 56.457 1.00 98.12 392 VAL A C 1
ATOM 3114 O O . VAL A 1 392 ? -32.248 -5.070 55.875 1.00 98.12 392 VAL A O 1
ATOM 3117 N N . VAL A 1 393 ? -30.571 -6.492 56.368 1.00 98.06 393 VAL A N 1
ATOM 3118 C CA . VAL A 1 393 ? -29.518 -5.788 55.611 1.00 98.06 393 VAL A CA 1
ATOM 3119 C C . VAL A 1 393 ? -28.896 -6.725 54.583 1.00 98.06 393 VAL A C 1
ATOM 3121 O O . VAL A 1 393 ? -28.438 -7.806 54.934 1.00 98.06 393 VAL A O 1
ATOM 3124 N N . LEU A 1 394 ? -28.884 -6.313 53.317 1.00 98.12 394 LEU A N 1
ATOM 3125 C CA . LEU A 1 394 ? -28.269 -7.031 52.204 1.00 98.12 394 LEU A CA 1
ATOM 3126 C C . LEU A 1 394 ? -26.936 -6.360 51.869 1.00 98.12 394 LEU A C 1
ATOM 3128 O O . LEU A 1 394 ? -26.920 -5.182 51.497 1.00 98.12 394 LEU A O 1
ATOM 3132 N N . HIS A 1 395 ? -25.840 -7.108 51.946 1.00 96.75 395 HIS A N 1
ATOM 3133 C CA . HIS A 1 395 ? -24.509 -6.637 51.565 1.00 96.75 395 HIS A CA 1
ATOM 3134 C C . HIS A 1 395 ? -24.146 -7.128 50.155 1.00 96.75 395 HIS A C 1
ATOM 3136 O O . HIS A 1 395 ? -24.235 -8.330 49.889 1.00 96.75 395 HIS A O 1
ATOM 3142 N N . PRO A 1 396 ? -23.758 -6.241 49.222 1.00 95.44 396 PRO A N 1
ATOM 3143 C CA . PRO A 1 396 ? -23.362 -6.641 47.871 1.00 95.44 396 PRO A CA 1
ATOM 3144 C C . PRO A 1 396 ? -21.977 -7.309 47.805 1.00 95.44 396 PRO A C 1
ATOM 3146 O O . PRO A 1 396 ? -21.096 -7.017 48.611 1.00 95.44 396 PRO A O 1
ATOM 3149 N N . CYS A 1 397 ? -21.750 -8.161 46.798 1.00 94.50 397 CYS A N 1
ATOM 3150 C CA . CYS A 1 397 ? -20.441 -8.776 46.539 1.00 94.50 397 CYS A CA 1
ATOM 3151 C C . CYS A 1 397 ? -19.470 -7.839 45.807 1.00 94.50 397 CYS A C 1
ATOM 3153 O O . CYS A 1 397 ? -19.864 -6.851 45.188 1.00 94.50 397 CYS A O 1
ATOM 3155 N N . HIS A 1 398 ? -18.193 -8.221 45.780 1.00 92.62 398 HIS A N 1
ATOM 3156 C CA . HIS A 1 398 ? -17.182 -7.636 44.905 1.00 92.62 398 HIS A CA 1
ATOM 3157 C C . HIS A 1 398 ? -16.410 -8.735 44.177 1.00 92.62 398 HIS A C 1
ATOM 3159 O O . HIS A 1 398 ? -15.768 -9.565 44.818 1.00 92.62 398 HIS A O 1
ATOM 3165 N N . ASP A 1 399 ? -16.390 -8.691 42.847 1.00 90.81 399 ASP A N 1
ATOM 3166 C CA . ASP A 1 399 ? -15.573 -9.586 42.027 1.00 90.81 399 ASP A CA 1
ATOM 3167 C C . ASP A 1 399 ? -15.197 -8.899 40.709 1.00 90.81 399 ASP A C 1
ATOM 3169 O O . ASP A 1 399 ? -16.027 -8.283 40.044 1.00 90.81 399 ASP A O 1
ATOM 3173 N N . GLU A 1 400 ? -13.931 -9.001 40.318 1.00 87.69 400 GLU A N 1
ATOM 3174 C CA . GLU A 1 400 ? -13.398 -8.373 39.104 1.00 87.69 400 GLU A CA 1
ATOM 3175 C C . GLU A 1 400 ? -13.669 -9.213 37.843 1.00 87.69 400 GLU A C 1
ATOM 3177 O O . GLU A 1 400 ? -13.377 -8.772 36.728 1.00 87.69 400 GLU A O 1
ATOM 3182 N N . PHE A 1 401 ? -14.250 -10.411 37.983 1.00 84.12 401 PHE A N 1
ATOM 3183 C CA . PHE A 1 401 ? -14.626 -11.242 36.844 1.00 84.12 401 PHE A CA 1
ATOM 3184 C C . PHE A 1 401 ? -15.555 -10.486 35.880 1.00 84.12 401 PHE A C 1
ATOM 3186 O O . PHE A 1 401 ? -16.559 -9.896 36.280 1.00 84.12 401 PHE A O 1
ATOM 3193 N N . GLY A 1 402 ? -15.212 -10.494 34.589 1.00 76.38 402 GLY A N 1
ATOM 3194 C CA . GLY A 1 402 ? -15.957 -9.755 33.565 1.00 76.38 402 GLY A CA 1
ATOM 3195 C C . GLY A 1 402 ? -15.849 -8.227 33.676 1.00 76.38 402 GLY A C 1
ATOM 3196 O O . GLY A 1 402 ? -16.600 -7.527 33.004 1.00 76.38 402 GLY A O 1
ATOM 3197 N N . GLY A 1 403 ? -14.939 -7.700 34.507 1.00 80.00 403 GLY A N 1
ATOM 3198 C CA . GLY A 1 403 ? -14.722 -6.260 34.680 1.00 80.00 403 GLY A CA 1
ATOM 3199 C C . GLY A 1 403 ? -15.797 -5.541 35.503 1.00 80.00 403 GLY A C 1
ATOM 3200 O O . GLY A 1 403 ? -15.929 -4.324 35.383 1.00 80.00 403 GLY A O 1
ATOM 3201 N N . ILE A 1 404 ? -16.572 -6.273 36.311 1.00 85.12 404 ILE A N 1
ATOM 3202 C CA . ILE A 1 404 ? -17.741 -5.742 37.034 1.00 85.12 404 ILE A CA 1
ATOM 3203 C C . ILE A 1 404 ? -17.323 -5.012 38.319 1.00 85.12 404 ILE A C 1
ATOM 3205 O O . ILE A 1 404 ? -17.625 -3.831 38.475 1.00 85.12 404 ILE A O 1
ATOM 3209 N N . GLY A 1 405 ? -16.593 -5.681 39.217 1.00 89.06 405 GLY A N 1
ATOM 3210 C CA . GLY A 1 405 ? -16.129 -5.114 40.486 1.00 89.06 405 GLY A CA 1
ATOM 3211 C C . GLY A 1 405 ? -17.223 -5.065 41.558 1.00 89.06 405 GLY A C 1
ATOM 3212 O O . GLY A 1 405 ? -17.840 -6.083 41.871 1.00 89.06 405 GLY A O 1
ATOM 3213 N N . SER A 1 406 ? -17.428 -3.890 42.159 1.00 90.25 406 SER A N 1
ATOM 3214 C CA . SER A 1 406 ? -18.377 -3.660 43.258 1.00 90.25 406 SER A CA 1
ATOM 3215 C C . SER A 1 406 ? -19.838 -3.917 42.863 1.00 90.25 406 SER A C 1
ATOM 3217 O O . SER A 1 406 ? -20.298 -3.521 41.789 1.00 90.25 406 SER A O 1
ATOM 3219 N N . GLY A 1 407 ? -20.576 -4.569 43.760 1.00 91.19 407 GLY A N 1
ATOM 3220 C CA . GLY A 1 407 ? -21.963 -4.988 43.565 1.00 91.19 407 GLY A CA 1
ATOM 3221 C C . GLY A 1 407 ? -22.133 -6.121 42.556 1.00 91.19 407 GLY A C 1
ATOM 3222 O O . GLY A 1 407 ? -23.169 -6.237 41.896 1.00 91.19 407 GLY A O 1
ATOM 3223 N N . PHE A 1 408 ? -21.104 -6.959 42.427 1.00 94.38 408 PHE A N 1
ATOM 3224 C CA . PHE A 1 408 ? -21.114 -8.138 41.572 1.00 94.38 408 PHE A CA 1
ATOM 3225 C C . PHE A 1 408 ? -22.340 -9.012 41.861 1.00 94.38 408 PHE A C 1
ATOM 3227 O O . PHE A 1 408 ? -22.550 -9.447 42.989 1.00 94.38 408 PHE A O 1
ATOM 3234 N N . GLY A 1 409 ? -23.161 -9.264 40.842 1.00 95.69 409 GLY A N 1
ATOM 3235 C CA . GLY A 1 409 ? -24.334 -10.130 40.962 1.00 95.69 409 GLY A CA 1
ATOM 3236 C C . GLY A 1 409 ? -25.509 -9.569 41.775 1.00 95.69 409 GLY A C 1
ATOM 3237 O O . GLY A 1 409 ? -26.494 -10.289 41.947 1.00 95.69 409 GLY A O 1
ATOM 3238 N N . PHE A 1 410 ? -25.459 -8.318 42.251 1.00 97.25 410 PHE A N 1
ATOM 3239 C CA . PHE A 1 410 ? -26.576 -7.728 42.994 1.00 97.25 410 PHE A CA 1
ATOM 3240 C C . PHE A 1 410 ? -27.808 -7.589 42.080 1.00 97.25 410 PHE A C 1
ATOM 3242 O O . PHE A 1 410 ? -27.693 -7.019 40.992 1.00 97.25 410 PHE A O 1
ATOM 3249 N N . PRO A 1 411 ? -28.987 -8.109 42.465 1.00 97.06 411 PRO A N 1
ATOM 3250 C CA . PRO A 1 411 ? -30.089 -8.302 41.528 1.00 97.06 411 PRO A CA 1
ATOM 3251 C C . PRO A 1 411 ? -30.685 -6.977 41.035 1.00 97.06 411 PRO A C 1
ATOM 3253 O O . PRO A 1 411 ? -30.876 -6.037 41.803 1.00 97.06 411 PRO A O 1
ATOM 3256 N N . VAL A 1 412 ? -31.042 -6.930 39.747 1.00 96.06 412 VAL A N 1
ATOM 3257 C CA . VAL A 1 412 ? -31.625 -5.742 39.094 1.00 96.06 412 VAL A CA 1
ATOM 3258 C C . VAL A 1 412 ? -33.069 -5.529 39.537 1.00 96.06 412 VAL A C 1
ATOM 3260 O O . VAL A 1 412 ? -33.521 -4.396 39.644 1.00 96.06 412 VAL A O 1
ATOM 3263 N N . ARG A 1 413 ? -33.815 -6.609 39.790 1.00 97.69 413 ARG A N 1
ATOM 3264 C CA . ARG A 1 413 ? -35.161 -6.551 40.375 1.00 97.69 413 ARG A CA 1
ATOM 3265 C C . ARG A 1 413 ? -35.315 -7.659 41.388 1.00 97.69 413 ARG A C 1
ATOM 3267 O O . ARG A 1 413 ? -35.038 -8.819 41.075 1.00 97.69 413 ARG A O 1
ATOM 3274 N N . PHE A 1 414 ? -35.765 -7.317 42.584 1.00 98.38 414 PHE A N 1
ATOM 3275 C CA . PHE A 1 414 ? -35.820 -8.260 43.691 1.00 98.38 414 PHE A CA 1
ATOM 3276 C C . PHE A 1 414 ? -36.879 -7.883 44.717 1.00 98.38 414 PHE A C 1
ATOM 3278 O O . PHE A 1 414 ? -37.428 -6.787 44.697 1.00 98.38 414 PHE A O 1
ATOM 3285 N N . LYS A 1 415 ? -37.148 -8.800 45.637 1.00 98.19 415 LYS A N 1
ATOM 3286 C CA . LYS A 1 415 ? -37.939 -8.547 46.838 1.00 98.19 415 LYS A CA 1
ATOM 3287 C C . LYS A 1 415 ? -37.335 -9.254 48.041 1.00 98.19 415 LYS A C 1
ATOM 3289 O O . LYS A 1 415 ? -36.632 -10.256 47.888 1.00 98.19 415 LYS A O 1
ATOM 3294 N N . VAL A 1 416 ? -37.633 -8.735 49.225 1.00 98.44 416 VAL A N 1
ATOM 3295 C CA . VAL A 1 416 ? -37.276 -9.335 50.511 1.00 98.44 416 VAL A CA 1
ATOM 3296 C C . VAL A 1 416 ? -38.562 -9.680 51.242 1.00 98.44 416 VAL A C 1
ATOM 3298 O O . VAL A 1 416 ? -39.365 -8.800 51.555 1.00 98.44 416 VAL A O 1
ATOM 3301 N N . ASP A 1 417 ? -38.744 -10.966 51.503 1.00 98.44 417 ASP A N 1
ATOM 3302 C CA . ASP A 1 417 ? -39.900 -11.529 52.184 1.00 98.44 417 ASP A CA 1
ATOM 3303 C C . ASP A 1 417 ? -39.480 -12.084 53.550 1.00 98.44 417 ASP A C 1
ATOM 3305 O O . ASP A 1 417 ? -38.416 -12.688 53.690 1.00 98.44 417 ASP A O 1
ATOM 3309 N N . VAL A 1 418 ? -40.331 -11.917 54.560 1.00 98.00 418 VAL A N 1
ATOM 3310 C CA . VAL A 1 418 ? -40.146 -12.490 55.899 1.00 98.00 418 VAL A CA 1
ATOM 3311 C C . VAL A 1 418 ? -41.346 -13.329 56.305 1.00 98.00 418 VAL A C 1
ATOM 3313 O O . VAL A 1 418 ? -42.477 -13.035 55.913 1.00 98.00 418 VAL A O 1
ATOM 3316 N N . ALA A 1 419 ? -41.115 -14.360 57.112 1.00 97.00 419 ALA A N 1
ATOM 3317 C CA . ALA A 1 419 ? -42.175 -15.229 57.607 1.00 97.00 419 ALA A CA 1
ATOM 3318 C C . ALA A 1 419 ? -41.845 -15.846 58.973 1.00 97.00 419 ALA A C 1
ATOM 3320 O O . ALA A 1 419 ? -40.700 -15.837 59.435 1.00 97.00 419 ALA A O 1
ATOM 3321 N N . LEU A 1 420 ? -42.870 -16.418 59.604 1.00 94.81 420 LEU A N 1
ATOM 3322 C CA . LEU A 1 420 ? -42.727 -17.367 60.707 1.00 94.81 420 LEU A CA 1
ATOM 3323 C C . LEU A 1 420 ? -42.761 -18.792 60.146 1.00 94.81 420 LEU A C 1
ATOM 3325 O O . LEU A 1 420 ? -43.498 -19.059 59.195 1.00 94.81 420 LEU A O 1
ATOM 3329 N N . GLN A 1 421 ? -42.001 -19.716 60.739 1.00 86.94 421 GLN A N 1
ATOM 3330 C CA . GLN A 1 421 ? -42.113 -21.128 60.377 1.00 86.94 421 GLN A CA 1
ATOM 3331 C C . GLN A 1 421 ? -43.431 -21.684 60.947 1.00 86.94 421 GLN A C 1
ATOM 3333 O O . GLN A 1 421 ? -43.647 -21.609 62.161 1.00 86.94 421 GLN A O 1
ATOM 3338 N N . PRO A 1 422 ? -44.325 -22.252 60.120 1.00 83.19 422 PRO A N 1
ATOM 3339 C CA . PRO A 1 422 ? -45.570 -22.816 60.614 1.00 83.19 422 PRO A CA 1
ATOM 3340 C C . PRO A 1 422 ? -45.325 -24.111 61.397 1.00 83.19 422 PRO A C 1
ATOM 3342 O O . PRO A 1 422 ? -44.490 -24.943 61.029 1.00 83.19 422 PRO A O 1
ATOM 3345 N N . ALA A 1 423 ? -46.109 -24.327 62.452 1.00 70.56 423 ALA A N 1
ATOM 3346 C CA . ALA A 1 423 ? -46.182 -25.623 63.112 1.00 70.56 423 ALA A CA 1
ATOM 3347 C C . ALA A 1 423 ? -46.999 -26.581 62.225 1.00 70.56 423 ALA A C 1
ATOM 3349 O O . ALA A 1 423 ? -48.207 -26.416 62.118 1.00 70.56 423 ALA A O 1
ATOM 3350 N N . GLN A 1 424 ? -46.343 -27.592 61.638 1.00 64.19 424 GLN A N 1
ATOM 3351 C CA . GLN A 1 424 ? -46.940 -28.711 60.874 1.00 64.19 424 GLN A CA 1
ATOM 3352 C C . GLN A 1 424 ? -47.450 -28.359 59.462 1.00 64.19 424 GLN A C 1
ATOM 3354 O O . GLN A 1 424 ? -48.542 -27.828 59.333 1.00 64.19 424 GLN A O 1
ATOM 3359 N N . ASN A 1 425 ? -46.695 -28.736 58.415 1.00 68.50 425 ASN A N 1
ATOM 3360 C CA . ASN A 1 425 ? -47.046 -28.837 56.974 1.00 68.50 425 ASN A CA 1
ATOM 3361 C C . ASN A 1 425 ? -47.954 -27.765 56.318 1.00 68.50 425 ASN A C 1
ATOM 3363 O O . ASN A 1 425 ? -48.355 -27.934 55.167 1.00 68.50 425 ASN A O 1
ATOM 3367 N N . ALA A 1 426 ? -48.270 -26.665 56.994 1.00 79.06 426 ALA A N 1
ATOM 3368 C CA . ALA A 1 426 ? -49.009 -25.549 56.438 1.00 79.06 426 ALA A CA 1
ATOM 3369 C C . ALA A 1 426 ? -48.100 -24.732 55.513 1.00 79.06 426 ALA A C 1
ATOM 3371 O O . ALA A 1 426 ? -46.876 -24.712 55.669 1.00 79.06 426 ALA A O 1
ATOM 3372 N N . ALA A 1 427 ? -48.709 -24.059 54.538 1.00 83.94 427 ALA A N 1
ATOM 3373 C CA . ALA A 1 427 ? -47.990 -23.136 53.675 1.00 83.94 427 ALA A CA 1
ATOM 3374 C C . ALA A 1 427 ? -47.409 -21.979 54.503 1.00 83.94 427 ALA A C 1
ATOM 3376 O O . ALA A 1 427 ? -48.046 -21.485 55.432 1.00 83.94 427 ALA A O 1
ATOM 3377 N N . ILE A 1 428 ? -46.193 -21.554 54.161 1.00 90.50 428 ILE A N 1
ATOM 3378 C CA . ILE A 1 428 ? -45.553 -20.397 54.787 1.00 90.50 428 ILE A CA 1
ATOM 3379 C C . ILE A 1 428 ? -46.259 -19.131 54.292 1.00 90.50 428 ILE A C 1
ATOM 3381 O O . ILE A 1 428 ? -46.317 -18.885 53.085 1.00 90.50 428 ILE A O 1
ATOM 3385 N N . GLU A 1 429 ? -46.760 -18.317 55.218 1.00 92.75 429 GLU A N 1
ATOM 3386 C CA . GLU A 1 429 ? -47.296 -16.992 54.911 1.00 92.75 429 GLU A CA 1
ATOM 3387 C C . GLU A 1 429 ? -46.164 -15.962 54.878 1.00 92.75 429 GLU A C 1
ATOM 3389 O O . GLU A 1 429 ? -45.590 -15.599 55.906 1.00 92.75 429 GLU A O 1
ATOM 3394 N N . TRP A 1 430 ? -45.837 -15.495 53.675 1.00 95.88 430 TRP A N 1
ATOM 3395 C CA . TRP A 1 430 ? -44.785 -14.510 53.448 1.00 95.88 430 TRP A CA 1
ATOM 3396 C C . TRP A 1 430 ? -45.329 -13.089 53.535 1.00 95.88 430 TRP A C 1
ATOM 3398 O O . TRP A 1 430 ? -46.382 -12.774 52.985 1.00 95.88 430 TRP A O 1
ATOM 3408 N N . THR A 1 431 ? -44.577 -12.208 54.185 1.00 97.06 431 THR A N 1
ATOM 3409 C CA . THR A 1 431 ? -44.796 -10.762 54.135 1.00 97.06 431 THR A CA 1
ATOM 3410 C C . THR A 1 431 ? -43.617 -10.091 53.450 1.00 97.06 431 THR A C 1
ATOM 3412 O O . THR A 1 431 ? -42.490 -10.194 53.927 1.00 97.06 431 THR A O 1
ATOM 3415 N N . THR A 1 432 ? -43.878 -9.361 52.370 1.00 97.88 432 THR A N 1
ATOM 3416 C CA . THR A 1 432 ? -42.860 -8.558 51.686 1.00 97.88 432 THR A CA 1
ATOM 3417 C C . THR A 1 432 ? -42.545 -7.302 52.493 1.00 97.88 432 THR A C 1
ATOM 3419 O O . THR A 1 432 ? -43.440 -6.515 52.793 1.00 97.88 432 THR A O 1
ATOM 3422 N N . ILE A 1 433 ? -41.272 -7.117 52.845 1.00 97.56 433 ILE A N 1
ATOM 3423 C CA . ILE A 1 433 ? -40.765 -5.939 53.575 1.00 97.56 433 ILE A CA 1
ATOM 3424 C C . ILE A 1 433 ? -39.983 -4.975 52.673 1.00 97.56 433 ILE A C 1
ATOM 3426 O O . ILE A 1 433 ? -39.752 -3.827 53.044 1.00 97.56 433 ILE A O 1
ATOM 3430 N N . LEU A 1 434 ? -39.593 -5.423 51.478 1.00 97.50 434 LEU A N 1
ATOM 3431 C CA . LEU A 1 434 ? -39.001 -4.596 50.430 1.00 97.50 434 LEU A CA 1
ATOM 3432 C C . LEU A 1 434 ? -39.380 -5.164 49.064 1.00 97.50 434 LEU A C 1
ATOM 3434 O O . LEU A 1 434 ? -39.113 -6.333 48.797 1.00 97.50 434 LEU A O 1
ATOM 3438 N N . ASP A 1 435 ? -39.965 -4.334 48.203 1.00 97.25 435 ASP A N 1
ATOM 3439 C CA . ASP A 1 435 ? -40.353 -4.702 46.840 1.00 97.25 435 ASP A CA 1
ATOM 3440 C C . ASP A 1 435 ? -39.656 -3.784 45.824 1.00 97.25 435 ASP A C 1
ATOM 3442 O O . ASP A 1 435 ? -39.896 -2.578 45.783 1.00 97.25 435 ASP A O 1
ATOM 3446 N N . GLN A 1 436 ? -38.759 -4.367 45.031 1.00 96.81 436 GLN A N 1
ATOM 3447 C CA . GLN A 1 436 ? -38.065 -3.760 43.892 1.00 96.81 436 GLN A CA 1
ATOM 3448 C C . GLN A 1 436 ? -38.316 -4.591 42.623 1.00 96.81 436 GLN A C 1
ATOM 3450 O O . GLN A 1 436 ? -37.433 -4.767 41.785 1.00 96.81 436 GLN A O 1
ATOM 3455 N N . THR A 1 437 ? -39.513 -5.169 42.479 1.00 96.00 437 THR A N 1
ATOM 3456 C CA . THR A 1 437 ? -39.844 -6.052 41.347 1.00 96.00 437 THR A CA 1
ATOM 3457 C C . THR A 1 437 ? -40.344 -5.303 40.109 1.00 96.00 437 THR A C 1
ATOM 3459 O O . THR A 1 437 ? -40.328 -5.850 39.003 1.00 96.00 437 THR A O 1
ATOM 3462 N N . THR A 1 438 ? -40.754 -4.039 40.255 1.00 91.25 438 THR A N 1
ATOM 3463 C CA . THR A 1 438 ? -41.387 -3.257 39.178 1.00 91.25 438 THR A CA 1
ATOM 3464 C C . THR A 1 438 ? -40.438 -2.312 38.442 1.00 91.25 438 THR A C 1
ATOM 3466 O O . THR A 1 438 ? -40.738 -1.918 37.316 1.00 91.25 438 THR A O 1
ATOM 3469 N N . ALA A 1 439 ? -39.303 -1.948 39.042 1.00 87.44 439 ALA A N 1
ATOM 3470 C CA . ALA A 1 439 ? -38.326 -1.019 38.475 1.00 87.44 439 ALA A CA 1
ATOM 3471 C C . ALA A 1 439 ? -36.900 -1.544 38.662 1.00 87.44 439 ALA A C 1
ATOM 3473 O O . ALA A 1 439 ? -36.619 -2.229 39.641 1.00 87.44 439 ALA A O 1
ATOM 3474 N N . ASP A 1 440 ? -36.012 -1.222 37.718 1.00 90.12 440 ASP A N 1
ATOM 3475 C CA . ASP A 1 440 ? -34.607 -1.623 37.792 1.00 90.12 440 ASP A CA 1
ATOM 3476 C C . ASP A 1 440 ? -33.922 -0.877 38.945 1.00 90.12 440 ASP A C 1
ATOM 3478 O O . ASP A 1 440 ? -33.851 0.356 38.965 1.00 90.12 440 ASP A O 1
ATOM 3482 N N . PHE A 1 441 ? -33.418 -1.638 39.909 1.00 89.50 441 PHE A N 1
ATOM 3483 C CA . PHE A 1 441 ? -32.599 -1.140 40.996 1.00 89.50 441 PHE A CA 1
ATOM 3484 C C . PHE A 1 441 ? -31.163 -0.945 40.480 1.00 89.50 441 PHE A C 1
ATOM 3486 O O . PHE A 1 441 ? -30.576 -1.886 39.935 1.00 89.50 441 PHE A O 1
ATOM 3493 N N . PRO A 1 442 ? -30.581 0.263 40.598 1.00 86.56 442 PRO A N 1
ATOM 3494 C CA . PRO A 1 442 ? -29.205 0.493 40.176 1.00 86.56 442 PRO A CA 1
ATOM 3495 C C . PRO A 1 442 ? -28.249 -0.340 41.035 1.00 86.56 442 PRO A C 1
ATOM 3497 O O . PRO A 1 442 ? -28.484 -0.509 42.229 1.00 86.56 442 PRO A O 1
ATOM 3500 N N . ASN A 1 443 ? -27.152 -0.823 40.445 1.00 88.81 443 ASN A N 1
ATOM 3501 C CA . ASN A 1 443 ? -26.114 -1.525 41.196 1.00 88.81 443 ASN A CA 1
ATOM 3502 C C . ASN A 1 443 ? -25.641 -0.635 42.378 1.00 88.81 443 ASN A C 1
ATOM 3504 O O . ASN A 1 443 ? -25.176 0.481 42.126 1.00 88.81 443 ASN A O 1
ATOM 3508 N N . PRO A 1 444 ? -25.770 -1.092 43.642 1.00 88.88 444 PRO A N 1
ATOM 3509 C CA . PRO A 1 444 ? -25.451 -0.291 44.824 1.00 88.88 444 PRO A CA 1
ATOM 3510 C C . PRO A 1 444 ? -23.944 -0.152 45.104 1.00 88.88 444 PRO A C 1
ATOM 3512 O O . PRO A 1 444 ? -23.571 0.485 46.090 1.00 88.88 444 PRO A O 1
ATOM 3515 N N . GLY A 1 445 ? -23.074 -0.748 44.284 1.00 88.88 445 GLY A N 1
ATOM 3516 C CA . GLY A 1 445 ? -21.649 -0.841 44.585 1.00 88.88 445 GLY A CA 1
ATOM 3517 C C . GLY A 1 445 ? -21.440 -1.684 45.840 1.00 88.88 445 GLY A C 1
ATOM 3518 O O . GLY A 1 445 ? -21.958 -2.792 45.922 1.00 88.88 445 GLY A O 1
ATOM 3519 N N . LEU A 1 446 ? -20.707 -1.161 46.821 1.00 90.12 446 LEU A N 1
ATOM 3520 C CA . LEU A 1 446 ? -20.520 -1.784 48.141 1.00 90.12 446 LEU A CA 1
ATOM 3521 C C . LEU A 1 446 ? -21.474 -1.239 49.217 1.00 90.12 446 LEU A C 1
ATOM 3523 O O . LEU A 1 446 ? -21.299 -1.526 50.401 1.00 90.12 446 LEU A O 1
ATOM 3527 N N . LEU A 1 447 ? -22.472 -0.431 48.846 1.00 90.25 447 LEU A N 1
ATOM 3528 C CA . LEU A 1 447 ? -23.449 0.089 49.803 1.00 90.25 447 LEU A CA 1
ATOM 3529 C C . LEU A 1 447 ? -24.484 -0.980 50.146 1.00 90.25 447 LEU A C 1
ATOM 3531 O O . LEU A 1 447 ? -25.096 -1.579 49.262 1.00 90.25 447 LEU A O 1
ATOM 3535 N N . SER A 1 448 ? -24.733 -1.170 51.437 1.00 93.31 448 SER A N 1
ATOM 3536 C CA . SER A 1 448 ? -25.768 -2.088 51.891 1.00 93.31 448 SER A CA 1
ATOM 3537 C C . SER A 1 448 ? -27.176 -1.569 51.591 1.00 93.31 448 SER A C 1
ATOM 3539 O O . SER A 1 448 ? -27.447 -0.362 51.590 1.00 93.31 448 SER A O 1
ATOM 3541 N N . VAL A 1 449 ? -28.092 -2.505 51.340 1.00 95.06 449 VAL A N 1
ATOM 3542 C CA . VAL A 1 449 ? -29.516 -2.230 51.124 1.00 95.06 449 VAL A CA 1
ATOM 3543 C C . VAL A 1 449 ? -30.303 -2.781 52.304 1.00 95.06 449 VAL A C 1
ATOM 3545 O O . VAL A 1 449 ? -30.274 -3.981 52.564 1.00 95.06 449 VAL A O 1
ATOM 3548 N N . SER A 1 450 ? -31.026 -1.912 53.008 1.00 95.94 450 SER A N 1
ATOM 3549 C CA . SER A 1 450 ? -31.743 -2.278 54.233 1.00 95.94 450 SER A CA 1
ATOM 3550 C C . SER A 1 450 ? -33.260 -2.214 54.065 1.00 95.94 450 SER A C 1
ATOM 3552 O O . SER A 1 450 ? -33.781 -1.346 53.366 1.00 95.94 450 SER A O 1
ATOM 3554 N N . ALA A 1 451 ? -33.971 -3.099 54.762 1.00 96.06 451 ALA A N 1
ATOM 3555 C CA . ALA A 1 451 ? -35.428 -3.157 54.812 1.00 96.06 451 ALA A CA 1
ATOM 3556 C C . ALA A 1 451 ? -35.917 -3.240 56.265 1.00 96.06 451 ALA A C 1
ATOM 3558 O O . ALA A 1 451 ? -35.408 -4.037 57.054 1.00 96.06 451 ALA A O 1
ATOM 3559 N N . THR A 1 452 ? -36.914 -2.433 56.627 1.00 96.81 452 THR A N 1
ATOM 3560 C CA . THR A 1 452 ? -37.528 -2.482 57.960 1.00 96.81 452 THR A CA 1
ATOM 3561 C C . THR A 1 452 ? -38.480 -3.671 58.051 1.00 96.81 452 THR A C 1
ATOM 3563 O O . THR A 1 452 ? -39.413 -3.777 57.260 1.00 96.81 452 THR A O 1
ATOM 3566 N N . ALA A 1 453 ? -38.259 -4.548 59.030 1.00 94.25 453 ALA A N 1
ATOM 3567 C CA . ALA A 1 453 ? -39.148 -5.670 59.322 1.00 94.25 453 ALA A CA 1
ATOM 3568 C C . ALA A 1 453 ? -40.102 -5.353 60.486 1.00 94.25 453 ALA A C 1
ATOM 3570 O O . ALA A 1 453 ? -41.296 -5.623 60.376 1.00 94.25 453 ALA A O 1
ATOM 3571 N N . ASP A 1 454 ? -39.568 -4.782 61.575 1.00 94.00 454 ASP A N 1
ATOM 3572 C CA . ASP A 1 454 ? -40.280 -4.384 62.804 1.00 94.00 454 ASP A CA 1
ATOM 3573 C C . ASP A 1 454 ? -41.277 -5.437 63.328 1.00 94.00 454 ASP A C 1
ATOM 3575 O O . ASP A 1 454 ? -42.432 -5.150 63.655 1.00 94.00 454 ASP A O 1
ATOM 3579 N N . ARG A 1 455 ? -40.864 -6.714 63.323 1.00 95.50 455 ARG A N 1
ATOM 3580 C CA . ARG A 1 455 ? -41.746 -7.842 63.661 1.00 95.50 455 ARG A CA 1
ATOM 3581 C C . ARG A 1 455 ? -40.988 -9.097 64.070 1.00 95.50 455 ARG A C 1
ATOM 3583 O O . ARG A 1 455 ? -39.773 -9.185 63.926 1.00 95.50 455 ARG A O 1
ATOM 3590 N N . SER A 1 456 ? -41.723 -10.090 64.570 1.00 96.38 456 SER A N 1
ATOM 3591 C CA . SER A 1 456 ? -41.163 -11.422 64.807 1.00 96.38 456 SER A CA 1
ATOM 3592 C C . SER A 1 456 ? -40.967 -12.151 63.479 1.00 96.38 456 SER A C 1
ATOM 3594 O O . SER A 1 456 ? -41.903 -12.258 62.685 1.00 96.38 456 SER A O 1
ATOM 3596 N N . VAL A 1 457 ? -39.750 -12.627 63.237 1.00 96.88 457 VAL A N 1
ATOM 3597 C CA . VAL A 1 457 ? -39.319 -13.284 62.003 1.00 96.88 457 VAL A CA 1
ATOM 3598 C C . VAL A 1 457 ? -38.564 -14.558 62.365 1.00 96.88 457 VAL A C 1
ATOM 3600 O O . VAL A 1 457 ? -37.827 -14.598 63.348 1.00 96.88 457 VAL A O 1
ATOM 3603 N N . GLN A 1 458 ? -38.754 -15.605 61.569 1.00 97.00 458 GLN A N 1
ATOM 3604 C CA . GLN A 1 458 ? -37.910 -16.798 61.598 1.00 97.00 458 GLN A CA 1
ATOM 3605 C C . GLN A 1 458 ? -37.237 -17.033 60.245 1.00 97.00 458 GLN A C 1
ATOM 3607 O O . GLN A 1 458 ? -36.060 -17.372 60.204 1.00 97.00 458 GLN A O 1
ATOM 3612 N N . LEU A 1 459 ? -37.967 -16.829 59.147 1.00 97.81 459 LEU A N 1
ATOM 3613 C CA . LEU A 1 459 ? -37.460 -17.005 57.792 1.00 97.81 459 LEU A CA 1
ATOM 3614 C C . LEU A 1 459 ? -37.309 -15.653 57.108 1.00 97.81 459 LEU A C 1
ATOM 3616 O O . LEU A 1 459 ? -38.232 -14.838 57.153 1.00 97.81 459 LEU A O 1
ATOM 3620 N N . ILE A 1 460 ? -36.192 -15.449 56.418 1.00 98.38 460 ILE A N 1
ATOM 3621 C CA . ILE A 1 460 ? -35.957 -14.283 55.557 1.00 98.38 460 ILE A CA 1
ATOM 3622 C C . ILE A 1 460 ? -35.550 -14.804 54.186 1.00 98.38 460 ILE A C 1
ATOM 3624 O O . ILE A 1 460 ? -34.614 -15.593 54.097 1.00 98.38 460 ILE A O 1
ATOM 3628 N N . ARG A 1 461 ? -36.232 -14.373 53.124 1.00 98.44 461 ARG A N 1
ATOM 3629 C CA . ARG A 1 461 ? -35.953 -14.766 51.740 1.00 98.44 461 ARG A CA 1
ATOM 3630 C C . ARG A 1 461 ? -35.715 -13.543 50.870 1.00 98.44 461 ARG A C 1
ATOM 3632 O O . ARG A 1 461 ? -36.558 -12.653 50.806 1.00 98.44 461 ARG A O 1
ATOM 3639 N N . VAL A 1 462 ? -34.613 -13.551 50.128 1.00 98.62 462 VAL A N 1
ATOM 3640 C CA . VAL A 1 462 ? -34.354 -12.604 49.042 1.00 98.62 462 VAL A CA 1
ATOM 3641 C C . VAL A 1 462 ? -34.623 -13.309 47.719 1.00 98.62 462 VAL A C 1
ATOM 3643 O O . VAL A 1 462 ? -34.022 -14.344 47.435 1.00 98.62 462 VAL A O 1
ATOM 3646 N N . THR A 1 463 ? -35.537 -12.759 46.921 1.00 98.56 463 THR A N 1
ATOM 3647 C CA . THR A 1 463 ? -35.916 -13.303 45.608 1.00 98.56 463 THR A CA 1
ATOM 3648 C C . THR A 1 463 ? -35.539 -12.312 44.519 1.00 98.56 463 THR A C 1
ATOM 3650 O O . THR A 1 463 ? -36.059 -11.200 44.507 1.00 98.56 463 THR A O 1
ATOM 3653 N N . ALA A 1 464 ? -34.664 -12.710 43.602 1.00 98.31 464 ALA A N 1
ATOM 3654 C CA . ALA A 1 464 ? -34.314 -11.970 42.401 1.00 98.31 464 ALA A CA 1
ATOM 3655 C C . ALA A 1 464 ? -35.228 -12.399 41.244 1.00 98.31 464 ALA A C 1
ATOM 3657 O O . ALA A 1 464 ? -35.216 -13.560 40.843 1.00 98.31 464 ALA A O 1
ATOM 3658 N N . VAL A 1 465 ? -35.995 -11.453 40.699 1.00 97.38 465 VAL A N 1
ATOM 3659 C CA . VAL A 1 465 ? -36.875 -11.654 39.529 1.00 97.38 465 VAL A CA 1
ATOM 3660 C C . VAL A 1 465 ? -36.263 -11.101 38.238 1.00 97.38 465 VAL A C 1
ATOM 3662 O O . VAL A 1 465 ? -36.750 -11.377 37.143 1.00 97.38 465 VAL A O 1
ATOM 3665 N N . ARG A 1 466 ? -35.184 -10.315 38.356 1.00 97.56 466 ARG A N 1
ATOM 3666 C CA . ARG A 1 466 ? -34.300 -9.956 37.244 1.00 97.56 466 ARG A CA 1
ATOM 3667 C C . ARG A 1 466 ? -32.845 -9.987 37.701 1.00 97.56 466 ARG A C 1
ATOM 3669 O O . ARG A 1 466 ? -32.451 -9.213 38.576 1.00 97.56 466 ARG A O 1
ATOM 3676 N N . LEU A 1 467 ? -32.071 -10.880 37.100 1.00 97.44 467 LEU A N 1
ATOM 3677 C CA . LEU A 1 467 ? -30.673 -11.151 37.426 1.00 97.44 467 LEU A CA 1
ATOM 3678 C C . LEU A 1 467 ? -29.722 -10.082 36.871 1.00 97.44 467 LEU A C 1
ATOM 3680 O O . LEU A 1 467 ? -30.041 -9.383 35.903 1.00 97.44 467 LEU A O 1
ATOM 3684 N N . ALA A 1 468 ? -28.541 -9.974 37.479 1.00 94.94 468 ALA A N 1
ATOM 3685 C CA . ALA A 1 468 ? -27.491 -9.052 37.060 1.00 94.94 468 ALA A CA 1
ATOM 3686 C C . ALA A 1 468 ? -26.641 -9.646 35.924 1.00 94.94 468 ALA A C 1
ATOM 3688 O O . ALA A 1 468 ? -26.328 -10.835 35.975 1.00 94.94 468 ALA A O 1
ATOM 3689 N N . PRO A 1 469 ? -26.253 -8.855 34.906 1.00 92.56 469 PRO A N 1
ATOM 3690 C CA . PRO A 1 469 ? -25.424 -9.331 33.799 1.00 92.56 469 PRO A CA 1
ATOM 3691 C C . PRO A 1 469 ? -23.950 -9.496 34.198 1.00 92.56 469 PRO A C 1
ATOM 3693 O O . PRO A 1 469 ? -23.410 -8.671 34.933 1.00 92.56 469 PRO A O 1
ATOM 3696 N N . ARG A 1 470 ? -23.277 -10.503 33.628 1.00 86.44 470 ARG A N 1
ATOM 3697 C CA . ARG A 1 470 ? -21.833 -10.769 33.783 1.00 86.44 470 ARG A CA 1
ATOM 3698 C C . ARG A 1 470 ? -21.093 -10.843 32.434 1.00 86.44 470 ARG A C 1
ATOM 3700 O O . ARG A 1 470 ? -20.120 -11.570 32.279 1.00 86.44 470 ARG A O 1
ATOM 3707 N N . SER A 1 471 ? -21.549 -10.049 31.459 1.00 80.81 471 SER A N 1
ATOM 3708 C CA . SER A 1 471 ? -21.181 -10.021 30.025 1.00 80.81 471 SER A CA 1
ATOM 3709 C C . SER A 1 471 ? -22.233 -10.683 29.129 1.00 80.81 471 SER A C 1
ATOM 3711 O O . SER A 1 471 ? -23.108 -9.976 28.637 1.00 80.81 471 SER A O 1
ATOM 3713 N N . ALA A 1 472 ? -22.188 -12.006 28.944 1.00 83.81 472 ALA A N 1
ATOM 3714 C CA . ALA A 1 472 ? -23.120 -12.745 28.077 1.00 83.81 472 ALA A CA 1
ATOM 3715 C C . ALA A 1 472 ? -24.130 -13.623 28.846 1.00 83.81 472 ALA A C 1
ATOM 3717 O O . ALA A 1 472 ? -24.991 -14.252 28.236 1.00 83.81 472 ALA A O 1
ATOM 3718 N N . ASP A 1 473 ? -24.018 -13.674 30.173 1.00 92.81 473 ASP A N 1
ATOM 3719 C CA . ASP A 1 473 ? -24.858 -14.462 31.075 1.00 92.81 473 ASP A CA 1
ATOM 3720 C C . ASP A 1 473 ? -25.293 -13.636 32.302 1.00 92.81 473 ASP A C 1
ATOM 3722 O O . ASP A 1 473 ? -24.935 -12.458 32.431 1.00 92.81 473 ASP A O 1
ATOM 3726 N N . TYR A 1 474 ? -26.124 -14.224 33.166 1.00 96.38 474 TYR A N 1
ATOM 3727 C CA . TYR A 1 474 ? -26.770 -13.547 34.289 1.00 96.38 474 TYR A CA 1
ATOM 3728 C C . TYR A 1 474 ? -26.694 -14.346 35.594 1.00 96.38 474 TYR A C 1
ATOM 3730 O O . TYR A 1 474 ? -26.729 -15.576 35.585 1.00 96.38 474 TYR A O 1
ATOM 3738 N N . ILE A 1 475 ? -26.604 -13.640 36.725 1.00 97.38 475 ILE A N 1
ATOM 3739 C CA . ILE A 1 475 ? -26.390 -14.222 38.060 1.00 97.38 475 ILE A CA 1
ATOM 3740 C C . ILE A 1 475 ? -27.133 -13.449 39.166 1.00 97.38 475 ILE A C 1
ATOM 3742 O O . ILE A 1 475 ? -27.508 -12.286 38.988 1.00 97.38 475 ILE A O 1
ATOM 3746 N N . PHE A 1 476 ? -27.305 -14.088 40.327 1.00 98.25 476 PHE A N 1
ATOM 3747 C CA . PHE A 1 476 ? -27.688 -13.457 41.594 1.00 98.25 476 PHE A CA 1
ATOM 3748 C C . PHE A 1 476 ? -26.654 -13.792 42.675 1.00 98.25 476 PHE A C 1
ATOM 3750 O O . PHE A 1 476 ? -26.415 -14.967 42.952 1.00 98.25 476 PHE A O 1
ATOM 3757 N N . ALA A 1 477 ? -26.064 -12.771 43.296 1.00 97.94 477 ALA A N 1
ATOM 3758 C CA . ALA A 1 477 ? -25.096 -12.920 44.377 1.00 97.94 477 ALA A CA 1
ATOM 3759 C C . ALA A 1 477 ? -25.317 -11.887 45.496 1.00 97.94 477 ALA A C 1
ATOM 3761 O O . ALA A 1 477 ? -25.784 -10.773 45.244 1.00 97.94 477 ALA A O 1
ATOM 3762 N N . LEU A 1 478 ? -24.990 -12.280 46.728 1.00 97.94 478 LEU A N 1
ATOM 3763 C CA . LEU A 1 478 ? -24.995 -11.437 47.931 1.00 97.94 478 LEU A CA 1
ATOM 3764 C C . LEU A 1 478 ? -23.828 -11.837 48.827 1.00 97.94 478 LEU A C 1
ATOM 3766 O O . LEU A 1 478 ? -23.603 -13.030 49.022 1.00 97.94 478 LEU A O 1
ATOM 3770 N N . ALA A 1 479 ? -23.114 -10.849 49.364 1.00 96.94 479 ALA A N 1
ATOM 3771 C CA . ALA A 1 479 ? -21.970 -11.084 50.233 1.00 96.94 479 ALA A CA 1
ATOM 3772 C C . ALA A 1 479 ? -22.435 -11.592 51.592 1.00 96.94 479 ALA A C 1
ATOM 3774 O O . ALA A 1 479 ? -22.059 -12.680 51.985 1.00 96.94 479 ALA A O 1
ATOM 3775 N N . GLU A 1 480 ? -23.330 -10.841 52.233 1.00 97.38 480 GLU A N 1
ATOM 3776 C CA . GLU A 1 480 ? -23.848 -11.139 53.567 1.00 97.38 480 GLU A CA 1
ATOM 3777 C C . GLU A 1 480 ? -25.328 -10.722 53.657 1.00 97.38 480 GLU A C 1
ATOM 3779 O O . GLU A 1 480 ? -25.765 -9.758 53.014 1.00 97.38 480 GLU A O 1
ATOM 3784 N N . LEU A 1 481 ? -26.105 -11.439 54.467 1.00 98.06 481 LEU A N 1
ATOM 3785 C CA . LEU A 1 481 ? -27.467 -11.093 54.854 1.00 98.06 481 LEU A CA 1
ATOM 3786 C C . LEU A 1 481 ? -27.567 -11.003 56.378 1.00 98.06 481 LEU A C 1
ATOM 3788 O O . LEU A 1 481 ? -27.499 -12.014 57.071 1.00 98.06 481 LEU A O 1
ATOM 3792 N N . GLU A 1 482 ? -27.811 -9.804 56.902 1.00 98.19 482 GLU A N 1
ATOM 3793 C CA . GLU A 1 482 ? -27.980 -9.592 58.341 1.00 98.19 482 GLU A CA 1
ATOM 3794 C C . GLU A 1 482 ? -29.455 -9.473 58.735 1.00 98.19 482 GLU A C 1
ATOM 3796 O O . GLU A 1 482 ? -30.277 -8.907 58.008 1.00 98.19 482 GLU A O 1
ATOM 3801 N N . ALA A 1 483 ? -29.775 -9.953 59.937 1.00 97.50 483 ALA A N 1
ATOM 3802 C CA . ALA A 1 483 ? -31.076 -9.796 60.579 1.00 97.50 483 ALA A CA 1
ATOM 3803 C C . ALA A 1 483 ? -30.877 -9.115 61.936 1.00 97.50 483 ALA A C 1
ATOM 3805 O O . ALA A 1 483 ? -30.582 -9.769 62.934 1.00 97.50 483 ALA A O 1
ATOM 3806 N N . LEU A 1 484 ? -31.001 -7.791 61.968 1.00 97.75 484 LEU A N 1
ATOM 3807 C CA . LEU A 1 484 ? -30.634 -6.967 63.114 1.00 97.75 484 LEU A CA 1
ATOM 3808 C C . LEU A 1 484 ? -31.813 -6.750 64.062 1.00 97.75 484 LEU A C 1
ATOM 3810 O O . LEU A 1 484 ? -32.922 -6.409 63.637 1.00 97.75 484 LEU A O 1
ATOM 3814 N N . GLN A 1 485 ? -31.561 -6.886 65.360 1.00 95.94 485 GLN A N 1
ATOM 3815 C CA . GLN A 1 485 ? -32.469 -6.433 66.414 1.00 95.94 485 GLN A CA 1
ATOM 3816 C C . GLN A 1 485 ? -32.363 -4.914 66.628 1.00 95.94 485 GLN A C 1
ATOM 3818 O O . GLN A 1 485 ? -31.479 -4.253 66.085 1.00 95.94 485 GLN A O 1
ATOM 3823 N N . ALA A 1 486 ? -33.255 -4.349 67.448 1.00 92.94 486 ALA A N 1
ATOM 3824 C CA . ALA A 1 486 ? -33.258 -2.915 67.757 1.00 92.94 486 ALA A CA 1
ATOM 3825 C C . ALA A 1 486 ? -31.967 -2.429 68.449 1.00 92.94 486 ALA A C 1
ATOM 3827 O O . ALA A 1 486 ? -31.634 -1.250 68.362 1.00 92.94 486 ALA A O 1
ATOM 3828 N N . ASP A 1 487 ? -31.233 -3.326 69.114 1.00 93.31 487 ASP A N 1
ATOM 3829 C CA . ASP A 1 487 ? -29.939 -3.047 69.747 1.00 93.31 487 ASP A CA 1
ATOM 3830 C C . ASP A 1 487 ? -28.730 -3.262 68.813 1.00 93.31 487 ASP A C 1
ATOM 3832 O O . ASP A 1 487 ? -27.591 -3.052 69.227 1.00 93.31 487 ASP A O 1
ATOM 3836 N N . GLY A 1 488 ? -28.968 -3.652 67.554 1.00 92.31 488 GLY A N 1
ATOM 3837 C CA . GLY A 1 488 ? -27.932 -3.924 66.557 1.00 92.31 488 GLY A CA 1
ATOM 3838 C C . GLY A 1 488 ? -27.395 -5.357 66.554 1.00 92.31 488 GLY A C 1
ATOM 3839 O O . GLY A 1 488 ? -26.531 -5.665 65.738 1.00 92.31 488 GLY A O 1
ATOM 3840 N N . THR A 1 489 ? -27.894 -6.253 67.411 1.00 95.38 489 THR A N 1
ATOM 3841 C CA . THR A 1 489 ? -27.475 -7.664 67.413 1.00 95.38 489 THR A CA 1
ATOM 3842 C C . THR A 1 489 ? -27.877 -8.353 66.106 1.00 95.38 489 THR A C 1
ATOM 3844 O O . THR A 1 489 ? -29.061 -8.368 65.763 1.00 95.38 489 THR A O 1
ATOM 3847 N N . ASN A 1 490 ? -26.916 -8.958 65.395 1.00 97.12 490 ASN A N 1
ATOM 3848 C CA . ASN A 1 490 ? -27.181 -9.756 64.195 1.00 97.12 490 ASN A CA 1
ATOM 3849 C C . ASN A 1 490 ? -27.594 -11.189 64.567 1.00 97.12 490 ASN A C 1
ATOM 3851 O O . ASN A 1 490 ? -26.825 -11.953 65.148 1.00 97.12 490 ASN A O 1
ATOM 3855 N N . LEU A 1 491 ? -28.826 -11.556 64.220 1.00 96.62 491 LEU A N 1
ATOM 3856 C CA . LEU A 1 491 ? -29.399 -12.882 64.445 1.00 96.62 491 LEU A CA 1
ATOM 3857 C C . LEU A 1 491 ? -29.091 -13.874 63.319 1.00 96.62 491 LEU A C 1
ATOM 3859 O O . LEU A 1 491 ? -29.331 -15.067 63.500 1.00 96.62 491 LEU A O 1
ATOM 3863 N N . ALA A 1 492 ? -28.616 -13.394 62.167 1.00 96.38 492 ALA A N 1
ATOM 3864 C CA . ALA A 1 492 ? -28.374 -14.219 60.991 1.00 96.38 492 ALA A CA 1
ATOM 3865 C C . ALA A 1 492 ? -27.072 -15.019 61.079 1.00 96.38 492 ALA A C 1
ATOM 3867 O O . ALA A 1 492 ? -26.976 -16.048 60.422 1.00 96.38 492 ALA A O 1
ATOM 3868 N N . THR A 1 493 ? -26.097 -14.599 61.893 1.00 95.62 493 THR A N 1
ATOM 3869 C CA . THR A 1 493 ? -24.786 -15.256 61.988 1.00 95.62 493 THR A CA 1
ATOM 3870 C C . THR A 1 493 ? -24.923 -16.751 62.289 1.00 95.62 493 THR A C 1
ATOM 3872 O O . THR A 1 493 ? -25.458 -17.145 63.329 1.00 95.62 493 THR A O 1
ATOM 3875 N N . GLY A 1 494 ? -24.435 -17.592 61.373 1.00 93.12 494 GLY A N 1
ATOM 3876 C CA . GLY A 1 494 ? -24.531 -19.053 61.476 1.00 93.12 494 GLY A CA 1
ATOM 3877 C C . GLY A 1 494 ? -25.941 -19.639 61.298 1.00 93.12 494 GLY A C 1
ATOM 3878 O O . GLY A 1 494 ? -26.157 -20.805 61.635 1.00 93.12 494 GLY A O 1
ATOM 3879 N N . ALA A 1 495 ? -26.904 -18.860 60.795 1.00 96.12 495 ALA A N 1
ATOM 3880 C CA . ALA A 1 495 ? -28.236 -19.341 60.438 1.00 96.12 495 ALA A CA 1
ATOM 3881 C C . ALA A 1 495 ? -28.179 -20.403 59.329 1.00 96.12 495 ALA A C 1
ATOM 3883 O O . ALA A 1 495 ? -27.240 -20.469 58.534 1.00 96.12 495 ALA A O 1
ATOM 3884 N N . VAL A 1 496 ? -29.217 -21.237 59.243 1.00 97.06 496 VAL A N 1
ATOM 3885 C CA . VAL A 1 496 ? -29.296 -22.242 58.176 1.00 97.06 496 VAL A CA 1
ATOM 3886 C C . VAL A 1 496 ? -29.662 -21.547 56.871 1.00 97.06 496 VAL A C 1
ATOM 3888 O O . VAL A 1 496 ? -30.736 -20.954 56.763 1.00 97.06 496 VAL A O 1
ATOM 3891 N N . VAL A 1 497 ? -28.789 -21.653 55.868 1.00 97.88 497 VAL A N 1
ATOM 3892 C CA . VAL A 1 497 ? -28.997 -21.048 54.549 1.00 97.88 497 VAL A CA 1
ATOM 3893 C C . VAL A 1 497 ? -29.509 -22.090 53.554 1.00 97.88 497 VAL A C 1
ATOM 3895 O O . VAL A 1 497 ? -28.904 -23.141 53.347 1.00 97.88 497 VAL A O 1
ATOM 3898 N N . THR A 1 498 ? -30.621 -21.781 52.893 1.00 97.19 498 THR A N 1
ATOM 3899 C CA . THR A 1 498 ? -31.185 -22.560 51.781 1.00 97.19 498 THR A CA 1
ATOM 3900 C C . THR A 1 498 ? -31.353 -21.662 50.564 1.00 97.19 498 THR A C 1
ATOM 3902 O O . THR A 1 498 ? -31.516 -20.454 50.687 1.00 97.19 498 THR A O 1
ATOM 3905 N N . SER A 1 499 ? -31.296 -22.222 49.363 1.00 97.88 499 SER A N 1
ATOM 3906 C CA . SER A 1 499 ? -31.465 -21.458 48.125 1.00 97.88 499 SER A CA 1
ATOM 3907 C C . SER A 1 499 ? -32.036 -22.346 47.035 1.00 97.88 499 SER A C 1
ATOM 3909 O O . SER A 1 499 ? -31.990 -23.574 47.155 1.00 97.88 499 SER A O 1
ATOM 3911 N N . LEU A 1 500 ? -32.524 -21.730 45.958 1.00 97.12 500 LEU A N 1
ATOM 3912 C CA . LEU A 1 500 ? -32.945 -22.466 44.768 1.00 97.12 500 LEU A CA 1
ATOM 3913 C C . LEU A 1 500 ? -31.784 -23.284 44.180 1.00 97.12 500 LEU A C 1
ATOM 3915 O O . LEU A 1 500 ? -31.938 -24.461 43.872 1.00 97.12 500 LEU A O 1
ATOM 3919 N N . ASP A 1 501 ? -30.612 -22.660 44.075 1.00 97.69 501 ASP A N 1
ATOM 3920 C CA . ASP A 1 501 ? -29.353 -23.274 43.665 1.00 97.69 501 ASP A CA 1
ATOM 3921 C C . ASP A 1 501 ? -28.157 -22.464 44.187 1.00 97.69 501 ASP A C 1
ATOM 3923 O O . ASP A 1 501 ? -28.330 -21.455 44.867 1.00 97.69 501 ASP A O 1
ATOM 3927 N N . SER A 1 502 ? -26.944 -22.965 43.976 1.00 96.44 502 SER A N 1
ATOM 3928 C CA . SER A 1 502 ? -25.686 -22.314 44.349 1.00 96.44 502 SER A CA 1
ATOM 3929 C C . SER A 1 502 ? -24.564 -22.992 43.574 1.00 96.44 502 SER A C 1
ATOM 3931 O O . SER A 1 502 ? -24.583 -24.221 43.453 1.00 96.44 502 SER A O 1
ATOM 3933 N N . ILE A 1 503 ? -23.589 -22.221 43.092 1.00 95.94 503 ILE A N 1
ATOM 3934 C CA . ILE A 1 503 ? -22.439 -22.777 42.358 1.00 95.94 503 ILE A CA 1
ATOM 3935 C C . ILE A 1 503 ? -21.469 -23.558 43.246 1.00 95.94 503 ILE A C 1
ATOM 3937 O O . ILE A 1 503 ? -20.677 -24.321 42.706 1.00 95.94 503 ILE A O 1
ATOM 3941 N N . GLU A 1 504 ? -21.523 -23.354 44.569 1.00 94.75 504 GLU A N 1
ATOM 3942 C CA . GLU A 1 504 ? -20.652 -23.987 45.574 1.00 94.75 504 GLU A CA 1
ATOM 3943 C C . GLU A 1 504 ? -19.186 -24.112 45.107 1.00 94.75 504 GLU A C 1
ATOM 3945 O O . GLU A 1 504 ? -18.711 -25.178 44.713 1.00 94.75 504 GLU A O 1
ATOM 3950 N N . ALA A 1 505 ? -18.448 -23.003 45.156 1.00 92.31 505 ALA A N 1
ATOM 3951 C CA . ALA A 1 505 ? -17.013 -22.975 44.897 1.00 92.31 505 ALA A CA 1
ATOM 3952 C C . ALA A 1 505 ? -16.267 -22.905 46.241 1.00 92.31 505 ALA A C 1
ATOM 3954 O O . ALA A 1 505 ? -16.384 -21.883 46.921 1.00 92.31 505 ALA A O 1
ATOM 3955 N N . PRO A 1 506 ? -15.493 -23.940 46.635 1.00 87.31 506 PRO A N 1
ATOM 3956 C CA . PRO A 1 506 ? -14.865 -24.011 47.953 1.00 87.31 506 PRO A CA 1
ATOM 3957 C C . PRO A 1 506 ? -14.167 -22.712 48.359 1.00 87.31 506 PRO A C 1
ATOM 3959 O O . PRO A 1 506 ? -13.413 -22.139 47.569 1.00 87.31 506 PRO A O 1
ATOM 3962 N N . VAL A 1 507 ? -14.411 -22.278 49.599 1.00 88.31 507 VAL A N 1
ATOM 3963 C CA . VAL A 1 507 ? -13.965 -21.003 50.193 1.00 88.31 507 VAL A CA 1
ATOM 3964 C C . VAL A 1 507 ? -14.629 -19.774 49.561 1.00 88.31 507 VAL A C 1
ATOM 3966 O O . VAL A 1 507 ? -15.215 -18.970 50.274 1.00 88.31 507 VAL A O 1
ATOM 3969 N N . ARG A 1 508 ? -14.599 -19.638 48.234 1.00 92.81 508 ARG A N 1
ATOM 3970 C CA . ARG A 1 508 ? -15.019 -18.417 47.535 1.00 92.81 508 ARG A CA 1
ATOM 3971 C C . ARG A 1 508 ? -16.526 -18.175 47.555 1.00 92.81 508 ARG A C 1
ATOM 3973 O O . ARG A 1 508 ? -16.956 -17.094 47.939 1.00 92.81 508 ARG A O 1
ATOM 3980 N N . TRP A 1 509 ? -17.319 -19.155 47.129 1.00 96.31 509 TRP A N 1
ATOM 3981 C CA . TRP A 1 509 ? -18.768 -19.023 46.970 1.00 96.31 509 TRP A CA 1
ATOM 3982 C C . TRP A 1 509 ? -19.477 -20.183 47.650 1.00 96.31 509 TRP A C 1
ATOM 3984 O O . TRP A 1 509 ? -19.325 -21.328 47.230 1.00 96.31 509 TRP A O 1
ATOM 3994 N N . GLY A 1 510 ? -20.293 -19.898 48.654 1.00 95.44 510 GLY A N 1
ATOM 3995 C CA . GLY A 1 510 ? -21.030 -20.931 49.369 1.00 95.44 510 GLY A CA 1
ATOM 3996 C C . GLY A 1 510 ? -22.244 -20.356 50.069 1.00 95.44 510 GLY A C 1
ATOM 3997 O O . GLY A 1 510 ? -22.255 -19.192 50.457 1.00 95.44 510 GLY A O 1
ATOM 3998 N N . ARG A 1 511 ? -23.280 -21.177 50.260 1.00 96.56 511 ARG A N 1
ATOM 3999 C CA . ARG A 1 511 ? -24.477 -20.753 51.009 1.00 96.56 511 ARG A CA 1
ATOM 4000 C C . ARG A 1 511 ? -24.131 -20.218 52.396 1.00 96.56 511 ARG A C 1
ATOM 4002 O O . ARG A 1 511 ? -24.662 -19.193 52.799 1.00 96.56 511 ARG A O 1
ATOM 4009 N N . ASN A 1 512 ? -23.222 -20.893 53.093 1.00 94.50 512 ASN A N 1
ATOM 4010 C CA . ASN A 1 512 ? -22.833 -20.517 54.451 1.00 94.50 512 ASN A CA 1
ATOM 4011 C C . ASN A 1 512 ? -22.071 -19.188 54.511 1.00 94.50 512 ASN A C 1
ATOM 4013 O O . ASN A 1 512 ? -22.101 -18.548 55.554 1.00 94.50 512 ASN A O 1
ATOM 4017 N N . ASN A 1 513 ? -21.459 -18.756 53.403 1.00 96.50 513 ASN A N 1
ATOM 4018 C CA . ASN A 1 513 ? -20.770 -17.470 53.336 1.00 96.50 513 ASN A CA 1
ATOM 4019 C C . ASN A 1 513 ? -21.752 -16.287 53.362 1.00 96.50 513 ASN A C 1
ATOM 4021 O O . ASN A 1 513 ? -21.324 -15.163 53.511 1.00 96.50 513 ASN A O 1
ATOM 4025 N N . LEU A 1 514 ? -23.064 -16.512 53.192 1.00 97.44 514 LEU A N 1
ATOM 4026 C CA . LEU A 1 514 ? -24.065 -15.441 53.289 1.00 97.44 514 LEU A CA 1
ATOM 4027 C C . LEU A 1 514 ? -24.276 -14.945 54.731 1.00 97.44 514 LEU A C 1
ATOM 4029 O O . LEU A 1 514 ? -24.958 -13.943 54.940 1.00 97.44 514 LEU A O 1
ATOM 4033 N N . VAL A 1 515 ? -23.817 -15.709 55.721 1.00 97.12 515 VAL A N 1
ATOM 4034 C CA . VAL A 1 515 ? -24.062 -15.457 57.148 1.00 97.12 515 VAL A CA 1
ATOM 4035 C C . VAL A 1 515 ? -22.807 -15.690 57.995 1.00 97.12 515 VAL A C 1
ATOM 4037 O O . VAL A 1 515 ? -22.897 -16.085 59.167 1.00 97.12 515 VAL A O 1
ATOM 4040 N N . ASP A 1 516 ? -21.633 -15.536 57.385 1.00 94.88 516 ASP A N 1
ATOM 4041 C CA . ASP A 1 516 ? -20.335 -15.766 58.025 1.00 94.88 516 ASP A CA 1
ATOM 4042 C C . ASP A 1 516 ? -19.772 -14.497 58.688 1.00 94.88 516 ASP A C 1
ATOM 4044 O O . ASP A 1 516 ? -18.802 -14.568 59.449 1.00 94.88 516 ASP A O 1
ATOM 4048 N N . GLY A 1 517 ? -20.427 -13.352 58.480 1.00 93.19 517 GLY A N 1
ATOM 4049 C CA . GLY A 1 517 ? -19.998 -12.059 58.991 1.00 93.19 517 GLY A CA 1
ATOM 4050 C C . GLY A 1 517 ? -18.903 -11.410 58.143 1.00 93.19 517 GLY A C 1
ATOM 4051 O O . GLY A 1 517 ? -18.159 -10.563 58.655 1.00 93.19 517 GLY A O 1
ATOM 4052 N N . HIS A 1 518 ? -18.746 -11.811 56.879 1.00 92.06 518 HIS A N 1
ATOM 4053 C CA . HIS A 1 518 ? -17.737 -11.289 55.964 1.00 92.06 518 HIS A CA 1
ATOM 4054 C C . HIS A 1 518 ? -18.366 -10.690 54.706 1.00 92.06 518 HIS A C 1
ATOM 4056 O O . HIS A 1 518 ? -19.047 -11.337 53.922 1.00 92.06 518 HIS A O 1
ATOM 4062 N N . TRP A 1 519 ? -18.074 -9.414 54.460 1.00 92.88 519 TRP A N 1
ATOM 4063 C CA . TRP A 1 519 ? -18.455 -8.735 53.227 1.00 92.88 519 TRP A CA 1
ATOM 4064 C C . TRP A 1 519 ? -17.422 -7.668 52.853 1.00 92.88 519 TRP A C 1
ATOM 4066 O O . TRP A 1 519 ? -16.709 -7.147 53.719 1.00 92.88 519 TRP A O 1
ATOM 4076 N N . PRO A 1 520 ? -17.304 -7.329 51.559 1.00 91.12 520 PRO A N 1
ATOM 4077 C CA . PRO A 1 520 ? -16.395 -6.287 51.114 1.00 91.12 520 PRO A CA 1
ATOM 4078 C C . PRO A 1 520 ? -16.869 -4.908 51.588 1.00 91.12 520 PRO A C 1
ATOM 4080 O O . PRO A 1 520 ? -18.024 -4.530 51.407 1.00 91.12 520 PRO A O 1
ATOM 4083 N N . ALA A 1 521 ? -15.943 -4.124 52.136 1.00 85.75 521 ALA A N 1
ATOM 4084 C CA . ALA A 1 521 ? -16.163 -2.724 52.480 1.00 85.75 521 ALA A CA 1
ATOM 4085 C C . ALA A 1 521 ? -15.283 -1.815 51.614 1.00 85.75 521 ALA A C 1
ATOM 4087 O O . ALA A 1 521 ? -14.123 -2.134 51.334 1.00 85.75 521 ALA A O 1
ATOM 4088 N N . ALA A 1 522 ? -15.827 -0.669 51.205 1.00 83.94 522 ALA A N 1
ATOM 4089 C CA . ALA A 1 522 ? -15.073 0.351 50.485 1.00 83.94 522 ALA A CA 1
ATOM 4090 C C . ALA A 1 522 ? -13.994 0.972 51.386 1.00 83.94 522 ALA A C 1
ATOM 4092 O O . ALA A 1 522 ? -14.246 1.244 52.561 1.00 83.94 522 ALA A O 1
ATOM 4093 N N . ALA A 1 523 ? -12.812 1.249 50.827 1.00 83.62 523 ALA A N 1
ATOM 4094 C CA . ALA A 1 523 ? -11.748 1.977 51.527 1.00 83.62 523 ALA A CA 1
ATOM 4095 C C . ALA A 1 523 ? -12.179 3.391 51.954 1.00 83.62 523 ALA A C 1
ATOM 4097 O O . ALA A 1 523 ? -11.773 3.870 53.012 1.00 83.62 523 ALA A O 1
ATOM 4098 N N . ASP A 1 524 ? -13.034 4.036 51.158 1.00 87.31 524 ASP A N 1
ATOM 4099 C CA . ASP A 1 524 ? -13.685 5.302 51.485 1.00 87.31 524 ASP A CA 1
ATOM 4100 C C . ASP A 1 524 ? -15.212 5.163 51.310 1.00 87.31 524 ASP A C 1
ATOM 4102 O O . ASP A 1 524 ? -15.736 5.330 50.203 1.00 87.31 524 ASP A O 1
ATOM 4106 N N . PRO A 1 525 ? -15.958 4.872 52.395 1.00 83.25 525 PRO A N 1
ATOM 4107 C CA . PRO A 1 525 ? -17.417 4.742 52.350 1.00 83.25 525 PRO A CA 1
ATOM 4108 C C . PRO A 1 525 ? -18.141 6.012 51.880 1.00 83.25 525 PRO A C 1
ATOM 4110 O O . PRO A 1 525 ? -19.259 5.940 51.364 1.00 83.25 525 PRO A O 1
ATOM 4113 N N . THR A 1 526 ? -17.522 7.187 52.045 1.00 86.44 526 THR A N 1
ATOM 4114 C CA . THR A 1 526 ? -18.094 8.452 51.568 1.00 86.44 526 THR A CA 1
ATOM 4115 C C . THR A 1 526 ? -17.958 8.550 50.054 1.00 86.44 526 THR A C 1
ATOM 4117 O O . THR A 1 526 ? -18.929 8.896 49.377 1.00 86.44 526 THR A O 1
ATOM 4120 N N . ALA A 1 527 ? -16.788 8.195 49.514 1.00 87.25 527 ALA A N 1
ATOM 4121 C CA . ALA A 1 527 ? -16.573 8.124 48.072 1.00 87.25 527 ALA A CA 1
ATOM 4122 C C . ALA A 1 527 ? -17.467 7.066 47.406 1.00 87.25 527 ALA A C 1
ATOM 4124 O O . ALA A 1 527 ? -17.965 7.319 46.313 1.00 87.25 527 ALA A O 1
ATOM 4125 N N . GLU A 1 528 ? -17.732 5.935 48.071 1.00 86.56 528 GLU A N 1
ATOM 4126 C CA . GLU A 1 528 ? -18.656 4.898 47.582 1.00 86.56 528 GLU A CA 1
ATOM 4127 C C . GLU A 1 528 ? -20.071 5.450 47.397 1.00 86.56 528 GLU A C 1
ATOM 4129 O O . GLU A 1 528 ? -20.674 5.304 46.333 1.00 86.56 528 GLU A O 1
ATOM 4134 N N . ARG A 1 529 ? -20.585 6.164 48.407 1.00 86.50 529 ARG A N 1
ATOM 4135 C CA . ARG A 1 529 ? -21.905 6.797 48.325 1.00 86.50 529 ARG A CA 1
ATOM 4136 C C . ARG A 1 529 ? -21.963 7.847 47.218 1.00 86.50 529 ARG A C 1
ATOM 4138 O O . ARG A 1 529 ? -22.892 7.833 46.416 1.00 86.50 529 ARG A O 1
ATOM 4145 N N . GLN A 1 530 ? -20.944 8.700 47.122 1.00 89.44 530 GLN A N 1
ATOM 4146 C CA . GLN A 1 530 ? -20.856 9.697 46.053 1.00 89.44 530 GLN A CA 1
ATOM 4147 C C . GLN A 1 530 ? -20.762 9.056 44.661 1.00 89.44 530 GLN A C 1
ATOM 4149 O O . GLN A 1 530 ? -21.341 9.583 43.712 1.00 89.44 530 GLN A O 1
ATOM 4154 N N . LEU A 1 531 ? -20.053 7.929 44.521 1.00 87.56 531 LEU A N 1
ATOM 4155 C CA . LEU A 1 531 ? -19.925 7.210 43.255 1.00 87.56 531 LEU A CA 1
ATOM 4156 C C . LEU A 1 531 ? -21.255 6.585 42.844 1.00 87.56 531 LEU A C 1
ATOM 4158 O O . LEU A 1 531 ? -21.619 6.676 41.673 1.00 87.56 531 LEU A O 1
ATOM 4162 N N . ALA A 1 532 ? -21.976 5.972 43.784 1.00 83.62 532 ALA A N 1
ATOM 4163 C CA . ALA A 1 532 ? -23.292 5.400 43.528 1.00 83.62 532 ALA A CA 1
ATOM 4164 C C . ALA A 1 532 ? -24.287 6.481 43.072 1.00 83.62 532 ALA A C 1
ATOM 4166 O O . ALA A 1 532 ? -24.971 6.304 42.061 1.00 83.62 532 ALA A O 1
ATOM 4167 N N . ASP A 1 533 ? -24.304 7.634 43.749 1.00 87.19 533 ASP A N 1
ATOM 4168 C CA . ASP A 1 533 ? -25.152 8.772 43.380 1.00 87.19 533 ASP A CA 1
ATOM 4169 C C . ASP A 1 533 ? -24.781 9.335 41.997 1.00 87.19 533 ASP A C 1
ATOM 4171 O O . ASP A 1 533 ? -25.654 9.508 41.141 1.00 87.19 533 ASP A O 1
ATOM 4175 N N . ALA A 1 534 ? -23.486 9.555 41.737 1.00 89.19 534 ALA A N 1
ATOM 4176 C CA . ALA A 1 534 ? -22.993 10.048 40.450 1.00 89.19 534 ALA A CA 1
ATOM 4177 C C . ALA A 1 534 ? -23.273 9.058 39.308 1.00 89.19 534 ALA A C 1
ATOM 4179 O O . ALA A 1 534 ? -23.727 9.460 38.240 1.00 89.19 534 ALA A O 1
ATOM 4180 N N . SER A 1 535 ? -23.080 7.758 39.537 1.00 85.31 535 SER A N 1
ATOM 4181 C CA . SER A 1 535 ? -23.347 6.707 38.546 1.00 85.31 535 SER A CA 1
ATOM 4182 C C . SER A 1 535 ? -24.839 6.581 38.247 1.00 85.31 535 SER A C 1
ATOM 4184 O O . SER A 1 535 ? -25.232 6.430 37.092 1.00 85.31 535 SER A O 1
ATOM 4186 N N . LYS A 1 536 ? -25.700 6.700 39.265 1.00 84.81 536 LYS A N 1
ATOM 4187 C CA . LYS A 1 536 ? -27.156 6.726 39.084 1.00 84.81 536 LYS A CA 1
ATOM 4188 C C . LYS A 1 536 ? -27.597 7.947 38.276 1.00 84.81 536 LYS A C 1
ATOM 4190 O O . LYS A 1 536 ? -28.412 7.808 37.360 1.00 84.81 536 LYS A O 1
ATOM 4195 N N . ALA A 1 537 ? -27.060 9.125 38.589 1.00 88.69 537 ALA A N 1
ATOM 4196 C CA . ALA A 1 537 ? -27.335 10.351 37.847 1.00 88.69 537 ALA A CA 1
ATOM 4197 C C . ALA A 1 537 ? -26.847 10.249 36.393 1.00 88.69 537 ALA A C 1
ATOM 4199 O O . ALA A 1 537 ? -27.597 10.590 35.477 1.00 88.69 537 ALA A O 1
ATOM 4200 N N . LEU A 1 538 ? -25.649 9.697 36.176 1.00 87.62 538 LEU A N 1
ATOM 4201 C CA . LEU A 1 538 ? -25.086 9.445 34.850 1.00 87.62 538 LEU A CA 1
ATOM 4202 C C . LEU A 1 538 ? -25.956 8.477 34.047 1.00 87.62 538 LEU A C 1
ATOM 4204 O O . LEU A 1 538 ? -26.325 8.791 32.923 1.00 87.62 538 LEU A O 1
ATOM 4208 N N . ASN A 1 539 ? -26.357 7.345 34.628 1.00 84.56 539 ASN A N 1
ATOM 4209 C CA . ASN A 1 539 ? -27.221 6.370 33.959 1.00 84.56 539 ASN A CA 1
ATOM 4210 C C . ASN A 1 539 ? -28.595 6.954 33.613 1.00 84.56 539 ASN A C 1
ATOM 4212 O O . ASN A 1 539 ? -29.130 6.684 32.538 1.00 84.56 539 ASN A O 1
ATOM 4216 N N . THR A 1 540 ? -29.159 7.779 34.496 1.00 86.81 540 THR A N 1
ATOM 4217 C CA . THR A 1 540 ? -30.439 8.460 34.254 1.00 86.81 540 THR A CA 1
ATOM 4218 C C . THR A 1 540 ? -30.319 9.453 33.100 1.00 86.81 540 THR A C 1
ATOM 4220 O O . THR A 1 540 ? -31.163 9.463 32.204 1.00 86.81 540 THR A O 1
ATOM 4223 N N . LEU A 1 541 ? -29.251 10.255 33.092 1.00 89.06 541 LEU A N 1
ATOM 4224 C CA . LEU A 1 541 ? -28.966 11.196 32.014 1.00 89.06 541 LEU A CA 1
ATOM 4225 C C . LEU A 1 541 ? -28.709 10.456 30.695 1.00 89.06 541 LEU A C 1
ATOM 4227 O O . LEU A 1 541 ? -29.318 10.768 29.682 1.00 89.06 541 LEU A O 1
ATOM 4231 N N . MET A 1 542 ? -27.881 9.416 30.703 1.00 87.56 542 MET A N 1
ATOM 4232 C CA . MET A 1 542 ? -27.613 8.616 29.510 1.00 87.56 542 MET A CA 1
ATOM 4233 C C . MET A 1 542 ? -28.879 7.952 28.968 1.00 87.56 542 MET A C 1
ATOM 4235 O O . MET A 1 542 ? -29.087 7.970 27.761 1.00 87.56 542 MET A O 1
ATOM 4239 N N . SER A 1 543 ? -29.764 7.448 29.831 1.00 85.06 543 SER A N 1
ATOM 4240 C CA . SER A 1 543 ? -31.043 6.852 29.414 1.00 85.06 543 SER A CA 1
ATOM 4241 C C . SER A 1 543 ? -31.999 7.864 28.775 1.00 85.06 543 SER A C 1
ATOM 4243 O O . SER A 1 543 ? -32.812 7.484 27.938 1.00 85.06 543 SER A O 1
ATOM 4245 N N . SER A 1 544 ? -31.916 9.149 29.137 1.00 88.12 544 SER A N 1
ATOM 4246 C CA . SER A 1 544 ? -32.713 10.196 28.484 1.00 88.12 544 SER A CA 1
ATOM 4247 C C . SER A 1 544 ? -32.104 10.655 27.153 1.00 88.12 544 SER A C 1
ATOM 4249 O O . SER A 1 544 ? -32.836 11.037 26.239 1.00 88.12 544 SER A O 1
ATOM 4251 N N . LEU A 1 545 ? -30.777 10.575 27.013 1.00 89.25 545 LEU A N 1
ATOM 4252 C CA . LEU A 1 545 ? -30.042 10.957 25.803 1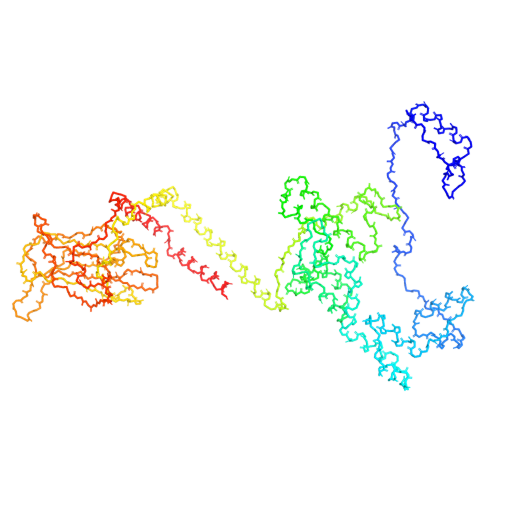.00 89.25 545 LEU A CA 1
ATOM 4253 C C . LEU A 1 545 ? -30.004 9.843 24.736 1.00 89.25 545 LEU A C 1
ATOM 4255 O O . LEU A 1 545 ? -30.019 10.136 23.531 1.00 89.25 545 LEU A O 1
ATOM 4259 N N . LEU A 1 546 ? -29.975 8.577 25.164 1.00 88.69 546 LEU A N 1
ATOM 4260 C CA . LEU A 1 546 ? -30.037 7.371 24.333 1.00 88.69 546 LEU A CA 1
ATOM 4261 C C . LEU A 1 546 ? -31.492 6.990 24.053 1.00 88.69 546 LEU A C 1
ATOM 4263 O O . LEU A 1 546 ? -32.061 6.078 24.651 1.00 88.69 546 LEU A O 1
ATOM 4267 N N . THR A 1 547 ? -32.105 7.678 23.093 1.00 87.56 547 THR A N 1
ATOM 4268 C CA . THR A 1 547 ? -33.415 7.263 22.581 1.00 87.56 547 THR A CA 1
ATOM 4269 C C . THR A 1 547 ? -33.341 5.850 21.993 1.00 87.56 547 THR A C 1
ATOM 4271 O O . THR A 1 547 ? -32.301 5.429 21.481 1.00 87.56 547 THR A O 1
ATOM 4274 N N . THR A 1 548 ? -34.461 5.121 21.981 1.00 87.62 548 THR A N 1
ATOM 4275 C CA . THR A 1 548 ? -34.541 3.781 21.366 1.00 87.62 548 THR A CA 1
ATOM 4276 C C . THR A 1 548 ? -34.020 3.776 19.926 1.00 87.62 548 THR A C 1
ATOM 4278 O O . THR A 1 548 ? -33.338 2.843 19.514 1.00 87.62 548 THR A O 1
ATOM 4281 N N . GLN A 1 549 ? -34.280 4.850 19.176 1.00 88.31 549 GLN A N 1
ATOM 4282 C CA . GLN A 1 549 ? -33.787 5.018 17.811 1.00 88.31 549 GLN A CA 1
ATOM 4283 C C . GLN A 1 549 ? -32.257 5.143 17.749 1.00 88.31 549 GLN A C 1
ATOM 4285 O O . GLN A 1 549 ? -31.637 4.525 16.884 1.00 88.31 549 GLN A O 1
ATOM 4290 N N . ARG A 1 550 ? -31.641 5.915 18.658 1.00 90.56 550 ARG A N 1
ATOM 4291 C CA . ARG A 1 550 ? -30.177 6.047 18.744 1.00 90.56 550 ARG A CA 1
ATOM 4292 C C . ARG A 1 550 ? -29.524 4.731 19.135 1.00 90.56 550 ARG A C 1
ATOM 4294 O O . ARG A 1 550 ? -28.557 4.344 18.492 1.00 90.56 550 ARG A O 1
ATOM 4301 N N . GLN A 1 551 ? -30.086 4.022 20.113 1.00 88.88 551 GLN A N 1
ATOM 4302 C CA . GLN A 1 551 ? -29.571 2.716 20.519 1.00 88.88 551 GLN A CA 1
ATOM 4303 C C . GLN A 1 551 ? -29.605 1.719 19.352 1.00 88.88 551 GLN A C 1
ATOM 4305 O O . GLN A 1 551 ? -28.576 1.164 18.990 1.00 88.88 551 GLN A O 1
ATOM 4310 N N . GLN A 1 552 ? -30.744 1.589 18.664 1.00 91.19 552 GLN A N 1
ATOM 4311 C CA . GLN A 1 552 ? -30.866 0.716 17.489 1.00 91.19 552 GLN A CA 1
ATOM 4312 C C . GLN A 1 552 ? -29.947 1.122 16.327 1.00 91.19 552 GLN A C 1
ATOM 4314 O O . GLN A 1 552 ? -29.561 0.283 15.511 1.00 91.19 552 GLN A O 1
ATOM 4319 N N . ALA A 1 553 ? -29.637 2.412 16.179 1.00 93.44 553 ALA A N 1
ATOM 4320 C CA . ALA A 1 553 ? -28.663 2.869 15.194 1.00 93.44 553 ALA A CA 1
ATOM 4321 C C . ALA A 1 553 ? -27.243 2.445 15.592 1.00 93.44 553 ALA A C 1
ATOM 4323 O O . ALA A 1 553 ? -26.559 1.831 14.780 1.00 93.44 553 ALA A O 1
ATOM 4324 N N . LEU A 1 554 ? -26.835 2.697 16.838 1.00 92.69 554 LEU A N 1
ATOM 4325 C CA . LEU A 1 554 ? -25.524 2.301 17.357 1.00 92.69 554 LEU A CA 1
ATOM 4326 C C . LEU A 1 554 ? -25.312 0.784 17.289 1.00 92.69 554 LEU A C 1
ATOM 4328 O O . LEU A 1 554 ? -24.254 0.354 16.838 1.00 92.69 554 LEU A O 1
ATOM 4332 N N . ASP A 1 555 ? -26.322 -0.016 17.637 1.00 91.06 555 ASP A N 1
ATOM 4333 C CA . ASP A 1 555 ? -26.249 -1.481 17.577 1.00 91.06 555 ASP A CA 1
ATOM 4334 C C . ASP A 1 555 ? -26.052 -1.981 16.136 1.00 91.06 555 ASP A C 1
ATOM 4336 O O . ASP A 1 555 ? -25.218 -2.849 15.877 1.00 91.06 555 ASP A O 1
ATOM 4340 N N . ARG A 1 556 ? -26.777 -1.399 15.169 1.00 94.62 556 ARG A N 1
ATOM 4341 C CA . ARG A 1 556 ? -26.607 -1.727 13.743 1.00 94.62 556 ARG A CA 1
ATOM 4342 C C . ARG A 1 556 ? -25.225 -1.341 13.231 1.00 94.62 556 ARG A C 1
ATOM 4344 O O . ARG A 1 556 ? -24.610 -2.123 12.517 1.00 94.62 556 ARG A O 1
ATOM 4351 N N . LEU A 1 557 ? -24.734 -0.160 13.600 1.00 95.31 557 LEU A N 1
ATOM 4352 C CA . LEU A 1 557 ? -23.409 0.312 13.197 1.00 95.31 557 LEU A CA 1
ATOM 4353 C C . LEU A 1 557 ? -22.304 -0.560 13.792 1.00 95.31 557 LEU A C 1
ATOM 4355 O O . LEU A 1 557 ? -21.368 -0.917 13.083 1.00 95.31 557 LEU A O 1
ATOM 4359 N N . ALA A 1 558 ? -22.438 -0.953 15.060 1.00 91.50 558 ALA A N 1
ATOM 4360 C CA . ALA A 1 558 ? -21.527 -1.890 15.703 1.00 91.50 558 ALA A CA 1
ATOM 4361 C C . ALA A 1 558 ? -21.509 -3.238 14.970 1.00 91.50 558 ALA A C 1
ATOM 4363 O O . ALA A 1 558 ? -20.432 -3.735 14.656 1.00 91.50 558 ALA A O 1
ATOM 4364 N N . ALA A 1 559 ? -22.678 -3.781 14.612 1.00 91.38 559 ALA A N 1
ATOM 4365 C CA . ALA A 1 559 ? -22.768 -5.017 13.838 1.00 91.38 559 ALA A CA 1
ATOM 4366 C C . ALA A 1 559 ? -22.102 -4.899 12.456 1.00 91.38 559 ALA A C 1
ATOM 4368 O O . ALA A 1 559 ? -21.378 -5.810 12.061 1.00 91.38 559 ALA A O 1
ATOM 4369 N N . THR A 1 560 ? -22.288 -3.782 11.742 1.00 92.69 560 THR A N 1
ATOM 4370 C CA . THR A 1 560 ? -21.611 -3.525 10.457 1.00 92.69 560 THR A CA 1
ATOM 4371 C C . THR A 1 560 ? -20.094 -3.470 10.617 1.00 92.69 560 THR A C 1
ATOM 4373 O O . THR A 1 560 ? -19.381 -4.073 9.823 1.00 92.69 560 THR A O 1
ATOM 4376 N N . ILE A 1 561 ? -19.596 -2.779 11.647 1.00 91.88 561 ILE A N 1
ATOM 4377 C CA . ILE A 1 561 ? -18.157 -2.690 11.927 1.00 91.88 561 ILE A CA 1
ATOM 4378 C C . ILE A 1 561 ? -17.594 -4.085 12.216 1.00 91.88 561 ILE A C 1
ATOM 4380 O O . ILE A 1 561 ? -16.639 -4.498 11.569 1.00 91.88 561 ILE A O 1
ATOM 4384 N N . THR A 1 562 ? -18.231 -4.846 13.112 1.00 90.38 562 THR A N 1
ATOM 4385 C CA . THR A 1 562 ? -17.806 -6.213 13.443 1.00 90.38 562 THR A CA 1
ATOM 4386 C C . THR A 1 562 ? -17.842 -7.143 12.232 1.00 90.38 562 THR A C 1
ATOM 4388 O O . THR A 1 562 ? -16.929 -7.940 12.058 1.00 90.38 562 THR A O 1
ATOM 4391 N N . ALA A 1 563 ? -18.863 -7.037 11.379 1.00 89.19 563 ALA A N 1
ATOM 4392 C CA . ALA A 1 563 ? -18.973 -7.848 10.169 1.00 89.19 563 ALA A CA 1
ATOM 4393 C C . ALA A 1 563 ? -17.953 -7.470 9.081 1.00 89.19 563 ALA A C 1
ATOM 4395 O O . ALA A 1 563 ? -17.689 -8.289 8.211 1.00 89.19 563 ALA A O 1
ATOM 4396 N N . ALA A 1 564 ? -17.427 -6.242 9.094 1.00 89.00 564 ALA A N 1
ATOM 4397 C CA . ALA A 1 564 ? -16.375 -5.807 8.179 1.00 89.00 564 ALA A CA 1
ATOM 4398 C C . ALA A 1 564 ? -14.962 -6.152 8.679 1.00 89.00 564 ALA A C 1
ATOM 4400 O O . ALA A 1 564 ? -14.050 -6.276 7.864 1.00 89.00 564 ALA A O 1
ATOM 4401 N N . ASP A 1 565 ? -14.781 -6.264 9.999 1.00 84.62 565 ASP A N 1
ATOM 4402 C CA . ASP A 1 565 ? -13.521 -6.689 10.623 1.00 84.62 565 ASP A CA 1
ATOM 4403 C C . ASP A 1 565 ? -13.317 -8.215 10.578 1.00 84.62 565 ASP A C 1
ATOM 4405 O O . ASP A 1 565 ? -12.172 -8.672 10.562 1.00 84.62 565 ASP A O 1
ATOM 4409 N N . ALA A 1 566 ? -14.412 -8.985 10.592 1.00 81.75 566 ALA A N 1
ATOM 4410 C CA . ALA A 1 566 ? -14.427 -10.442 10.434 1.00 81.75 566 ALA A CA 1
ATOM 4411 C C . ALA A 1 566 ? -14.248 -10.857 8.968 1.00 81.75 566 ALA A C 1
ATOM 4413 O O . ALA A 1 566 ? -13.520 -11.853 8.742 1.00 81.75 566 ALA A O 1
#

Radius of gyration: 45.5 Å; chains: 1; bounding box: 104×80×129 Å

Secondary structure (DSSP, 8-state):
------TTSSPP-SSTTSPPPPHHHHHHHHHHHHTT-PPPTT-PPPPP------SGGGSPPP-PPPP---SHHHHHH--SHHHHHHHHHHHHTT--PPPPPPHHHHHHHHHHHHHSSPPPHHHHHHHHH---TTHHHHHHHHHHTSHHHHHHHHHHHHHHTT--SB--SSS--B-TT-HHHHHHHHHHHHTT--HHHHHHHHHHHHHHSTT-HHHHHTTHHHH-S---HIIIIIS-TTSHHHHHHHHHHHHHHHHHHHHHHH---GGGGGTSS-SSSS--HHHHHHHHHHHTT---------SSHHHHHHHHHHHHHHHHHHHHHHHHHHHHHHHHHHHHHHHHHHHHHHGGG-SBSS--S--BEEPPPBSSTT--EEEEEEEEEEEEEEEEEEEPEEE-GGG-EEEET--SEEEEEEEPPPSSSPPP--EEEEEESSSPPPP-TT--EEEEEEEEEEEEEEEEEEPEE-SSSEE-EESEEEEE-TT--BS-TTPEEEES----BTTTB-GGGGGSS----BSSHHHHHHHHHHHHHHHHHHHHHS-HHHHHHHHHHHHHHHHHH-